Protein AF-A0A939T4G9-F1 (afdb_monomer)

InterPro domains:
  IPR001486 Truncated hemoglobin [PF01152] (304-402)
  IPR009050 Globin-like superfamily [SSF46458] (304-418)
  IPR010693 Divergent 4Fe-4S mono-cluster [PF06902] (158-218)
  IPR012292 Globin/Protoglobin [G3DSA:1.10.490.10] (300-429)
  IPR018967 Iron-binding zinc finger, CDGSH type [PF09360] (94-138)
  IPR018967 Iron-binding zinc finger, CDGSH type [PF09360] (239-288)
  IPR018967 Iron-binding zinc finger, CDGSH type [SM00704] (94-143)
  IPR018967 Iron-binding zinc finger, CDGSH type [SM00704] (247-293)
  IPR042216 MitoNEET, CDGSH iron-sulfur domain [G3DSA:3.40.5.90] (85-148)
  IPR042216 MitoNEET, CDGSH iron-sulfur domain [G3DSA:3.40.5.90] (232-298)
  IPR052950 CDGSH iron-sulfur domain-containing protein [PTHR46491] (115-138)

Radius of gyration: 29.02 Å; Cα contacts (8 Å, |Δi|>4): 871; chains: 1; bounding box: 77×87×64 Å

Secondary structure (DSSP, 8-state):
---------------------HHHHHHHHHHHHHHHHHTTSTT--HHHHHHHHHHHHHHHHTS-SSSTTSHHHHHHHHHHHTTTSPPEEEE-TTS-EEEES---EE-TTSPBPPP-SEEEE--BS--TTTTB--SHHHHTT---PPPTTSPP---EEEE-SS-EEEE-GGG-----HHHHH-TTTB-TTSSSSB-GGGS-HHHHHHHHHT-TTS-EEEEETTEEPPPP----EEEE-TTSPEEEES---EE-S-TT--TTTTTS-SS-EEE--BS--TTTTB--SHHHHTT--PPPP-TTSPPPHHHHTTHHHHHHHHHHIIIIIIHHH-TTTHHHHTT--TTHHHHHHHHHHHHTT--THHHHHH-HHHHHHHTTTT----HHHHHHHHHHHHHHHHHTT----HHHHHHHHHHHHHHHHHHHHHHSTT----S--PPPP--SS----TT-SPPTTSPPGGGSPP--PPPTTSPP-IIIIIGGGS-HHHHHHHTTT--TT-HHHHHHTHHHHHHHHHTT-SSTT-PPPHHHHHHHHHHHHTT---

pLDDT: mean 86.45, std 14.69, range [26.52, 98.31]

Mean predicted aligned error: 11.92 Å

Foldseek 3Di:
DDDDDPDDDDPPPCPVPCPPDVPVLVVLLVVLLVLLLCVLDPPDDPVSLVVNQVSLVVSQVNFDCDDCGHSVNSQVSSCVSCVVPDFAWEDDFLAFIWTAQFPAEAEQQRAGDDDHRIFTAAQQLPAPPPRGHPPVSVVVVQHQDAAPPAQDLDWDWADDPFKIKIFGLSQQLVPCQLCVQQVQAQPPPDPPRGDPVRDDPVSVVVSCLPRQAQRMWMDGPPHTDDADQDPWYWYHHFLGWIKTFRQHYYHYPPPPPPRSRPNGHSGIHTAHNNSDANNPRGRNNCSVVVVRGDDDDDPPDDDFLSVQQRHLVLQLQLLCCLLVPVQCPDPLRCVVCVPDDPCVSSLVSLLVQVQRVHDNVNCVPQNAPLRVLVSLAQQQDDPVSLVSSLVSSLVSSVVSVTDDDPQSSVQVSVCSVVVSVLSNQSHDPPFAPQNFDHRHHGGSDPPVPPPPDDGSPDDPPVPDDDLDADDPPDDDACQRHVLVVQDPVLQVVCVVPNGSNDLVRCLVCLVVVLVCLVVQPPPRRTHDDPVSSVSSVVCVVVVNHD

Solvent-accessible surface area (backbone atoms only — not comparable to full-atom values): 30370 Å² total; per-residue (Å²): 137,77,88,89,80,89,76,84,74,81,85,67,75,81,66,84,81,67,80,60,62,66,66,59,51,50,53,50,44,50,51,34,50,56,48,40,45,49,62,71,41,92,82,50,55,70,66,53,51,51,52,32,12,54,38,48,51,52,48,40,71,68,28,47,94,68,65,94,62,9,38,67,50,48,44,53,54,50,36,62,57,43,62,93,52,72,52,32,36,34,47,42,85,42,44,34,38,36,34,30,52,54,87,37,40,26,41,62,40,61,42,79,47,96,69,47,43,42,32,36,34,33,26,47,50,68,33,90,53,65,69,31,50,68,64,40,31,68,78,71,64,39,66,58,66,55,44,92,86,41,66,64,83,44,63,44,77,37,81,33,95,76,38,31,40,33,39,12,67,34,45,33,35,71,77,51,62,43,40,77,74,38,45,63,26,31,30,92,88,48,84,70,44,63,34,58,81,49,55,55,70,71,59,49,54,54,40,33,77,60,38,63,26,11,16,37,39,46,23,50,93,83,43,69,62,78,74,74,93,50,77,56,34,37,32,40,40,75,44,44,35,36,37,37,33,34,45,59,47,79,47,56,84,56,94,73,65,51,75,68,52,63,65,34,42,77,27,28,32,30,33,32,27,49,44,62,29,40,44,40,69,31,20,49,39,36,32,68,82,70,64,38,69,61,90,75,73,66,88,88,58,82,74,42,57,18,60,67,48,45,20,41,66,38,38,31,46,18,30,37,47,24,61,73,51,51,30,72,75,29,86,72,47,24,78,78,53,71,84,60,62,92,60,49,32,53,54,53,19,30,44,51,25,30,22,18,68,40,59,63,57,26,39,74,76,62,56,32,39,48,42,58,51,63,76,33,48,71,63,57,54,48,71,68,51,41,54,51,50,46,53,46,50,57,50,18,34,58,77,49,66,40,71,78,50,70,65,58,43,52,33,52,51,50,47,47,55,54,52,45,52,50,46,34,50,36,3,31,84,87,40,59,56,76,72,38,55,77,68,63,79,52,56,78,65,81,82,79,50,94,81,74,70,85,64,22,79,54,79,70,86,75,79,57,80,79,80,80,76,78,58,96,90,56,90,70,27,31,76,82,58,51,35,73,71,52,45,75,64,51,28,64,74,33,53,91,82,44,46,57,80,38,68,68,48,42,63,76,40,39,69,62,51,51,53,34,37,77,69,40,63,32,47,67,59,51,52,64,59,66,70,60,52,52,50,53,53,48,42,55,74,71,68,57,47,95

Sequence (546 aa):
MSDLLESEVPTDVIEPSVSAEGVFADELWSLTKDVTALLTDPGAPVELYEVAAALQELSCLIAPADGPGDAAARIEELARLQAGMPCRIQIAPNGPYLVTNAERLLDHLGRPLPVRPQMALCRCGESKNKPFCDGSHAKVGFVDGKDPGRVPDRLDTYPGQQITVFDNRGTCAHSGLCTDRLSNVFRAHDEPFVAPSGGRMDEIVRAVRNCPSGALGYAIGGEAAPAQDRPASIEVSKDGPYRVIGAIPLTGPQEDLEPQNKGASPEHYSLCRCGHSQNKPFCSGMHWYVNFRDPEPDPDRTPTLFEWVGGLPSLTRMTRIFYERYVPEDPLLAPLFGSMEPDHPERVAAWLAETFGGPKSYTGQYGGYERMVSQHQGKALTEEQRARWAQLIIRSAADAGLPTDPEFSAAFVAYIEWGSRIAVENSQPGARPPARMPVPKWWWVCDAAPGTRVSALEPGFDERPPVELPAPGQAISFDSHVKPLFRAMDRRSMAFVFDLWSYDDVVHHADAILARLRQGSMPCDGAWPEEKVEFFARWINEGTPA

Nearest PDB structures (foldseek):
  2qrw-assembly7_J  TM=8.374E-01  e=3.420E-04  Mycobacterium tuberculosis
  2qrw-assembly1_B  TM=8.555E-01  e=7.253E-04  Mycobacterium tuberculosis
  2qrw-assembly1_H  TM=8.198E-01  e=6.874E-04  Mycobacterium tuberculosis
  4xdi-assembly2_B  TM=6.618E-01  e=5.012E-03  Chlamydomonas reinhardtii
  5vmm-assembly1_A  TM=4.891E-01  e=1.077E+00  Homo sapiens

Structure (mmCIF, N/CA/C/O backbone):
data_AF-A0A939T4G9-F1
#
_entry.id   AF-A0A939T4G9-F1
#
loop_
_atom_site.group_PDB
_atom_site.id
_atom_site.type_symbol
_atom_site.label_atom_id
_atom_site.label_alt_id
_atom_site.label_comp_id
_atom_site.label_asym_id
_atom_site.label_entity_id
_atom_site.label_seq_id
_atom_site.pdbx_PDB_ins_code
_atom_site.Cartn_x
_atom_site.Cartn_y
_atom_site.Cartn_z
_atom_site.occupancy
_atom_site.B_iso_or_equiv
_atom_site.auth_seq_id
_atom_site.auth_comp_id
_atom_site.auth_asym_id
_atom_site.auth_atom_id
_atom_site.pdbx_PDB_model_num
ATOM 1 N N . MET A 1 1 ? -30.246 52.906 -5.218 1.00 33.41 1 MET A N 1
ATOM 2 C CA . MET A 1 1 ? -30.606 52.246 -3.946 1.00 33.41 1 MET A CA 1
ATOM 3 C C . MET A 1 1 ? -30.339 50.772 -4.168 1.00 33.41 1 MET A C 1
ATOM 5 O O . MET A 1 1 ? -31.154 50.118 -4.796 1.00 33.41 1 MET A O 1
ATOM 9 N N . SER A 1 2 ? -29.063 50.409 -4.073 1.00 30.83 2 SER A N 1
ATOM 10 C CA . SER A 1 2 ? -28.424 49.874 -2.852 1.00 30.83 2 SER A CA 1
ATOM 11 C C . SER A 1 2 ? -28.597 48.358 -2.911 1.00 30.83 2 SER A C 1
ATOM 13 O O . SER A 1 2 ? -29.721 47.880 -2.825 1.00 30.83 2 SER A O 1
ATOM 15 N N . ASP A 1 3 ? -27.575 47.648 -3.386 1.00 32.53 3 ASP A N 1
ATOM 16 C CA . ASP A 1 3 ? -26.582 46.987 -2.522 1.00 32.53 3 ASP A CA 1
ATOM 17 C C . ASP A 1 3 ? -27.260 46.074 -1.505 1.00 32.53 3 ASP A C 1
ATOM 19 O O . ASP A 1 3 ? -28.007 46.578 -0.667 1.00 32.53 3 ASP A O 1
ATOM 23 N N . LEU A 1 4 ? -26.976 44.767 -1.582 1.00 29.81 4 LEU A N 1
ATOM 24 C CA . LEU A 1 4 ? -26.570 43.924 -0.450 1.00 29.81 4 LEU A CA 1
ATOM 25 C C . LEU A 1 4 ? -26.343 42.462 -0.910 1.00 29.81 4 LEU A C 1
ATOM 27 O O . LEU A 1 4 ? -27.289 41.710 -1.127 1.00 29.81 4 LEU A O 1
ATOM 31 N N . LEU A 1 5 ? -25.051 42.101 -0.929 1.00 30.52 5 LEU A N 1
ATOM 32 C CA . LEU A 1 5 ? -24.459 40.812 -0.533 1.00 30.52 5 LEU A CA 1
ATOM 33 C C . LEU A 1 5 ? -24.410 39.661 -1.556 1.00 30.52 5 LEU A C 1
ATOM 35 O O . LEU A 1 5 ? -25.005 38.604 -1.365 1.00 30.52 5 LEU A O 1
ATOM 39 N N . GLU A 1 6 ? -23.534 39.819 -2.550 1.00 28.80 6 GLU A N 1
ATOM 40 C CA . GLU A 1 6 ? -22.617 38.739 -2.935 1.00 28.80 6 GLU A CA 1
ATOM 41 C C . GLU A 1 6 ? -21.605 38.561 -1.790 1.00 28.80 6 GLU A C 1
ATOM 43 O O . GLU A 1 6 ? -20.752 39.418 -1.566 1.00 28.80 6 GLU A O 1
ATOM 48 N N . SER A 1 7 ? -21.733 37.490 -1.003 1.00 26.52 7 SER A N 1
ATOM 49 C CA . SER A 1 7 ? -20.640 37.038 -0.140 1.00 26.52 7 SER A CA 1
ATOM 50 C C . SER A 1 7 ? -19.860 35.975 -0.903 1.00 26.52 7 SER A C 1
ATOM 52 O O . SER A 1 7 ? -20.253 34.807 -0.930 1.00 26.52 7 SER A O 1
ATOM 54 N N . GLU A 1 8 ? -18.775 36.393 -1.546 1.00 29.86 8 GLU A N 1
ATOM 55 C CA . GLU A 1 8 ? -17.710 35.491 -1.969 1.00 29.86 8 GLU A CA 1
ATOM 56 C C . GLU A 1 8 ? -17.233 34.724 -0.729 1.00 29.86 8 GLU A C 1
ATOM 58 O O . GLU A 1 8 ? -16.749 35.312 0.238 1.00 29.86 8 GLU A O 1
ATOM 63 N N . VAL A 1 9 ? -17.451 33.409 -0.711 1.00 30.16 9 VAL A N 1
ATOM 64 C CA . VAL A 1 9 ? -16.824 32.522 0.272 1.00 30.16 9 VAL A CA 1
ATOM 65 C C . VAL A 1 9 ? -15.402 32.295 -0.233 1.00 30.16 9 VAL A C 1
ATOM 67 O O . VAL A 1 9 ? -15.263 31.721 -1.315 1.00 30.16 9 VAL A O 1
ATOM 70 N N . PRO A 1 10 ? -14.353 32.725 0.487 1.00 27.44 10 PRO A N 1
ATOM 71 C CA . PRO A 1 10 ? -12.990 32.465 0.059 1.00 27.44 10 PRO A CA 1
ATOM 72 C C . PRO A 1 10 ? -12.769 30.953 0.040 1.00 27.44 10 PRO A C 1
ATOM 74 O O . PRO A 1 10 ? -12.853 30.282 1.071 1.00 27.44 10 PRO A O 1
ATOM 77 N N . THR A 1 11 ? -12.499 30.405 -1.141 1.00 35.03 11 THR A N 1
ATOM 78 C CA . THR A 1 11 ? -11.857 29.101 -1.308 1.00 35.03 11 THR A CA 1
ATOM 79 C C . THR A 1 11 ? -10.381 29.248 -0.968 1.00 35.03 11 THR A C 1
ATOM 81 O O . THR A 1 11 ? -9.515 29.087 -1.823 1.00 35.03 11 THR A O 1
ATOM 84 N N . ASP A 1 12 ? -10.098 29.575 0.289 1.00 27.62 12 ASP A N 1
ATOM 85 C CA . ASP A 1 12 ? -8.771 29.374 0.836 1.00 27.62 12 ASP A CA 1
ATOM 86 C C . ASP A 1 12 ? -8.654 27.878 1.120 1.00 27.62 12 ASP A C 1
ATOM 88 O O . ASP A 1 12 ? -9.223 27.334 2.073 1.00 27.62 12 ASP A O 1
ATOM 92 N N . VAL A 1 13 ? -7.918 27.188 0.250 1.00 32.44 13 VAL A N 1
ATOM 93 C CA . VAL A 1 13 ? -7.145 26.031 0.689 1.00 32.44 13 VAL A CA 1
ATOM 94 C C . VAL A 1 13 ? -6.391 26.518 1.919 1.00 32.44 13 VAL A C 1
ATOM 96 O O . VAL A 1 13 ? -5.610 27.461 1.824 1.00 32.44 13 VAL A O 1
ATOM 99 N N . ILE A 1 14 ? -6.675 25.935 3.083 1.00 29.42 14 ILE A N 1
ATOM 100 C CA . ILE A 1 14 ? -5.871 26.181 4.275 1.00 29.42 14 ILE A CA 1
ATOM 101 C C . ILE A 1 14 ? -4.495 25.586 3.968 1.00 29.42 14 ILE A C 1
ATOM 103 O O . ILE A 1 14 ? -4.227 24.424 4.269 1.00 29.42 14 ILE A O 1
ATOM 107 N N . GLU A 1 15 ? -3.628 26.362 3.323 1.00 28.02 15 GLU A N 1
ATOM 108 C CA . GLU A 1 15 ? -2.199 26.185 3.496 1.00 28.02 15 GLU A CA 1
ATOM 109 C C . GLU A 1 15 ? -1.955 26.308 5.004 1.00 28.02 15 GLU A C 1
ATOM 111 O O . GLU A 1 15 ? -2.452 27.259 5.618 1.00 28.02 15 GLU A O 1
ATOM 116 N N . PRO A 1 16 ? -1.272 25.353 5.657 1.00 34.47 16 PRO A N 1
ATOM 117 C CA . PRO A 1 16 ? -0.949 25.497 7.063 1.00 34.47 16 PRO A CA 1
ATOM 118 C C . PRO A 1 16 ? 0.067 26.636 7.200 1.00 34.47 16 PRO A C 1
ATOM 120 O O . PRO A 1 16 ? 1.270 26.418 7.267 1.00 34.47 16 PRO A O 1
ATOM 123 N N . SER A 1 17 ? -0.418 27.875 7.276 1.00 35.88 17 SER A N 1
ATOM 124 C CA . SER A 1 17 ? 0.369 29.076 7.553 1.00 35.88 17 SER A CA 1
ATOM 125 C C . SER A 1 17 ? 0.712 29.182 9.042 1.00 35.88 17 SER A C 1
ATOM 127 O O . SER A 1 17 ? 0.760 30.275 9.607 1.00 35.88 17 SER A O 1
ATOM 129 N N . VAL A 1 18 ? 0.922 28.050 9.715 1.00 46.91 18 VAL A N 1
ATOM 130 C CA . VAL A 1 18 ? 1.473 28.048 11.066 1.00 46.91 18 VAL A CA 1
ATOM 131 C C . VAL A 1 18 ? 2.986 28.013 10.912 1.00 46.91 18 VAL A C 1
ATOM 133 O O . VAL A 1 18 ? 3.628 26.984 11.105 1.00 46.91 18 VAL A O 1
ATOM 136 N N . SER A 1 19 ? 3.574 29.159 10.562 1.00 46.12 19 SER A N 1
ATOM 137 C CA . SER A 1 19 ? 4.975 29.415 10.887 1.00 46.12 19 SER A CA 1
ATOM 138 C C . SER A 1 19 ? 5.057 29.539 12.410 1.00 46.12 19 SER A C 1
ATOM 140 O O . SER A 1 19 ? 4.993 30.634 12.967 1.00 46.12 19 SER A O 1
ATOM 142 N N . ALA A 1 20 ? 5.077 28.402 13.104 1.00 47.91 20 ALA A N 1
ATOM 143 C CA . ALA A 1 20 ? 5.271 28.365 14.542 1.00 47.91 20 ALA A CA 1
ATOM 144 C C . ALA A 1 20 ? 6.703 28.821 14.844 1.00 47.91 20 ALA A C 1
ATOM 146 O O . ALA A 1 20 ? 7.645 28.034 14.791 1.00 47.91 20 ALA A O 1
ATOM 147 N N . GLU A 1 21 ? 6.869 30.110 15.136 1.00 59.00 21 GLU A N 1
ATOM 148 C CA . GLU A 1 21 ? 8.088 30.634 15.743 1.00 59.00 21 GLU A CA 1
ATOM 149 C C . GLU A 1 21 ? 8.377 29.883 17.059 1.00 59.00 21 GLU A C 1
ATOM 151 O O . GLU A 1 21 ? 7.463 29.515 17.804 1.00 59.00 21 GLU A O 1
ATOM 156 N N . GLY A 1 22 ? 9.665 29.622 17.309 1.00 65.94 22 GLY A N 1
ATOM 157 C CA . GLY A 1 22 ? 10.173 28.436 18.019 1.00 65.94 22 GLY A CA 1
ATOM 158 C C . GLY A 1 22 ? 9.547 28.049 19.366 1.00 65.94 22 GLY A C 1
ATOM 159 O O . GLY A 1 22 ? 9.492 26.862 19.664 1.00 65.94 22 GLY A O 1
ATOM 160 N N . VAL A 1 23 ? 9.005 28.985 20.152 1.00 71.12 23 VAL A N 1
ATOM 161 C CA . VAL A 1 23 ? 8.465 28.683 21.495 1.00 71.12 23 VAL A CA 1
ATOM 162 C C . VAL A 1 23 ? 7.260 27.734 21.441 1.00 71.12 23 VAL A C 1
ATOM 164 O O . VAL A 1 23 ? 7.220 26.760 22.187 1.00 71.12 23 VAL A O 1
ATOM 167 N N . PHE A 1 24 ? 6.305 27.955 20.528 1.00 84.00 24 PHE A N 1
ATOM 168 C CA . PHE A 1 24 ? 5.136 27.070 20.404 1.00 84.00 24 PHE A CA 1
ATOM 169 C C . PHE A 1 24 ? 5.532 25.671 19.921 1.00 84.00 24 PHE A C 1
ATOM 171 O O . PHE A 1 24 ? 4.999 24.667 20.392 1.00 84.00 24 PHE A O 1
ATOM 178 N N . ALA A 1 25 ? 6.480 25.601 18.982 1.00 84.88 25 ALA A N 1
ATOM 179 C CA . ALA A 1 25 ? 6.956 24.334 18.444 1.00 84.88 25 ALA A CA 1
ATOM 180 C C . ALA A 1 25 ? 7.676 23.497 19.514 1.00 84.88 25 ALA A C 1
ATOM 182 O O . ALA A 1 25 ? 7.504 22.276 19.540 1.00 84.88 25 ALA A O 1
ATOM 183 N N . ASP A 1 26 ? 8.430 24.146 20.406 1.00 87.31 26 ASP A N 1
ATOM 184 C CA . ASP A 1 26 ? 9.133 23.502 21.516 1.00 87.31 26 ASP A CA 1
ATOM 185 C C . ASP A 1 26 ? 8.169 23.015 22.609 1.00 87.31 26 ASP A C 1
ATOM 187 O O . ASP A 1 26 ? 8.284 21.877 23.073 1.00 87.31 26 ASP A O 1
ATOM 191 N N . GLU A 1 27 ? 7.181 23.833 22.990 1.00 92.38 27 GLU A N 1
ATOM 192 C CA . GLU A 1 27 ? 6.150 23.456 23.966 1.00 92.38 27 GLU A CA 1
ATOM 193 C C . GLU A 1 27 ? 5.283 22.298 23.459 1.00 92.38 27 GLU A C 1
ATOM 195 O O . GLU A 1 27 ? 5.084 21.311 24.176 1.00 92.38 27 GLU A O 1
ATOM 200 N N . LEU A 1 28 ? 4.818 22.373 22.205 1.00 94.62 28 LEU A N 1
ATOM 201 C CA . LEU A 1 28 ? 4.061 21.293 21.575 1.00 94.62 28 LEU A CA 1
ATOM 202 C C . LEU A 1 28 ? 4.884 20.004 21.533 1.00 94.62 28 LEU A C 1
ATOM 204 O O . LEU A 1 28 ? 4.367 18.924 21.834 1.00 94.62 28 LEU A O 1
ATOM 208 N N . TRP A 1 29 ? 6.165 20.106 21.178 1.00 95.25 29 TRP A N 1
ATOM 209 C CA . TRP A 1 29 ? 7.048 18.952 21.128 1.00 95.25 29 TRP A CA 1
ATOM 210 C C . TRP A 1 29 ? 7.271 18.339 22.514 1.00 95.25 29 TRP A C 1
ATOM 212 O O . TRP A 1 29 ? 7.206 17.117 22.658 1.00 95.25 29 TRP A O 1
ATOM 222 N N . SER A 1 30 ? 7.463 19.160 23.552 1.00 96.12 30 SER A N 1
ATOM 223 C CA . SER A 1 30 ? 7.557 18.679 24.935 1.00 96.12 30 SER A CA 1
ATOM 224 C C . SER A 1 30 ? 6.289 17.940 25.356 1.00 96.12 30 SER A C 1
ATOM 226 O O . SER A 1 30 ? 6.374 16.788 25.777 1.00 96.12 30 SER A O 1
ATOM 228 N N . LEU A 1 31 ? 5.117 18.547 25.148 1.00 97.31 31 LEU A N 1
ATOM 229 C CA . LEU A 1 31 ? 3.830 17.929 25.469 1.00 97.31 31 LEU A CA 1
ATOM 230 C C . LEU A 1 31 ? 3.622 16.611 24.711 1.00 97.31 31 LEU A C 1
ATOM 232 O O . LEU A 1 31 ? 3.138 15.634 25.278 1.00 97.31 31 LEU A O 1
ATOM 236 N N . THR A 1 32 ? 4.011 16.563 23.435 1.00 98.06 32 THR A N 1
ATOM 237 C CA . THR A 1 32 ? 3.901 15.354 22.607 1.00 98.06 32 THR A CA 1
ATOM 238 C C . THR A 1 32 ? 4.737 14.215 23.182 1.00 98.06 32 THR A C 1
ATOM 240 O O . THR A 1 32 ? 4.252 13.083 23.252 1.00 98.06 32 THR A O 1
ATOM 243 N N . LYS A 1 33 ? 5.967 14.495 23.631 1.00 97.94 33 LYS A N 1
ATOM 244 C CA . LYS A 1 33 ? 6.822 13.492 24.283 1.00 97.94 33 LYS A CA 1
ATOM 245 C C . LYS A 1 33 ? 6.227 13.020 25.605 1.00 97.94 33 LYS A C 1
ATOM 247 O O . LYS A 1 33 ? 6.144 11.812 25.816 1.00 97.94 33 LYS A O 1
ATOM 252 N N . ASP A 1 34 ? 5.774 13.945 26.448 1.00 97.19 34 ASP A N 1
ATOM 253 C CA . ASP A 1 34 ? 5.202 13.622 27.758 1.00 97.19 34 ASP A CA 1
ATOM 254 C C . ASP A 1 34 ? 3.960 12.730 27.608 1.00 97.19 34 ASP A C 1
ATOM 256 O O . ASP A 1 34 ? 3.870 11.669 28.224 1.00 97.19 34 ASP A O 1
ATOM 260 N N . VAL A 1 35 ? 3.039 13.098 26.711 1.00 97.56 35 VAL A N 1
ATOM 261 C CA . VAL A 1 35 ? 1.836 12.304 26.417 1.00 97.56 35 VAL A CA 1
ATOM 262 C C . VAL A 1 35 ? 2.187 10.947 25.800 1.00 97.56 35 VAL A C 1
ATOM 264 O O . VAL A 1 35 ? 1.590 9.939 26.171 1.00 97.56 35 VAL A O 1
ATOM 267 N N . THR A 1 36 ? 3.170 10.890 24.897 1.00 97.50 36 THR A N 1
ATOM 268 C CA . THR A 1 36 ? 3.610 9.623 24.284 1.00 97.50 36 THR A CA 1
ATOM 269 C C . THR A 1 36 ? 4.210 8.677 25.325 1.00 97.50 36 THR A C 1
ATOM 271 O O . THR A 1 36 ? 3.900 7.488 25.317 1.00 97.50 36 THR A O 1
ATOM 274 N N . ALA A 1 37 ? 5.011 9.189 26.263 1.00 95.50 37 ALA A N 1
ATOM 275 C CA . ALA A 1 37 ? 5.586 8.388 27.341 1.00 95.50 37 ALA A CA 1
ATOM 276 C C . ALA A 1 37 ? 4.504 7.790 28.258 1.00 95.50 37 ALA A C 1
ATOM 278 O O . ALA A 1 37 ? 4.615 6.633 28.673 1.00 95.50 37 ALA A O 1
ATOM 279 N N . LEU A 1 38 ? 3.425 8.537 28.523 1.00 95.44 38 LEU A N 1
ATOM 280 C CA . LEU A 1 38 ? 2.296 8.061 29.329 1.00 95.44 38 LEU A CA 1
ATOM 281 C C . LEU A 1 38 ? 1.541 6.882 28.694 1.00 95.44 38 LEU A C 1
ATOM 283 O O . LEU A 1 38 ? 0.921 6.113 29.423 1.00 95.44 38 LEU A O 1
ATOM 287 N N . LEU A 1 39 ? 1.617 6.679 27.371 1.00 93.94 39 LEU A N 1
ATOM 288 C CA . LEU A 1 39 ? 0.970 5.533 26.712 1.00 93.94 39 LEU A CA 1
ATOM 289 C C . LEU A 1 39 ? 1.542 4.179 27.152 1.00 93.94 39 LEU A C 1
ATOM 291 O O . LEU A 1 39 ? 0.886 3.151 26.986 1.00 93.94 39 LEU A O 1
ATOM 295 N N . THR A 1 40 ? 2.762 4.166 27.696 1.00 91.62 40 THR A N 1
ATOM 296 C CA . THR A 1 40 ? 3.402 2.940 28.194 1.00 91.62 40 THR A CA 1
ATOM 297 C C . THR A 1 40 ? 2.780 2.425 29.493 1.00 91.62 40 THR A C 1
ATOM 299 O O . THR A 1 40 ? 3.009 1.268 29.852 1.00 91.62 40 THR A O 1
ATOM 302 N N . ASP A 1 41 ? 1.966 3.240 30.172 1.00 90.19 41 ASP A N 1
ATOM 303 C CA . ASP A 1 41 ? 1.177 2.812 31.321 1.00 90.19 41 ASP A CA 1
ATOM 304 C C . ASP A 1 41 ? 0.026 1.889 30.864 1.00 90.19 41 ASP A C 1
ATOM 306 O O . ASP A 1 41 ? -0.831 2.311 30.078 1.00 90.19 41 ASP A O 1
ATOM 310 N N . PRO A 1 42 ? -0.060 0.639 31.361 1.00 82.00 42 PRO A N 1
ATOM 311 C CA . PRO A 1 42 ? -1.175 -0.259 31.061 1.00 82.00 42 PRO A CA 1
ATOM 312 C C . PRO A 1 42 ? -2.559 0.298 31.435 1.00 82.00 42 PRO A C 1
ATOM 314 O O . PRO A 1 42 ? -3.560 -0.161 30.889 1.00 82.00 42 PRO A O 1
ATOM 317 N N . GLY A 1 43 ? -2.628 1.253 32.370 1.00 84.62 43 GLY A N 1
ATOM 318 C CA . GLY A 1 43 ? -3.853 1.929 32.798 1.00 84.62 43 GLY A CA 1
ATOM 319 C C . GLY A 1 43 ? -4.212 3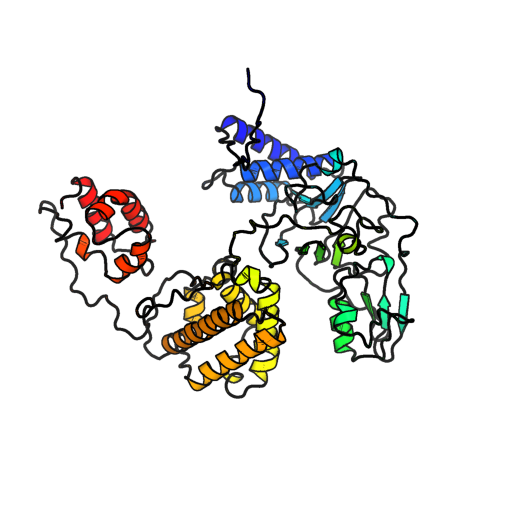.178 31.990 1.00 84.62 43 GLY A C 1
ATOM 320 O O . GLY A 1 43 ? -5.194 3.842 32.327 1.00 84.62 43 GLY A O 1
ATOM 321 N N . ALA A 1 44 ? -3.440 3.522 30.953 1.00 88.94 44 ALA A N 1
ATOM 322 C CA . ALA A 1 44 ? -3.695 4.703 30.138 1.00 88.94 44 ALA A CA 1
ATOM 323 C C . ALA A 1 44 ? -5.098 4.648 29.493 1.00 88.94 44 ALA A C 1
ATOM 325 O O . ALA A 1 44 ? -5.432 3.664 28.819 1.00 88.94 44 ALA A O 1
ATOM 326 N N . PRO A 1 45 ? -5.927 5.695 29.664 1.00 90.81 45 PRO A N 1
ATOM 327 C CA . PRO A 1 45 ? -7.263 5.732 29.082 1.00 90.81 45 PRO A CA 1
ATOM 328 C C . PRO A 1 45 ? -7.189 5.833 27.552 1.00 90.81 45 PRO A C 1
ATOM 330 O O . PRO A 1 45 ? -6.233 6.377 26.994 1.00 90.81 45 PRO A O 1
ATOM 333 N N . VAL A 1 46 ? -8.206 5.319 26.856 1.00 89.12 46 VAL A N 1
ATOM 334 C CA . VAL A 1 46 ? -8.230 5.252 25.381 1.00 89.12 46 VAL A CA 1
ATOM 335 C C . VAL A 1 46 ? -8.166 6.641 24.736 1.00 89.12 46 VAL A C 1
ATOM 337 O O . VAL A 1 46 ? -7.561 6.816 23.682 1.00 89.12 46 VAL A O 1
ATOM 340 N N . GLU A 1 47 ? -8.711 7.648 25.409 1.00 91.56 47 GLU A N 1
ATOM 341 C CA . GLU A 1 47 ? -8.683 9.050 25.005 1.00 91.56 47 GLU A CA 1
ATOM 342 C C . GLU A 1 47 ? -7.246 9.581 24.909 1.00 91.56 47 GLU A C 1
ATOM 344 O O . GLU A 1 47 ? -6.943 10.390 24.034 1.00 91.56 47 GLU A O 1
ATOM 349 N N . LEU A 1 48 ? -6.328 9.088 25.752 1.00 94.81 48 LEU A N 1
ATOM 350 C CA . LEU A 1 48 ? -4.928 9.512 25.730 1.00 94.81 48 LEU A CA 1
ATOM 351 C C . LEU A 1 48 ? -4.218 9.076 24.442 1.00 94.81 48 LEU A C 1
ATOM 353 O O . LEU A 1 48 ? -3.392 9.816 23.917 1.00 94.81 48 LEU A O 1
ATOM 357 N N . TYR A 1 49 ? -4.577 7.914 23.895 1.00 95.88 49 TYR A N 1
ATOM 358 C CA . TYR A 1 49 ? -4.053 7.423 22.617 1.00 95.88 49 TYR A CA 1
ATOM 359 C C . TYR A 1 49 ? -4.522 8.270 21.433 1.00 95.88 49 TYR A C 1
ATOM 361 O O . TYR A 1 49 ? -3.763 8.471 20.483 1.00 95.88 49 TYR A O 1
ATOM 369 N N . GLU A 1 50 ? -5.762 8.763 21.473 1.00 95.62 50 GLU A N 1
ATOM 370 C CA . GLU A 1 50 ? -6.279 9.672 20.449 1.00 95.62 50 GLU A CA 1
ATOM 371 C C . GLU A 1 50 ? -5.591 11.039 20.528 1.00 95.62 50 GLU A C 1
ATOM 373 O O . GLU A 1 50 ? -5.145 11.565 19.505 1.00 95.62 50 GLU A O 1
ATOM 378 N N . VAL A 1 51 ? -5.419 11.574 21.743 1.00 96.62 51 VAL A N 1
ATOM 379 C CA . VAL A 1 51 ? -4.661 12.812 21.979 1.00 96.62 51 VAL A CA 1
ATOM 380 C C . VAL A 1 51 ? -3.217 12.663 21.499 1.00 96.62 51 VAL A C 1
ATOM 382 O O . VAL A 1 51 ? -2.721 13.526 20.777 1.00 96.62 51 VAL A O 1
ATOM 385 N N . ALA A 1 52 ? -2.553 11.555 21.835 1.00 97.81 52 ALA A N 1
ATOM 386 C CA . ALA A 1 52 ? -1.196 11.271 21.386 1.00 97.81 52 ALA A CA 1
ATOM 387 C C . ALA A 1 52 ? -1.096 11.218 19.857 1.00 97.81 52 ALA A C 1
ATOM 389 O O . ALA A 1 52 ? -0.200 11.836 19.291 1.00 97.81 52 ALA A O 1
ATOM 390 N N . ALA A 1 53 ? -2.034 10.550 19.176 1.00 97.50 53 ALA A N 1
ATOM 391 C CA . ALA A 1 53 ? -2.056 10.502 17.716 1.00 97.50 53 ALA A CA 1
ATOM 392 C C . ALA A 1 53 ? -2.141 11.905 17.089 1.00 97.50 53 ALA A C 1
ATOM 394 O O . ALA A 1 53 ? -1.389 12.217 16.165 1.00 97.50 53 ALA A O 1
ATOM 395 N N . ALA A 1 54 ? -3.023 12.763 17.609 1.00 95.81 54 ALA A N 1
ATOM 396 C CA . ALA A 1 54 ? -3.174 14.132 17.122 1.00 95.81 54 ALA A CA 1
ATOM 397 C C . ALA A 1 54 ? -1.917 14.985 17.380 1.00 95.81 54 ALA A C 1
ATOM 399 O O . ALA A 1 54 ? -1.470 15.714 16.494 1.00 95.81 54 ALA A O 1
ATOM 400 N N . LEU A 1 55 ? -1.322 14.869 18.573 1.00 97.38 55 LEU A N 1
ATOM 401 C CA . LEU A 1 55 ? -0.100 15.587 18.946 1.00 97.38 55 LEU A CA 1
ATOM 402 C C . LEU A 1 55 ? 1.112 15.144 18.118 1.00 97.38 55 LEU A C 1
ATOM 404 O O . LEU A 1 55 ? 1.892 15.991 17.684 1.00 97.38 55 LEU A O 1
ATOM 408 N N . GLN A 1 56 ? 1.265 13.841 17.865 1.00 97.44 56 GLN A N 1
ATOM 409 C CA . GLN A 1 56 ? 2.346 13.315 17.030 1.00 97.44 56 GLN A CA 1
ATOM 410 C C . GLN A 1 56 ? 2.210 13.782 15.578 1.00 97.44 56 GLN A C 1
ATOM 412 O O . GLN A 1 56 ? 3.206 14.213 14.994 1.00 97.44 56 GLN A O 1
ATOM 417 N N . GLU A 1 57 ? 0.998 13.760 15.008 1.00 94.88 57 GLU A N 1
ATOM 418 C CA . GLU A 1 57 ? 0.742 14.297 13.665 1.00 94.88 57 GLU A CA 1
ATOM 419 C C . GLU A 1 57 ? 1.131 15.774 13.585 1.00 94.88 57 GLU A C 1
ATOM 421 O O . GLU A 1 57 ? 1.959 16.147 12.754 1.00 94.88 57 GLU A O 1
ATOM 426 N N . LEU A 1 58 ? 0.586 16.602 14.484 1.00 94.31 58 LEU A N 1
ATOM 427 C CA . LEU A 1 58 ? 0.818 18.043 14.475 1.00 94.31 58 LEU A CA 1
ATOM 428 C C . LEU A 1 58 ? 2.299 18.375 14.690 1.00 94.31 58 LEU A C 1
ATOM 430 O O . LEU A 1 58 ? 2.852 19.189 13.956 1.00 94.31 58 LEU A O 1
ATOM 434 N N . SER A 1 59 ? 2.961 17.702 15.637 1.00 94.94 59 SER A N 1
ATOM 435 C CA . SER A 1 59 ? 4.398 17.859 15.882 1.00 94.94 59 SER A CA 1
ATOM 436 C C . SER A 1 59 ? 5.246 17.504 14.667 1.00 94.94 59 SER A C 1
ATOM 438 O O . SER A 1 59 ? 6.259 18.157 14.437 1.00 94.94 59 SER A O 1
ATOM 440 N N . CYS A 1 60 ? 4.875 16.490 13.888 1.00 93.31 60 CYS A N 1
ATOM 441 C CA . CYS A 1 60 ? 5.604 16.160 12.665 1.00 93.31 60 CYS A CA 1
ATOM 442 C C . CYS A 1 60 ? 5.295 17.148 11.534 1.00 93.31 60 CYS A C 1
ATOM 444 O O . CYS A 1 60 ? 6.187 17.464 10.754 1.00 93.31 60 CYS A O 1
ATOM 446 N N . LEU A 1 61 ? 4.057 17.645 11.452 1.00 91.31 61 LEU A N 1
ATOM 447 C CA . LEU A 1 61 ? 3.621 18.587 10.420 1.00 91.31 61 LEU A CA 1
ATOM 448 C C . LEU A 1 61 ? 4.332 19.943 10.528 1.00 91.31 61 LEU A C 1
ATOM 450 O O . LEU A 1 61 ? 4.689 20.520 9.508 1.00 91.31 61 LEU A O 1
ATOM 454 N N . ILE A 1 62 ? 4.546 20.440 11.751 1.00 91.12 62 ILE A N 1
ATOM 455 C CA . ILE A 1 62 ? 5.228 21.724 11.994 1.00 91.12 62 ILE A CA 1
ATOM 456 C C . ILE A 1 62 ? 6.749 21.586 12.163 1.00 91.12 62 ILE A C 1
ATOM 458 O O . ILE A 1 62 ? 7.419 22.549 12.540 1.00 91.12 62 ILE A O 1
ATOM 462 N N . ALA A 1 63 ? 7.299 20.383 11.981 1.00 89.25 63 ALA A N 1
ATOM 463 C CA . ALA A 1 63 ? 8.731 20.162 12.115 1.00 89.25 63 ALA A CA 1
ATOM 464 C C . ALA A 1 63 ? 9.504 20.933 11.024 1.00 89.25 63 ALA A C 1
ATOM 466 O O . ALA A 1 63 ? 9.002 21.078 9.907 1.00 89.25 63 ALA A O 1
ATOM 467 N N . PRO A 1 64 ? 10.727 21.419 11.311 1.00 86.81 64 PRO A N 1
ATOM 468 C CA . PRO A 1 64 ? 11.586 22.002 10.285 1.00 86.81 64 PRO A CA 1
ATOM 469 C C . PRO A 1 64 ? 11.838 21.003 9.147 1.00 86.81 64 PRO A C 1
ATOM 471 O O . PRO A 1 64 ? 11.871 19.793 9.369 1.00 86.81 64 PRO A O 1
ATOM 474 N N . ALA A 1 65 ? 12.036 21.522 7.932 1.00 82.25 65 ALA A N 1
ATOM 475 C CA . ALA A 1 65 ? 12.250 20.697 6.741 1.00 82.25 65 ALA A CA 1
ATOM 476 C C . ALA A 1 65 ? 13.521 19.835 6.832 1.00 82.25 65 ALA A C 1
ATOM 478 O O . ALA A 1 65 ? 13.511 18.702 6.366 1.00 82.25 65 ALA A O 1
ATOM 479 N N . ASP A 1 66 ? 14.574 20.366 7.462 1.00 79.19 66 ASP A N 1
ATOM 480 C CA . ASP A 1 66 ? 15.866 19.708 7.640 1.00 79.19 66 ASP A CA 1
ATOM 481 C C . ASP A 1 66 ? 16.444 20.010 9.035 1.00 79.19 66 ASP A C 1
ATOM 483 O O . ASP A 1 66 ? 16.145 21.040 9.651 1.00 79.19 66 ASP A O 1
ATOM 487 N N . GLY A 1 67 ? 17.338 19.141 9.512 1.00 80.88 67 GLY A N 1
ATOM 488 C CA . GLY A 1 67 ? 18.120 19.344 10.734 1.00 80.88 67 GLY A CA 1
ATOM 489 C C . GLY A 1 67 ? 17.708 18.432 11.897 1.00 80.88 67 GLY A C 1
ATOM 490 O O . GLY A 1 67 ? 16.856 17.565 11.750 1.00 80.88 67 GLY A O 1
ATOM 491 N N . PRO A 1 68 ? 18.300 18.609 13.093 1.00 78.00 68 PRO A N 1
ATOM 492 C CA . PRO A 1 68 ? 18.191 17.652 14.204 1.00 78.00 68 PRO A CA 1
ATOM 493 C C . PRO A 1 68 ? 16.787 17.523 14.820 1.00 78.00 68 PRO A C 1
ATOM 495 O O . PRO A 1 68 ? 16.583 16.695 15.703 1.00 78.00 68 PRO A O 1
ATOM 498 N N . GLY A 1 69 ? 15.837 18.358 14.400 1.00 84.88 69 GLY A N 1
ATOM 499 C CA . GLY A 1 69 ? 14.450 18.343 14.861 1.00 84.88 69 GLY A CA 1
ATOM 500 C C . GLY A 1 69 ? 13.438 18.137 13.740 1.00 84.88 69 GLY A C 1
ATOM 501 O O . GLY A 1 69 ? 12.263 18.434 13.970 1.00 84.88 69 GLY A O 1
ATOM 502 N N . ASP A 1 70 ? 13.885 17.700 12.558 1.00 90.69 70 ASP A N 1
ATOM 503 C CA . ASP A 1 70 ? 13.014 17.406 11.422 1.00 90.69 70 ASP A CA 1
ATOM 504 C C . ASP A 1 70 ? 11.982 16.308 11.747 1.00 90.69 70 ASP A C 1
ATOM 506 O O . ASP A 1 70 ? 11.999 15.672 12.810 1.00 90.69 70 ASP A O 1
ATOM 510 N N . ALA A 1 71 ? 11.032 16.096 10.837 1.00 92.19 71 ALA A N 1
ATOM 511 C CA . ALA A 1 71 ? 9.965 15.124 11.055 1.00 92.19 71 ALA A CA 1
ATOM 512 C C . ALA A 1 71 ? 10.503 13.696 11.269 1.00 92.19 71 ALA A C 1
ATOM 514 O O . ALA A 1 71 ? 9.945 12.952 12.075 1.00 92.19 71 ALA A O 1
ATOM 515 N N . ALA A 1 72 ? 11.594 13.315 10.595 1.00 92.31 72 ALA A N 1
ATOM 516 C CA . ALA A 1 72 ? 12.180 11.984 10.718 1.00 92.31 72 ALA A CA 1
ATOM 517 C C . ALA A 1 72 ? 12.799 11.770 12.109 1.00 92.31 72 ALA A C 1
ATOM 519 O O . ALA A 1 72 ? 12.514 10.760 12.755 1.00 92.31 72 ALA A O 1
ATOM 520 N N . ALA A 1 73 ? 13.559 12.746 12.610 1.00 93.94 73 ALA A N 1
ATOM 521 C CA . ALA A 1 73 ? 14.141 12.726 13.947 1.00 93.94 73 ALA A CA 1
ATOM 522 C C . ALA A 1 73 ? 13.062 12.704 15.043 1.00 93.94 73 ALA A C 1
ATOM 524 O O . ALA A 1 73 ? 13.184 11.969 16.027 1.00 93.94 73 ALA A O 1
ATOM 525 N N . ARG A 1 74 ? 11.968 13.462 14.864 1.00 95.69 74 ARG A N 1
ATOM 526 C CA . ARG A 1 74 ? 10.817 13.422 15.784 1.00 95.69 74 ARG A CA 1
ATOM 527 C C . ARG A 1 74 ? 10.153 12.047 15.794 1.00 95.69 74 ARG A C 1
ATOM 529 O O . ARG A 1 74 ? 9.881 11.522 16.870 1.00 95.69 74 ARG A O 1
ATOM 536 N N . ILE A 1 75 ? 9.920 11.444 14.627 1.00 95.88 75 ILE A N 1
ATOM 537 C CA . ILE A 1 75 ? 9.342 10.095 14.519 1.00 95.88 75 ILE A CA 1
ATOM 538 C C . ILE A 1 75 ? 10.239 9.060 15.207 1.00 95.88 75 ILE A C 1
ATOM 540 O O . ILE A 1 75 ? 9.725 8.219 15.943 1.00 95.88 75 ILE A O 1
ATOM 544 N N . GLU A 1 76 ? 11.559 9.136 15.018 1.00 95.81 76 GLU A N 1
ATOM 545 C CA . GLU A 1 76 ? 12.514 8.235 15.671 1.00 95.81 76 GLU A CA 1
ATOM 546 C C . GLU A 1 76 ? 12.459 8.362 17.201 1.00 95.81 76 GLU A C 1
ATOM 548 O O . GLU A 1 76 ? 12.383 7.356 17.907 1.00 95.81 76 GLU A O 1
ATOM 553 N N . GLU A 1 77 ? 12.441 9.587 17.730 1.00 97.00 77 GLU A N 1
ATOM 554 C CA . GLU A 1 77 ? 12.350 9.816 19.175 1.00 97.00 77 GLU A CA 1
ATOM 555 C C . GLU A 1 77 ? 11.021 9.323 19.757 1.00 97.00 77 GLU A C 1
ATOM 557 O O . GLU A 1 77 ? 11.006 8.644 20.784 1.00 97.00 77 GLU A O 1
ATOM 562 N N . LEU A 1 78 ? 9.900 9.600 19.086 1.00 97.31 78 LEU A N 1
ATOM 563 C CA . LEU A 1 78 ? 8.598 9.071 19.492 1.00 97.31 78 LEU A CA 1
ATOM 564 C C . LEU A 1 78 ? 8.608 7.542 19.480 1.00 97.31 78 LEU A C 1
ATOM 566 O O . LEU A 1 78 ? 8.130 6.931 20.430 1.00 97.31 78 LEU A O 1
ATOM 570 N N . ALA A 1 79 ? 9.205 6.916 18.461 1.00 95.88 79 ALA A N 1
ATOM 571 C CA . ALA A 1 79 ? 9.316 5.464 18.378 1.00 95.88 79 ALA A CA 1
ATOM 572 C C . ALA A 1 79 ? 10.121 4.897 19.555 1.00 95.88 79 ALA A C 1
ATOM 574 O O . ALA A 1 79 ? 9.723 3.880 20.123 1.00 95.88 79 ALA A O 1
ATOM 575 N N . ARG A 1 80 ? 11.197 5.577 19.982 1.00 96.62 80 ARG A N 1
ATOM 576 C CA . ARG A 1 80 ? 11.957 5.205 21.188 1.00 96.62 80 ARG A CA 1
ATOM 577 C C . ARG A 1 80 ? 11.097 5.254 22.451 1.00 96.62 80 ARG A C 1
ATOM 579 O O . ARG A 1 80 ? 11.147 4.312 23.240 1.00 96.62 80 ARG A O 1
ATOM 586 N N . LEU A 1 81 ? 10.291 6.302 22.629 1.00 96.56 81 LEU A N 1
ATOM 587 C CA . LEU A 1 81 ? 9.451 6.480 23.824 1.00 96.56 81 LEU A CA 1
ATOM 588 C C . LEU A 1 81 ? 8.395 5.377 23.999 1.00 96.56 81 LEU A C 1
ATOM 590 O O . LEU A 1 81 ? 8.066 5.030 25.129 1.00 96.56 81 LEU A O 1
ATOM 594 N N . GLN A 1 82 ? 7.902 4.791 22.906 1.00 94.06 82 GLN A N 1
ATOM 595 C CA . GLN A 1 82 ? 6.914 3.703 22.934 1.00 94.06 82 GLN A CA 1
ATOM 596 C C . GLN A 1 82 ? 7.443 2.364 22.390 1.00 94.06 82 GLN A C 1
ATOM 598 O O . GLN A 1 82 ? 6.657 1.481 22.038 1.00 94.06 82 GLN A O 1
ATOM 603 N N . ALA A 1 83 ? 8.765 2.170 22.354 1.00 92.19 83 ALA A N 1
ATOM 604 C CA . ALA A 1 83 ? 9.398 0.951 21.837 1.00 92.19 83 ALA A CA 1
ATOM 605 C C . ALA A 1 83 ? 8.988 -0.322 22.604 1.00 92.19 83 ALA A C 1
ATOM 607 O O . ALA A 1 83 ? 9.004 -1.419 22.052 1.00 92.19 83 ALA A O 1
ATOM 608 N N . GLY A 1 84 ? 8.590 -0.185 23.875 1.00 91.00 84 GLY A N 1
ATOM 609 C CA . GLY A 1 84 ? 8.104 -1.294 24.702 1.00 91.00 84 GLY A CA 1
ATOM 610 C C . GLY A 1 84 ? 6.688 -1.777 24.363 1.00 91.00 84 GLY A C 1
ATOM 611 O O . GLY A 1 84 ? 6.223 -2.752 24.951 1.00 91.00 84 GLY A O 1
ATOM 612 N N . MET A 1 85 ? 5.981 -1.108 23.449 1.00 93.19 85 MET A N 1
ATOM 613 C CA . MET A 1 85 ? 4.591 -1.415 23.115 1.00 93.19 85 MET A CA 1
ATOM 614 C C . MET A 1 85 ? 4.509 -2.257 21.832 1.00 93.19 85 MET A C 1
ATOM 616 O O . MET A 1 85 ? 5.142 -1.911 20.835 1.00 93.19 85 MET A O 1
ATOM 620 N N . PRO A 1 86 ? 3.703 -3.332 21.792 1.00 92.62 86 PRO A N 1
ATOM 621 C CA . PRO A 1 86 ? 3.548 -4.121 20.576 1.00 92.62 86 PRO A CA 1
ATOM 622 C C . PRO A 1 86 ? 2.735 -3.365 19.519 1.00 92.62 86 PRO A C 1
ATOM 624 O O . PRO A 1 86 ? 1.869 -2.545 19.853 1.00 92.62 86 PRO A O 1
ATOM 627 N N . CYS A 1 87 ? 2.972 -3.708 18.248 1.00 94.38 87 CYS A N 1
ATOM 628 C CA . CYS A 1 87 ? 2.104 -3.297 17.151 1.00 94.38 87 CYS A CA 1
ATOM 629 C C . CYS A 1 87 ? 0.684 -3.818 17.396 1.00 94.38 87 CYS A C 1
ATOM 631 O O . CYS A 1 87 ? 0.503 -5.006 17.666 1.00 94.38 87 CYS A O 1
ATOM 633 N N . ARG A 1 88 ? -0.315 -2.933 17.348 1.00 94.19 88 ARG A N 1
ATOM 634 C CA . ARG A 1 88 ? -1.728 -3.283 17.557 1.00 94.19 88 ARG A CA 1
ATOM 635 C C . ARG A 1 88 ? -2.663 -2.213 17.013 1.00 94.19 88 ARG A C 1
ATOM 637 O O . ARG A 1 88 ? -2.270 -1.062 16.820 1.00 94.19 88 ARG A O 1
ATOM 644 N N . ILE A 1 89 ? -3.926 -2.590 16.857 1.00 95.31 89 ILE A N 1
ATOM 645 C CA . ILE A 1 89 ? -5.033 -1.684 16.571 1.00 95.31 89 ILE A CA 1
ATOM 646 C C . ILE A 1 89 ? -6.027 -1.767 17.728 1.00 95.31 89 ILE A C 1
ATOM 648 O O . ILE A 1 89 ? -6.581 -2.827 17.996 1.00 95.31 89 ILE A O 1
ATOM 652 N N . GLN A 1 90 ? -6.282 -0.647 18.393 1.00 93.31 90 GLN A N 1
ATOM 653 C CA . GLN A 1 90 ? -7.301 -0.515 19.427 1.00 93.31 90 GLN A CA 1
ATOM 654 C C . GLN A 1 90 ? -8.515 0.246 18.886 1.00 93.31 90 GLN A C 1
ATOM 656 O O . GLN A 1 90 ? -8.390 1.209 18.135 1.00 93.31 90 GLN A O 1
ATOM 661 N N . ILE A 1 91 ? -9.714 -0.180 19.262 1.00 93.38 91 ILE A N 1
ATOM 662 C CA . ILE A 1 91 ? -10.969 0.453 18.863 1.00 93.38 91 ILE A CA 1
ATOM 663 C C . ILE A 1 91 ? -11.389 1.439 19.952 1.00 93.38 91 ILE A C 1
ATOM 665 O O . ILE A 1 91 ? -11.704 1.022 21.068 1.00 93.38 91 ILE A O 1
ATOM 669 N N . ALA A 1 92 ? -11.431 2.733 19.627 1.00 93.25 92 ALA A N 1
ATOM 670 C CA . ALA A 1 92 ? -12.008 3.738 20.515 1.00 93.25 92 ALA A CA 1
ATOM 671 C C . ALA A 1 92 ? -13.549 3.685 20.442 1.00 93.25 92 ALA A C 1
ATOM 673 O O . ALA A 1 92 ? -14.080 3.713 19.327 1.00 93.25 92 ALA A O 1
ATOM 674 N N . PRO A 1 93 ? -14.287 3.625 21.571 1.00 92.31 93 PRO A N 1
ATOM 675 C CA . PRO A 1 93 ? -15.752 3.690 21.583 1.00 92.31 93 PRO A CA 1
ATOM 676 C C . PRO A 1 93 ? -16.269 4.879 20.791 1.00 92.31 93 PRO A C 1
ATOM 678 O O . PRO A 1 93 ? -15.843 6.002 21.041 1.00 92.31 93 PRO A O 1
ATOM 681 N N . ASN A 1 94 ? -17.165 4.644 19.828 1.00 94.38 94 ASN A N 1
ATOM 682 C CA . ASN A 1 94 ? -17.727 5.705 18.977 1.00 94.38 94 ASN A CA 1
ATOM 683 C C . ASN A 1 94 ? -16.665 6.607 18.305 1.00 94.38 94 ASN A C 1
ATOM 685 O O . ASN A 1 94 ? -16.977 7.697 17.837 1.00 94.38 94 ASN A O 1
ATOM 689 N N . GLY A 1 95 ? -15.414 6.143 18.235 1.00 94.81 95 GLY A N 1
ATOM 690 C CA . GLY A 1 95 ? -14.254 6.919 17.811 1.00 94.81 95 GLY A CA 1
ATOM 691 C C . GLY A 1 95 ? -13.437 6.230 16.715 1.00 94.81 95 GLY A C 1
ATOM 692 O O . GLY A 1 95 ? -13.953 5.337 16.028 1.00 94.81 95 GLY A O 1
ATOM 693 N N . PRO A 1 96 ? -12.183 6.655 16.501 1.00 97.25 96 PRO A N 1
ATOM 694 C CA . PRO A 1 96 ? -11.297 6.110 15.473 1.00 97.25 96 PRO A CA 1
ATOM 695 C C . PRO A 1 96 ? -10.729 4.722 15.813 1.00 97.25 96 PRO A C 1
ATOM 697 O O . PRO A 1 96 ? -10.939 4.171 16.895 1.00 97.25 96 PRO A O 1
ATOM 700 N N . TYR A 1 97 ? -9.970 4.160 14.870 1.00 97.75 97 TYR A N 1
ATOM 701 C CA . TYR A 1 97 ? -9.023 3.086 15.168 1.00 97.75 97 TYR A CA 1
ATOM 702 C C . TYR A 1 97 ? -7.690 3.691 15.601 1.00 97.75 97 TYR A C 1
ATOM 704 O O . TYR A 1 97 ? -7.085 4.458 14.857 1.00 97.75 97 TYR A O 1
ATOM 712 N N . LEU A 1 98 ? -7.226 3.329 16.786 1.00 97.25 98 LEU A N 1
ATOM 713 C CA . LEU A 1 98 ? -5.975 3.786 17.367 1.00 97.25 98 LEU A CA 1
ATOM 714 C C . LEU A 1 98 ? -4.890 2.766 17.048 1.00 97.25 98 LEU A C 1
ATOM 716 O O . LEU A 1 98 ? -4.947 1.626 17.500 1.00 97.25 98 LEU A O 1
ATOM 720 N N . VAL A 1 99 ? -3.924 3.162 16.233 1.00 97.62 99 VAL A N 1
ATOM 721 C CA . VAL A 1 99 ? -2.866 2.284 15.738 1.00 97.62 99 VAL A CA 1
ATOM 722 C C . VAL A 1 99 ? -1.573 2.620 16.460 1.00 97.62 99 VAL A C 1
ATOM 724 O O . VAL A 1 99 ? -1.134 3.767 16.420 1.00 97.62 99 VAL A O 1
ATOM 727 N N . THR A 1 100 ? -0.962 1.619 17.088 1.00 96.69 100 THR A N 1
ATOM 728 C CA . THR A 1 100 ? 0.332 1.747 17.769 1.00 96.69 100 THR A CA 1
ATOM 729 C C . THR A 1 100 ? 1.383 0.939 17.016 1.00 96.69 100 THR A C 1
ATOM 731 O O . THR A 1 100 ? 1.129 -0.218 16.693 1.00 96.69 100 THR A O 1
ATOM 734 N N . ASN A 1 101 ? 2.558 1.525 16.770 1.00 96.06 101 ASN A N 1
ATOM 735 C CA . ASN A 1 101 ? 3.765 0.894 16.221 1.00 96.06 101 ASN A CA 1
ATOM 736 C C . ASN A 1 101 ? 3.555 0.109 14.911 1.00 96.06 101 ASN A C 1
ATOM 738 O O . ASN A 1 101 ? 4.231 -0.887 14.661 1.00 96.06 101 ASN A O 1
ATOM 742 N N . ALA A 1 102 ? 2.628 0.551 14.057 1.00 95.38 102 ALA A N 1
ATOM 743 C CA . ALA A 1 102 ? 2.506 0.003 12.711 1.00 95.38 102 ALA A CA 1
ATOM 744 C C . ALA A 1 102 ? 3.576 0.609 11.793 1.00 95.38 102 ALA A C 1
ATOM 746 O O . ALA A 1 102 ? 3.581 1.812 11.543 1.00 95.38 102 ALA A O 1
ATOM 747 N N . GLU A 1 103 ? 4.449 -0.236 11.250 1.00 92.56 103 GLU A N 1
ATOM 748 C CA . GLU A 1 103 ? 5.540 0.198 10.367 1.00 92.56 103 GLU A CA 1
ATOM 749 C C . GLU A 1 103 ? 5.064 0.562 8.955 1.00 92.56 103 GLU A C 1
ATOM 751 O O . GLU A 1 103 ? 5.711 1.340 8.254 1.00 92.56 103 GLU A O 1
ATOM 756 N N . ARG A 1 104 ? 3.947 -0.025 8.503 1.00 95.44 104 ARG A N 1
ATOM 757 C CA . ARG A 1 104 ? 3.482 0.084 7.115 1.00 95.44 104 ARG A CA 1
ATOM 758 C C . ARG A 1 104 ? 2.015 0.483 7.042 1.00 95.44 104 ARG A C 1
ATOM 760 O O . ARG A 1 104 ? 1.129 -0.292 7.404 1.00 95.44 104 ARG A O 1
ATOM 767 N N . LEU A 1 105 ? 1.781 1.672 6.492 1.00 97.25 105 LEU A N 1
ATOM 768 C CA . LEU A 1 105 ? 0.477 2.157 6.056 1.00 97.25 105 LEU A CA 1
ATOM 769 C C . LEU A 1 105 ? 0.568 2.510 4.568 1.00 97.25 105 LEU A C 1
ATOM 771 O O . LEU A 1 105 ? 1.409 3.320 4.181 1.00 97.25 105 LEU A O 1
ATOM 775 N N . LEU A 1 106 ? -0.263 1.887 3.738 1.00 96.06 106 LEU A N 1
ATOM 776 C CA . LEU A 1 106 ? -0.238 2.053 2.283 1.00 96.06 106 LEU A CA 1
ATOM 777 C C . LEU A 1 106 ? -1.575 2.593 1.767 1.00 96.06 106 LEU A C 1
ATOM 779 O O . LEU A 1 106 ? -2.628 2.228 2.290 1.00 96.06 106 LEU A O 1
ATOM 783 N N . ASP A 1 107 ? -1.545 3.417 0.722 1.00 95.06 107 ASP A N 1
ATOM 784 C CA . ASP A 1 107 ? -2.740 3.743 -0.061 1.00 95.06 107 ASP A CA 1
ATOM 785 C C . ASP A 1 107 ? -3.109 2.608 -1.039 1.00 95.06 107 ASP A C 1
ATOM 787 O O . ASP A 1 107 ? -2.390 1.618 -1.200 1.00 95.06 107 ASP A O 1
ATOM 791 N N . HIS A 1 108 ? -4.233 2.769 -1.738 1.00 93.25 108 HIS A N 1
ATOM 792 C CA . HIS A 1 108 ? -4.738 1.786 -2.700 1.00 93.25 108 HIS A CA 1
ATOM 793 C C . HIS A 1 108 ? -3.853 1.600 -3.944 1.00 93.25 108 HIS A C 1
ATOM 795 O O . HIS A 1 108 ? -4.030 0.631 -4.682 1.00 93.25 108 HIS A O 1
ATOM 801 N N . LEU A 1 109 ? -2.916 2.518 -4.191 1.00 94.00 109 LEU A N 1
ATOM 802 C CA . LEU A 1 109 ? -1.935 2.450 -5.272 1.00 94.00 109 LEU A CA 1
ATOM 803 C C . LEU A 1 109 ? -0.612 1.834 -4.789 1.00 94.00 109 LEU A C 1
ATOM 805 O O . LEU A 1 109 ? 0.322 1.691 -5.577 1.00 94.00 109 LEU A O 1
ATOM 809 N N . GLY A 1 110 ? -0.525 1.434 -3.517 1.00 92.50 110 GLY A N 1
ATOM 810 C CA . GLY A 1 110 ? 0.676 0.883 -2.897 1.00 92.50 110 GLY A CA 1
ATOM 811 C C . GLY A 1 110 ? 1.706 1.942 -2.503 1.00 92.50 110 GLY A C 1
ATOM 812 O O . GLY A 1 110 ? 2.868 1.597 -2.283 1.00 92.50 110 GLY A O 1
ATOM 813 N N . ARG A 1 111 ? 1.322 3.222 -2.427 1.00 92.44 111 ARG A N 1
ATOM 814 C CA . ARG A 1 111 ? 2.201 4.284 -1.932 1.00 92.44 111 ARG A CA 1
ATOM 815 C C . ARG A 1 111 ? 2.249 4.266 -0.407 1.00 92.44 111 ARG A C 1
ATOM 817 O O . ARG A 1 111 ? 1.199 4.130 0.219 1.00 92.44 111 ARG A O 1
ATOM 824 N N . PRO A 1 112 ? 3.431 4.451 0.202 1.00 92.81 112 PRO A N 1
ATOM 825 C CA . PRO A 1 112 ? 3.524 4.639 1.640 1.00 92.81 112 PRO A CA 1
ATOM 826 C C . PRO A 1 112 ? 2.861 5.956 2.048 1.00 92.81 112 PRO A C 1
ATOM 828 O O . PRO A 1 112 ? 3.141 7.007 1.472 1.00 92.81 112 PRO A O 1
ATOM 831 N N . LEU A 1 113 ? 1.993 5.881 3.051 1.00 93.38 113 LEU A N 1
ATOM 832 C CA . LEU A 1 113 ? 1.450 7.034 3.760 1.00 93.38 113 LEU A CA 1
ATOM 833 C C . LEU A 1 113 ? 2.324 7.335 4.985 1.00 93.38 113 LEU A C 1
ATOM 835 O O . LEU A 1 113 ? 2.976 6.421 5.498 1.00 93.38 113 LEU A O 1
ATOM 839 N N . PRO A 1 114 ? 2.364 8.589 5.467 1.00 92.31 114 PRO A N 1
ATOM 840 C CA . PRO A 1 114 ? 3.241 8.920 6.574 1.00 92.31 114 PRO A CA 1
ATOM 841 C C . PRO A 1 114 ? 2.769 8.240 7.868 1.00 92.31 114 PRO A C 1
ATOM 843 O O . PRO A 1 114 ? 1.631 8.398 8.314 1.00 92.31 114 PRO A O 1
ATOM 846 N N . VAL A 1 115 ? 3.667 7.443 8.447 1.00 94.81 115 VAL A N 1
ATOM 847 C CA . VAL A 1 115 ? 3.429 6.651 9.657 1.00 94.81 115 VAL A CA 1
ATOM 848 C C . VAL A 1 115 ? 3.965 7.372 10.881 1.00 94.81 115 VAL A C 1
ATOM 850 O O . VAL A 1 115 ? 5.011 8.018 10.834 1.00 94.81 115 VAL A O 1
ATOM 853 N N . ARG A 1 116 ? 3.232 7.261 11.986 1.00 96.12 116 ARG A N 1
ATOM 854 C CA . ARG A 1 116 ? 3.665 7.725 13.301 1.00 96.12 116 ARG A CA 1
ATOM 855 C C . ARG A 1 116 ? 3.594 6.555 14.269 1.00 96.12 116 ARG A C 1
ATOM 857 O O . ARG A 1 116 ? 2.782 5.651 14.055 1.00 96.12 116 ARG A O 1
ATOM 864 N N . PRO A 1 117 ? 4.412 6.564 15.329 1.00 97.06 117 PRO A N 1
ATOM 865 C CA . PRO A 1 117 ? 4.342 5.535 16.351 1.00 97.06 117 PRO A CA 1
ATOM 866 C C . PRO A 1 117 ? 2.916 5.390 16.913 1.00 97.06 117 PRO A C 1
ATOM 868 O O . PRO A 1 117 ? 2.448 4.268 17.100 1.00 97.06 117 PRO A O 1
ATOM 871 N N . GLN A 1 118 ? 2.180 6.484 17.105 1.00 97.94 118 GLN A N 1
ATOM 872 C CA . GLN A 1 118 ? 0.759 6.466 17.443 1.00 97.94 118 GLN A CA 1
ATOM 873 C C . GLN A 1 118 ? -0.050 7.221 16.380 1.00 97.94 118 GLN A C 1
ATOM 875 O O . GLN A 1 118 ? 0.249 8.365 16.052 1.00 97.94 118 GLN A O 1
ATOM 880 N N . MET A 1 119 ? -1.099 6.591 15.846 1.00 97.88 119 MET A N 1
ATOM 881 C CA . MET A 1 119 ? -1.980 7.169 14.822 1.00 97.88 119 MET A CA 1
ATOM 882 C C . MET A 1 119 ? -3.453 6.927 15.150 1.00 97.88 119 MET A C 1
ATOM 884 O O . MET A 1 119 ? -3.805 5.958 15.820 1.00 97.88 119 MET A O 1
ATOM 888 N N . ALA A 1 120 ? -4.329 7.772 14.610 1.00 98.12 120 ALA A N 1
ATOM 889 C CA . ALA A 1 120 ? -5.773 7.588 14.650 1.00 98.12 120 ALA A CA 1
ATOM 890 C C . ALA A 1 120 ? -6.308 7.506 13.215 1.00 98.12 120 ALA A C 1
ATOM 892 O O . ALA A 1 120 ? -6.197 8.466 12.454 1.00 98.12 120 ALA A O 1
ATOM 893 N N . LEU A 1 121 ? -6.888 6.368 12.835 1.00 98.31 121 LEU A N 1
ATOM 894 C CA . LEU A 1 121 ? -7.500 6.146 11.524 1.00 98.31 121 LEU A CA 1
ATOM 895 C C . LEU A 1 121 ? -9.016 6.358 11.589 1.00 98.31 121 LEU A C 1
ATOM 897 O O . LEU A 1 121 ? -9.694 5.889 12.508 1.00 98.31 121 LEU A O 1
ATOM 901 N N . CYS A 1 122 ? -9.560 7.063 10.599 1.00 97.69 122 CYS A N 1
ATOM 902 C CA . CYS A 1 122 ? -10.974 7.406 10.535 1.00 97.69 122 CYS A CA 1
ATOM 903 C C . CYS A 1 122 ? -11.855 6.158 10.381 1.00 97.69 122 CYS A C 1
ATOM 905 O O . CYS A 1 122 ? -11.746 5.406 9.419 1.00 97.69 122 CYS A O 1
ATOM 907 N N . ARG A 1 123 ? -12.800 5.978 11.305 1.00 96.31 123 ARG A N 1
ATOM 908 C CA . ARG A 1 123 ? -13.797 4.898 11.248 1.00 96.31 123 ARG A CA 1
ATOM 909 C C . ARG A 1 123 ? -15.184 5.373 10.808 1.00 96.31 123 ARG A C 1
ATOM 911 O O . ARG A 1 123 ? -15.965 4.582 10.280 1.00 96.31 123 ARG A O 1
ATOM 918 N N . CYS A 1 124 ? -15.489 6.655 11.022 1.00 96.94 124 CYS A N 1
ATOM 919 C CA . CYS A 1 124 ? -16.821 7.226 10.819 1.00 96.94 124 CYS A CA 1
ATOM 920 C C . CYS A 1 124 ? -17.147 7.595 9.366 1.00 96.94 124 CYS A C 1
ATOM 922 O O . CYS A 1 124 ? -18.301 7.872 9.084 1.00 96.94 124 CYS A O 1
ATOM 924 N N . GLY A 1 125 ? -16.164 7.633 8.462 1.00 95.88 125 GLY A N 1
ATOM 925 C CA . GLY A 1 125 ? -16.358 8.048 7.069 1.00 95.88 125 GLY A CA 1
ATOM 926 C C . GLY A 1 125 ? -16.304 9.559 6.829 1.00 95.88 125 GLY A C 1
ATOM 927 O O . GLY A 1 125 ? -16.036 9.971 5.708 1.00 95.88 125 GLY A O 1
ATOM 928 N N . GLU A 1 126 ? -16.430 10.390 7.865 1.00 96.25 126 GLU A N 1
ATOM 929 C CA . GLU A 1 126 ? -16.651 11.842 7.721 1.00 96.25 126 GLU A CA 1
ATOM 930 C C . GLU A 1 126 ? -15.387 12.709 7.844 1.00 96.25 126 GLU A C 1
ATOM 932 O O . GLU A 1 126 ? -15.447 13.921 7.663 1.00 96.25 126 GLU A O 1
ATOM 937 N N . SER A 1 127 ? -14.219 12.122 8.128 1.00 95.19 127 SER A N 1
ATOM 938 C CA . SER A 1 127 ? -13.000 12.920 8.328 1.00 95.19 127 SER A CA 1
ATOM 939 C C . SER A 1 127 ? -12.539 13.631 7.054 1.00 95.19 127 SER A C 1
ATOM 941 O O . SER A 1 127 ? -12.455 13.015 5.994 1.00 95.19 127 SER A O 1
ATOM 943 N N . LYS A 1 128 ? -12.171 14.907 7.130 1.00 92.88 128 LYS A N 1
ATOM 944 C CA . LYS A 1 128 ? -11.594 15.638 5.991 1.00 92.88 128 LYS A CA 1
ATOM 945 C C . LYS A 1 128 ? -10.120 15.301 5.767 1.00 92.88 128 LYS A C 1
ATOM 947 O O . LYS A 1 128 ? -9.610 15.536 4.681 1.00 92.88 128 LYS A O 1
ATOM 952 N N . ASN A 1 129 ? -9.474 14.691 6.761 1.00 91.19 129 ASN A N 1
ATOM 953 C CA . ASN A 1 129 ? -8.085 14.239 6.711 1.00 91.19 129 ASN A CA 1
ATOM 954 C C . ASN A 1 129 ? -7.965 12.720 6.460 1.00 91.19 129 ASN A C 1
ATOM 956 O O . ASN A 1 129 ? -7.007 12.084 6.899 1.00 91.19 129 ASN A O 1
ATOM 960 N N . LYS A 1 130 ? -8.965 12.103 5.803 1.00 93.62 130 LYS A N 1
ATOM 961 C CA . LYS A 1 130 ? -8.959 10.661 5.495 1.00 93.62 130 LYS A CA 1
ATOM 962 C C . LYS A 1 130 ? -7.634 10.275 4.808 1.00 93.62 130 LYS A C 1
ATOM 964 O O . LYS A 1 130 ? -7.218 10.961 3.881 1.00 93.62 130 LYS A O 1
ATOM 969 N N . PRO A 1 131 ? -6.987 9.171 5.226 1.00 95.62 131 PRO A N 1
ATOM 970 C CA . PRO A 1 131 ? -7.498 8.117 6.108 1.00 95.62 131 PRO A CA 1
ATOM 971 C C . PRO A 1 131 ? -7.353 8.386 7.612 1.00 95.62 131 PRO A C 1
ATOM 973 O O . PRO A 1 131 ? -7.791 7.548 8.400 1.00 95.62 131 PRO A O 1
ATOM 976 N N . PHE A 1 132 ? -6.746 9.493 8.024 1.00 96.62 132 PHE A N 1
ATOM 977 C CA . PHE A 1 132 ? -6.557 9.835 9.431 1.00 96.62 132 PHE A CA 1
ATOM 978 C C . PHE A 1 132 ? -7.833 10.427 10.036 1.00 96.62 132 PHE A C 1
ATOM 980 O O . PHE A 1 132 ? -8.725 10.884 9.326 1.00 96.62 132 PHE A O 1
ATOM 987 N N . CYS A 1 133 ? -7.959 10.352 11.358 1.00 96.56 133 CYS A N 1
ATOM 988 C CA . CYS A 1 133 ? -9.047 10.972 12.104 1.00 96.56 133 CYS A CA 1
ATOM 989 C C . CYS A 1 133 ? -8.744 12.456 12.353 1.00 96.56 133 CYS A C 1
ATOM 991 O O . CYS A 1 133 ? -7.632 12.809 12.726 1.00 96.56 133 CYS A O 1
ATOM 993 N N . ASP A 1 134 ? -9.756 13.309 12.217 1.00 94.94 134 ASP A N 1
ATOM 994 C CA . ASP A 1 134 ? -9.721 14.746 12.545 1.00 94.94 134 ASP A CA 1
ATOM 995 C C . ASP A 1 134 ? -10.764 15.117 13.621 1.00 94.94 134 ASP A C 1
ATOM 997 O O . ASP A 1 134 ? -11.188 16.267 13.734 1.00 94.94 134 ASP A O 1
ATOM 1001 N N . GLY A 1 135 ? -11.257 14.122 14.367 1.00 94.88 135 GLY A N 1
ATOM 1002 C CA . GLY A 1 135 ? -12.294 14.304 15.385 1.00 94.88 135 GLY A CA 1
ATOM 1003 C C . GLY A 1 135 ? -13.720 14.478 14.844 1.00 94.88 135 GLY A C 1
ATOM 1004 O O . GLY A 1 135 ? -14.653 14.629 15.633 1.00 94.88 135 GLY A O 1
ATOM 1005 N N . SER A 1 136 ? -13.947 14.417 13.523 1.00 96.56 136 SER A N 1
ATOM 1006 C CA . SER A 1 136 ? -15.295 14.583 12.947 1.00 96.56 136 SER A CA 1
ATOM 1007 C C . SER A 1 136 ? -16.320 13.582 13.489 1.00 96.56 136 SER A C 1
ATOM 1009 O O . SER A 1 136 ? -17.499 13.915 13.575 1.00 96.56 136 SER A O 1
ATOM 1011 N N . HIS A 1 137 ? -15.882 12.395 13.926 1.00 96.94 137 HIS A N 1
ATOM 1012 C CA . HIS A 1 137 ? -16.741 11.365 14.522 1.00 96.94 137 HIS A CA 1
ATOM 1013 C C . HIS A 1 137 ? -17.575 11.891 15.710 1.00 96.94 137 HIS A C 1
ATOM 1015 O O . HIS A 1 137 ? -18.751 11.549 15.819 1.00 96.94 137 HIS A O 1
ATOM 1021 N N . ALA A 1 138 ? -17.006 12.769 16.546 1.00 95.81 138 ALA A N 1
ATOM 1022 C CA . ALA A 1 138 ? -17.695 13.346 17.697 1.00 95.81 138 ALA A CA 1
ATOM 1023 C C . ALA A 1 138 ? -18.779 14.342 17.259 1.00 95.81 138 ALA A C 1
ATOM 1025 O O . ALA A 1 138 ? -19.876 14.361 17.810 1.00 95.81 138 ALA A O 1
ATOM 1026 N N . LYS A 1 139 ? -18.493 15.137 16.218 1.00 96.25 139 LYS A N 1
ATOM 1027 C CA . LYS A 1 139 ? -19.422 16.139 15.669 1.00 96.25 139 LYS A CA 1
ATOM 1028 C C . LYS A 1 139 ? -20.626 15.495 14.986 1.00 96.25 139 LYS A C 1
ATOM 1030 O O . LYS A 1 139 ? -21.737 15.991 15.124 1.00 96.25 139 LYS A O 1
ATOM 1035 N N . VAL A 1 140 ? -20.400 14.402 14.256 1.00 96.44 140 VAL A N 1
ATOM 1036 C CA . VAL A 1 140 ? -21.460 13.688 13.522 1.00 96.44 140 VAL A CA 1
ATOM 1037 C C . VAL A 1 140 ? -22.201 12.663 14.384 1.00 96.44 140 VAL A C 1
ATOM 1039 O O . VAL A 1 140 ? -23.116 12.010 13.894 1.00 96.44 140 VAL A O 1
ATOM 1042 N N . GLY A 1 141 ? -21.817 12.507 15.658 1.00 96.38 141 GLY A N 1
ATOM 1043 C CA . GLY A 1 141 ? -22.444 11.554 16.574 1.00 96.38 141 GLY A CA 1
ATOM 1044 C C . GLY A 1 141 ? -22.295 10.105 16.109 1.00 96.38 141 GLY A C 1
ATOM 1045 O O . GLY A 1 141 ? -23.257 9.341 16.156 1.00 96.38 141 GLY A O 1
ATOM 1046 N N . PHE A 1 142 ? -21.113 9.738 15.605 1.00 96.56 142 PHE A N 1
ATOM 1047 C CA . PHE A 1 142 ? -20.852 8.389 15.109 1.00 96.56 142 PHE A CA 1
ATOM 1048 C C . PHE A 1 142 ? -21.098 7.341 16.205 1.00 96.56 142 PHE A C 1
ATOM 1050 O O . PHE A 1 142 ? -20.655 7.504 17.338 1.00 96.56 142 PHE A O 1
ATOM 1057 N N . VAL A 1 143 ? -21.781 6.250 15.848 1.00 93.69 143 VAL A N 1
ATOM 1058 C CA . VAL A 1 143 ? -22.053 5.123 16.749 1.00 93.69 143 VAL A CA 1
ATOM 1059 C C . VAL A 1 143 ? -21.491 3.825 16.185 1.00 93.69 143 VAL A C 1
ATOM 1061 O O . VAL A 1 143 ? -21.642 3.519 14.997 1.00 93.69 143 VAL A O 1
ATOM 1064 N N . ASP A 1 144 ? -20.851 3.034 17.042 1.00 90.19 144 ASP A N 1
ATOM 1065 C CA . ASP A 1 144 ? -20.136 1.826 16.624 1.00 90.19 144 ASP A CA 1
ATOM 1066 C C . ASP A 1 144 ? -20.862 0.500 16.871 1.00 90.19 144 ASP A C 1
ATOM 1068 O O . ASP A 1 144 ? -20.287 -0.575 16.680 1.00 90.19 144 ASP A O 1
ATOM 1072 N N . GLY A 1 145 ? -22.151 0.576 17.202 1.00 88.00 145 GLY A N 1
ATOM 1073 C CA . GLY A 1 145 ? -23.012 -0.586 17.370 1.00 88.00 145 GLY A CA 1
ATOM 1074 C C . GLY A 1 145 ? -23.072 -1.481 16.125 1.00 88.00 145 GLY A C 1
ATOM 1075 O O . GLY A 1 145 ? -23.112 -1.007 14.980 1.00 88.00 145 GLY A O 1
ATOM 1076 N N . LYS A 1 146 ? -23.102 -2.795 16.374 1.00 89.06 146 LYS A N 1
ATOM 1077 C CA . LYS A 1 146 ? -23.429 -3.827 15.382 1.00 89.06 146 LYS A CA 1
ATOM 1078 C C . LYS A 1 146 ? -24.931 -3.791 15.093 1.00 89.06 146 LYS A C 1
ATOM 1080 O O . LYS A 1 146 ? -25.737 -3.638 16.009 1.00 89.06 146 LYS A O 1
ATOM 1085 N N . ASP A 1 147 ? -25.304 -3.972 13.834 1.00 89.38 147 ASP A N 1
ATOM 1086 C CA . ASP A 1 147 ? -26.703 -4.102 13.437 1.00 89.38 147 ASP A CA 1
ATOM 1087 C C . ASP A 1 147 ? -27.275 -5.432 13.984 1.00 89.38 147 ASP A C 1
ATOM 1089 O O . ASP A 1 147 ? -26.622 -6.480 13.852 1.00 89.38 147 ASP A O 1
ATOM 1093 N N . PRO A 1 148 ? -28.462 -5.434 14.622 1.00 89.31 148 PRO A N 1
ATOM 1094 C CA . PRO A 1 148 ? -29.122 -6.663 15.065 1.00 89.31 148 PRO A CA 1
ATOM 1095 C C . PRO A 1 148 ? -29.481 -7.627 13.923 1.00 89.31 148 PRO A C 1
ATOM 1097 O O . PRO A 1 148 ? -29.525 -8.834 14.145 1.00 89.31 148 PRO A O 1
ATOM 1100 N N . GLY A 1 149 ? -29.725 -7.111 12.716 1.00 89.06 149 GLY A N 1
ATOM 1101 C CA . GLY A 1 149 ? -30.048 -7.868 11.504 1.00 89.06 149 GLY A CA 1
ATOM 1102 C C . GLY A 1 149 ? -28.835 -8.278 10.667 1.00 89.06 149 GLY A C 1
ATOM 1103 O O . GLY A 1 149 ? -29.011 -8.779 9.557 1.00 89.06 149 GLY A O 1
ATOM 1104 N N . ARG A 1 150 ? -27.607 -8.066 11.160 1.00 90.44 150 ARG A N 1
ATOM 1105 C CA . ARG A 1 150 ? -26.386 -8.494 10.461 1.00 90.44 150 ARG A CA 1
ATOM 1106 C C . ARG A 1 150 ? -26.355 -10.010 10.257 1.00 90.44 150 ARG A C 1
ATOM 1108 O O . ARG A 1 150 ? -26.928 -10.771 11.037 1.00 90.44 150 ARG A O 1
ATOM 1115 N N . VAL A 1 151 ? -25.572 -10.454 9.275 1.00 87.56 151 VAL A N 1
ATOM 1116 C CA . VAL A 1 151 ? -25.231 -11.875 9.141 1.00 87.56 151 VAL A CA 1
ATOM 1117 C C . VAL A 1 151 ? -24.511 -12.341 10.418 1.00 87.56 151 VAL A C 1
ATOM 1119 O O . VAL A 1 151 ? -23.507 -11.725 10.793 1.00 87.56 151 VAL A O 1
ATOM 1122 N N . PRO A 1 152 ? -25.004 -13.388 11.106 1.00 86.31 152 PRO A N 1
ATOM 1123 C CA . PRO A 1 152 ? -24.376 -13.880 12.324 1.00 86.31 152 PRO A CA 1
ATOM 1124 C C . PRO A 1 152 ? -22.944 -14.360 12.089 1.00 86.31 152 PRO A C 1
ATOM 1126 O O . PRO A 1 152 ? -22.623 -14.908 11.035 1.00 86.31 152 PRO A O 1
ATOM 1129 N N . ASP A 1 153 ? -22.106 -14.190 13.107 1.00 86.12 153 ASP A N 1
ATOM 1130 C CA . ASP A 1 153 ? -20.779 -14.793 13.155 1.00 86.12 153 ASP A CA 1
ATOM 1131 C C . ASP A 1 153 ? -20.924 -16.315 13.321 1.00 86.12 153 ASP A C 1
ATOM 1133 O O . ASP A 1 153 ? -21.379 -16.802 14.361 1.00 86.12 153 ASP A O 1
ATOM 1137 N N . ARG A 1 154 ? -20.632 -17.064 12.253 1.00 87.19 154 ARG A N 1
ATOM 1138 C CA . ARG A 1 154 ? -20.770 -18.523 12.219 1.00 87.19 154 ARG A CA 1
ATOM 1139 C C . ARG A 1 154 ? -19.833 -19.117 11.180 1.00 87.19 154 ARG A C 1
ATOM 1141 O O . ARG A 1 154 ? -19.877 -18.735 10.016 1.00 87.19 154 ARG A O 1
ATOM 1148 N N . LEU A 1 155 ? -19.054 -20.112 11.597 1.00 88.25 155 LEU A N 1
ATOM 1149 C CA . LEU A 1 155 ? -18.201 -20.888 10.706 1.00 88.25 155 LEU A CA 1
ATOM 1150 C C . LEU A 1 155 ? -18.988 -22.026 10.043 1.00 88.25 155 LEU A C 1
ATOM 1152 O O . LEU A 1 155 ? -19.312 -23.024 10.690 1.00 88.25 155 LEU A O 1
ATOM 1156 N N . ASP A 1 156 ? -19.247 -21.894 8.749 1.00 91.56 156 ASP A N 1
ATOM 1157 C CA . ASP A 1 156 ? -19.807 -22.946 7.909 1.00 91.56 156 ASP A CA 1
ATOM 1158 C C . ASP A 1 156 ? -18.679 -23.796 7.306 1.00 91.56 156 ASP A C 1
ATOM 1160 O O . ASP A 1 156 ? -17.632 -23.288 6.903 1.00 91.56 156 ASP A O 1
ATOM 1164 N N . THR A 1 157 ? -18.873 -25.117 7.272 1.00 94.06 157 THR A N 1
ATOM 1165 C CA . THR A 1 157 ? -17.863 -26.087 6.818 1.00 94.06 157 THR A CA 1
ATOM 1166 C C . THR A 1 157 ? -18.355 -26.850 5.598 1.00 94.06 157 THR A C 1
ATOM 1168 O O . THR A 1 157 ? -19.403 -27.493 5.640 1.00 94.06 157 THR A O 1
ATOM 1171 N N . TYR A 1 158 ? -17.554 -26.837 4.535 1.00 95.12 158 TYR A N 1
ATOM 1172 C CA . TYR A 1 158 ? -17.865 -27.453 3.250 1.00 95.12 158 TYR A CA 1
ATOM 1173 C C . TYR A 1 158 ? -16.815 -28.525 2.932 1.00 95.12 158 TYR A C 1
ATOM 1175 O O . TYR A 1 158 ? -15.714 -28.193 2.480 1.00 95.12 158 TYR A O 1
ATOM 1183 N N . PRO A 1 159 ? -17.106 -29.811 3.198 1.00 95.00 159 PRO A N 1
ATOM 1184 C CA . PRO A 1 159 ? -16.177 -30.895 2.911 1.00 95.00 159 PRO A CA 1
ATOM 1185 C C . PRO A 1 159 ? -16.087 -31.163 1.402 1.00 95.00 159 PRO A C 1
ATOM 1187 O O . PRO A 1 159 ? -17.099 -31.319 0.720 1.00 95.00 159 PRO A O 1
ATOM 1190 N N . GLY A 1 160 ? -14.862 -31.244 0.887 1.00 92.38 160 GLY A N 1
ATOM 1191 C CA . GLY A 1 160 ? -14.545 -31.707 -0.465 1.00 92.38 160 GLY A CA 1
ATOM 1192 C C . GLY A 1 160 ? -13.735 -33.003 -0.453 1.00 92.38 160 GLY A C 1
ATOM 1193 O O . GLY A 1 160 ? -13.353 -33.502 0.601 1.00 92.38 160 GLY A O 1
ATOM 1194 N N . GLN A 1 161 ? -13.439 -33.550 -1.637 1.00 89.94 161 GLN A N 1
ATOM 1195 C CA . GLN A 1 161 ? -12.658 -34.794 -1.746 1.00 89.94 161 GLN A CA 1
ATOM 1196 C C . GLN A 1 161 ? -11.192 -34.622 -1.314 1.00 89.94 161 GLN A C 1
ATOM 1198 O O . GLN A 1 161 ? -10.617 -35.534 -0.730 1.00 89.94 161 GLN A O 1
ATOM 1203 N N . GLN A 1 162 ? -10.584 -33.470 -1.619 1.00 90.00 162 GLN A N 1
ATOM 1204 C CA . GLN A 1 162 ? -9.166 -33.186 -1.339 1.00 90.00 162 GLN A CA 1
ATOM 1205 C C . GLN A 1 162 ? -8.964 -32.068 -0.309 1.00 90.00 162 GLN A C 1
ATOM 1207 O O . GLN A 1 162 ? -7.918 -31.996 0.332 1.00 90.00 162 GLN A O 1
ATOM 1212 N N . ILE A 1 163 ? -9.953 -31.187 -0.164 1.00 95.38 163 ILE A N 1
ATOM 1213 C CA . ILE A 1 163 ? -9.875 -29.967 0.634 1.00 95.38 163 ILE A CA 1
ATOM 1214 C C . ILE A 1 163 ? -11.233 -29.701 1.276 1.00 95.38 163 ILE A C 1
ATOM 1216 O O . ILE A 1 163 ? -12.271 -29.851 0.630 1.00 95.38 163 ILE A O 1
ATOM 1220 N N . THR A 1 164 ? -11.221 -29.291 2.536 1.00 95.56 164 THR A N 1
ATOM 1221 C CA . THR A 1 164 ? -12.391 -28.740 3.222 1.00 95.56 164 THR A CA 1
ATOM 1222 C C . THR A 1 164 ? -12.263 -27.228 3.220 1.00 95.56 164 THR A C 1
ATOM 1224 O O . THR A 1 164 ? -11.197 -26.711 3.546 1.00 95.56 164 THR A O 1
ATOM 1227 N N . VAL A 1 165 ? -13.328 -26.518 2.861 1.00 95.25 165 VAL A N 1
ATOM 1228 C CA . VAL A 1 165 ? -13.365 -25.051 2.890 1.00 95.25 165 VAL A CA 1
ATOM 1229 C C . VAL A 1 165 ? -14.219 -24.600 4.067 1.00 95.25 165 VAL A C 1
ATOM 1231 O O . VAL A 1 165 ? -15.284 -25.163 4.318 1.00 95.25 165 VAL A O 1
ATOM 1234 N N . PHE A 1 166 ? -13.748 -23.586 4.779 1.00 93.75 166 PHE A N 1
ATOM 1235 C CA . PHE A 1 166 ? -14.482 -22.911 5.838 1.00 93.75 166 PHE A CA 1
ATOM 1236 C C . PHE A 1 166 ? -14.911 -21.526 5.349 1.00 93.75 166 PHE A C 1
ATOM 1238 O O . PHE A 1 166 ? -14.119 -20.844 4.696 1.00 93.75 166 PHE A O 1
ATOM 1245 N N . ASP A 1 167 ? -16.138 -21.116 5.657 1.00 92.94 167 ASP A N 1
ATOM 1246 C CA . ASP A 1 167 ? -16.661 -19.778 5.366 1.00 92.94 167 ASP A CA 1
ATOM 1247 C C . ASP A 1 167 ? -17.321 -19.206 6.614 1.00 92.94 167 ASP A C 1
ATOM 1249 O O . ASP A 1 167 ? -18.217 -19.819 7.190 1.00 92.94 167 ASP A O 1
ATOM 1253 N N . ASN A 1 168 ? -16.896 -18.018 7.015 1.00 91.44 168 ASN A N 1
ATOM 1254 C CA . ASN A 1 168 ? -17.589 -17.218 8.002 1.00 91.44 168 ASN A CA 1
ATOM 1255 C C . ASN A 1 168 ? -18.211 -16.003 7.321 1.00 91.44 168 ASN A C 1
ATOM 1257 O O . ASN A 1 168 ? -17.622 -14.918 7.259 1.00 91.44 168 ASN A O 1
ATOM 1261 N N . ARG A 1 169 ? -19.438 -16.181 6.824 1.00 88.88 169 ARG A N 1
ATOM 1262 C CA . ARG A 1 169 ? -20.146 -15.133 6.086 1.00 88.88 169 ARG A CA 1
ATOM 1263 C C . ARG A 1 169 ? -20.345 -13.862 6.912 1.00 88.88 169 ARG A C 1
ATOM 1265 O O . ARG A 1 169 ? -20.311 -12.774 6.340 1.00 88.88 169 ARG A O 1
ATOM 1272 N N . GLY A 1 170 ? -20.484 -13.977 8.235 1.00 87.94 170 GLY A N 1
ATOM 1273 C CA . GLY A 1 170 ? -20.613 -12.836 9.144 1.00 87.94 170 GLY A CA 1
ATOM 1274 C C . GLY A 1 170 ? -19.440 -11.853 9.064 1.00 87.94 170 GLY A C 1
ATOM 1275 O O . GLY A 1 170 ? -19.610 -10.664 9.326 1.00 87.94 170 GLY A O 1
ATOM 1276 N N . THR A 1 171 ? -18.260 -12.310 8.640 1.00 88.31 171 THR A N 1
ATOM 1277 C CA . THR A 1 171 ? -17.035 -11.497 8.542 1.00 88.31 171 THR A CA 1
ATOM 1278 C C . THR A 1 171 ? -16.678 -11.119 7.110 1.00 88.31 171 THR A C 1
ATOM 1280 O O . THR A 1 171 ? -15.645 -10.494 6.861 1.00 88.31 171 THR A O 1
ATOM 1283 N N . CYS A 1 172 ? -17.513 -11.494 6.140 1.00 91.12 172 CYS A N 1
ATOM 1284 C CA . CYS A 1 172 ? -17.261 -11.215 4.739 1.00 91.12 172 CYS A CA 1
ATOM 1285 C C . CYS A 1 172 ? -17.330 -9.706 4.462 1.00 91.12 172 CYS A C 1
ATOM 1287 O O . CYS A 1 172 ? -18.361 -9.067 4.656 1.00 91.12 172 CYS A O 1
ATOM 1289 N N . ALA A 1 173 ? -16.253 -9.141 3.908 1.00 92.75 173 ALA A N 1
ATOM 1290 C CA . ALA A 1 173 ? -16.257 -7.756 3.423 1.00 92.75 173 ALA A CA 1
ATOM 1291 C C . ALA A 1 173 ? -16.920 -7.592 2.043 1.00 92.75 173 ALA A C 1
ATOM 1293 O O . ALA A 1 173 ? -16.906 -6.490 1.497 1.00 92.75 173 ALA A O 1
ATOM 1294 N N . HIS A 1 174 ? -17.460 -8.680 1.476 1.00 91.44 174 HIS A N 1
ATOM 1295 C CA . HIS A 1 174 ? -18.089 -8.730 0.154 1.00 91.44 174 HIS A CA 1
ATOM 1296 C C . HIS A 1 174 ? -17.198 -8.163 -0.966 1.00 91.44 174 HIS A C 1
ATOM 1298 O O . HIS A 1 174 ? -17.648 -7.406 -1.817 1.00 91.44 174 HIS A O 1
ATOM 1304 N N . SER A 1 175 ? -15.912 -8.536 -0.973 1.00 89.88 175 SER A N 1
ATOM 1305 C CA . SER A 1 175 ? -14.937 -8.025 -1.948 1.00 89.88 175 SER A CA 1
ATOM 1306 C C . SER A 1 175 ? -15.077 -8.591 -3.366 1.00 89.88 175 SER A C 1
ATOM 1308 O O . SER A 1 175 ? -14.371 -8.124 -4.252 1.00 89.88 175 SER A O 1
ATOM 1310 N N . GLY A 1 176 ? -15.879 -9.641 -3.572 1.00 88.00 176 GLY A N 1
ATOM 1311 C CA . GLY A 1 176 ? -16.055 -10.306 -4.874 1.00 88.00 176 GLY A CA 1
ATOM 1312 C C . GLY A 1 176 ? -14.878 -11.175 -5.342 1.00 88.00 176 GLY A C 1
ATOM 1313 O O . GLY A 1 176 ? -15.049 -12.028 -6.202 1.00 88.00 176 GLY A O 1
ATOM 1314 N N . LEU A 1 177 ? -13.689 -11.071 -4.731 1.00 88.81 177 LEU A N 1
ATOM 1315 C CA . LEU A 1 177 ? -12.478 -11.740 -5.241 1.00 88.81 177 LEU A CA 1
ATOM 1316 C C . LEU A 1 177 ? -12.601 -13.263 -5.411 1.00 88.81 177 LEU A C 1
ATOM 1318 O O . LEU A 1 177 ? -11.993 -13.818 -6.325 1.00 88.81 177 LEU A O 1
ATOM 1322 N N . CYS A 1 178 ? -13.330 -13.946 -4.526 1.00 91.69 178 CYS A N 1
ATOM 1323 C CA . CYS A 1 178 ? -13.525 -15.392 -4.616 1.00 91.69 178 CYS A CA 1
ATOM 1324 C C . CYS A 1 178 ? -14.561 -15.772 -5.685 1.00 91.69 178 CYS A C 1
ATOM 1326 O O . CYS A 1 178 ? -14.324 -16.705 -6.450 1.00 91.69 178 CYS A O 1
ATOM 1328 N N . THR A 1 179 ? -15.665 -15.026 -5.774 1.00 91.56 179 THR A N 1
ATOM 1329 C CA . THR A 1 179 ? -16.751 -15.266 -6.733 1.00 91.56 179 THR A CA 1
ATOM 1330 C C . THR A 1 179 ? -16.336 -14.915 -8.157 1.00 91.56 179 THR A C 1
ATOM 1332 O O . THR A 1 179 ? -16.675 -15.646 -9.079 1.00 91.56 179 THR A O 1
ATOM 1335 N N . ASP A 1 180 ? -15.541 -13.860 -8.340 1.00 86.81 180 ASP A N 1
ATOM 1336 C CA . ASP A 1 180 ? -15.118 -13.388 -9.664 1.00 86.81 180 ASP A CA 1
ATOM 1337 C C . ASP A 1 180 ? -14.052 -14.300 -10.281 1.00 86.81 180 ASP A C 1
ATOM 1339 O O . ASP A 1 180 ? -14.008 -14.495 -11.494 1.00 86.81 180 ASP A O 1
ATOM 1343 N N . ARG A 1 181 ? -13.171 -14.867 -9.445 1.00 85.00 181 ARG A N 1
ATOM 1344 C CA . ARG A 1 181 ? -12.031 -15.680 -9.903 1.00 85.00 181 ARG A CA 1
ATOM 1345 C C . ARG A 1 181 ? -12.317 -17.172 -9.958 1.00 85.00 181 ARG A C 1
ATOM 1347 O O . ARG A 1 181 ? -11.645 -17.876 -10.705 1.00 85.00 181 ARG A O 1
ATOM 1354 N N . LEU A 1 182 ? -13.244 -17.668 -9.139 1.00 92.62 182 LEU A N 1
ATOM 1355 C CA . LEU A 1 182 ? -13.511 -19.099 -9.015 1.00 92.62 182 LEU A CA 1
ATOM 1356 C C . LEU A 1 182 ? -15.001 -19.363 -8.757 1.00 92.62 182 LEU A C 1
ATOM 1358 O O . LEU A 1 182 ? -15.378 -20.033 -7.794 1.00 92.62 182 LEU A O 1
ATOM 1362 N N . SER A 1 183 ? -15.849 -18.840 -9.645 1.00 93.19 183 SER A N 1
ATOM 1363 C CA . SER A 1 183 ? -17.317 -18.914 -9.566 1.00 93.19 183 SER A CA 1
ATOM 1364 C C . SER A 1 183 ? -17.878 -20.339 -9.516 1.00 93.19 183 SER A C 1
ATOM 1366 O O . SER A 1 183 ? -18.931 -20.559 -8.925 1.00 93.19 183 SER A O 1
ATOM 1368 N N . ASN A 1 184 ? -17.162 -21.326 -10.068 1.00 94.19 184 ASN A N 1
ATOM 1369 C CA . ASN A 1 184 ? -17.541 -22.741 -9.973 1.00 94.19 184 ASN A CA 1
ATOM 1370 C C . ASN A 1 184 ? -17.438 -23.295 -8.538 1.00 94.19 184 ASN A C 1
ATOM 1372 O O . ASN A 1 184 ? -18.099 -24.281 -8.216 1.00 94.19 184 ASN A O 1
ATOM 1376 N N . VAL A 1 185 ? -16.613 -22.677 -7.683 1.00 95.62 185 VAL A N 1
ATOM 1377 C CA . VAL A 1 185 ? -16.446 -23.045 -6.268 1.00 95.62 185 VAL A CA 1
ATOM 1378 C C . VAL A 1 185 ? -17.215 -22.096 -5.355 1.00 95.62 185 VAL A C 1
ATOM 1380 O O . VAL A 1 185 ? -17.865 -22.566 -4.429 1.00 95.62 185 VAL A O 1
ATOM 1383 N N . PHE A 1 186 ? -17.165 -20.784 -5.596 1.00 95.88 186 PHE A N 1
ATOM 1384 C CA . PHE A 1 186 ? -17.838 -19.764 -4.784 1.00 95.88 186 PHE A CA 1
ATOM 1385 C C . PHE A 1 186 ? -19.022 -19.176 -5.552 1.00 95.88 186 PHE A C 1
ATOM 1387 O O . PHE A 1 186 ? -18.861 -18.311 -6.414 1.00 95.88 186 PHE A O 1
ATOM 1394 N N . ARG A 1 187 ? -20.225 -19.651 -5.236 1.00 93.19 187 ARG A N 1
ATOM 1395 C CA . ARG A 1 187 ? -21.425 -19.462 -6.052 1.00 93.19 187 ARG A CA 1
ATOM 1396 C C . ARG A 1 187 ? -22.299 -18.353 -5.481 1.00 93.19 187 ARG A C 1
ATOM 1398 O O . ARG A 1 187 ? -23.132 -18.594 -4.618 1.00 93.19 187 ARG A O 1
ATOM 1405 N N . ALA A 1 188 ? -22.110 -17.124 -5.960 1.00 87.56 188 ALA A N 1
ATOM 1406 C CA . ALA A 1 188 ? -22.782 -15.928 -5.431 1.00 87.56 188 ALA A CA 1
ATOM 1407 C C . ALA A 1 188 ? -24.324 -16.008 -5.394 1.00 87.56 188 ALA A C 1
ATOM 1409 O O . ALA A 1 188 ? -24.950 -15.294 -4.611 1.00 87.56 188 ALA A O 1
ATOM 1410 N N . HIS A 1 189 ? -24.926 -16.853 -6.235 1.00 87.31 189 HIS A N 1
ATOM 1411 C CA . HIS A 1 189 ? -26.376 -16.955 -6.414 1.00 87.31 189 HIS A CA 1
ATOM 1412 C C . HIS A 1 189 ? -26.948 -18.348 -6.117 1.00 87.31 189 HIS A C 1
ATOM 1414 O O . HIS A 1 189 ? -28.137 -18.557 -6.340 1.00 87.31 189 HIS A O 1
ATOM 1420 N N . ASP A 1 190 ? -26.138 -19.279 -5.600 1.00 90.12 190 ASP A N 1
ATOM 1421 C CA . ASP A 1 190 ? -26.579 -20.643 -5.309 1.00 90.12 190 ASP A CA 1
ATOM 1422 C C . ASP A 1 190 ? -26.299 -21.048 -3.862 1.00 90.12 190 ASP A C 1
ATOM 1424 O O . ASP A 1 190 ? -25.350 -20.580 -3.236 1.00 90.12 190 ASP A O 1
ATOM 1428 N N . GLU A 1 191 ? -27.058 -22.037 -3.386 1.00 88.75 191 GLU A N 1
ATOM 1429 C CA . GLU A 1 191 ? -26.763 -22.766 -2.153 1.00 88.75 191 GLU A CA 1
ATOM 1430 C C . GLU A 1 191 ? -26.432 -24.247 -2.445 1.00 88.75 191 GLU A C 1
ATOM 1432 O O . GLU A 1 191 ? -27.012 -24.843 -3.361 1.00 88.75 191 GLU A O 1
ATOM 1437 N N . PRO A 1 192 ? -25.475 -24.878 -1.732 1.00 91.75 192 PRO A N 1
ATOM 1438 C CA . PRO A 1 192 ? -24.513 -24.254 -0.814 1.00 91.75 192 PRO A CA 1
ATOM 1439 C C . PRO A 1 192 ? -23.606 -23.220 -1.501 1.00 91.75 192 PRO A C 1
ATOM 1441 O O . PRO A 1 192 ? -23.094 -23.493 -2.588 1.00 91.75 192 PRO A O 1
ATOM 1444 N N . PHE A 1 193 ? -23.348 -22.079 -0.861 1.00 92.69 193 PHE A N 1
ATOM 1445 C CA . PHE A 1 193 ? -22.450 -21.051 -1.409 1.00 92.69 193 PHE A CA 1
ATOM 1446 C C . PHE A 1 193 ? -21.092 -21.609 -1.872 1.00 92.69 193 PHE A C 1
ATOM 1448 O O . PHE A 1 193 ? -20.600 -21.228 -2.935 1.00 92.69 193 PHE A O 1
ATOM 1455 N N . VAL A 1 194 ? -20.489 -22.519 -1.098 1.00 95.62 194 VAL A N 1
ATOM 1456 C CA . VAL A 1 194 ? -19.202 -23.137 -1.439 1.00 95.62 194 VAL A CA 1
ATOM 1457 C C . VAL A 1 194 ? -19.397 -24.561 -1.961 1.00 95.62 194 VAL A C 1
ATOM 1459 O O . VAL A 1 194 ? -20.008 -25.406 -1.306 1.00 95.62 194 VAL A O 1
ATOM 1462 N N . ALA A 1 195 ? -18.813 -24.847 -3.122 1.00 95.81 195 ALA A N 1
ATOM 1463 C CA . ALA A 1 195 ? -18.747 -26.164 -3.743 1.00 95.81 195 ALA A CA 1
ATOM 1464 C C . ALA A 1 195 ? -17.276 -26.567 -3.979 1.00 95.81 195 ALA A C 1
ATOM 1466 O O . ALA A 1 195 ? -16.740 -26.336 -5.064 1.00 95.81 195 ALA A O 1
ATOM 1467 N N . PRO A 1 196 ? -16.592 -27.195 -2.998 1.00 93.94 196 PRO A N 1
ATOM 1468 C CA . PRO A 1 196 ? -15.165 -27.525 -3.109 1.00 93.94 196 PRO A CA 1
ATOM 1469 C C . PRO A 1 196 ? -14.805 -28.436 -4.294 1.00 93.94 196 PRO A C 1
ATOM 1471 O O . PRO A 1 196 ? -13.662 -28.456 -4.730 1.00 93.94 196 PRO A O 1
ATOM 1474 N N . SER A 1 197 ? -15.764 -29.197 -4.830 1.00 90.44 197 SER A N 1
ATOM 1475 C CA . SER A 1 197 ? -15.574 -30.040 -6.017 1.00 90.44 197 SER A CA 1
ATOM 1476 C C . SER A 1 197 ? -15.563 -29.268 -7.344 1.00 90.44 197 SER A C 1
ATOM 1478 O O . SER A 1 197 ? -15.327 -29.875 -8.384 1.00 90.44 197 SER A O 1
ATOM 1480 N N . GLY A 1 198 ? -15.860 -27.965 -7.337 1.00 91.06 198 GLY A N 1
ATOM 1481 C CA . GLY A 1 198 ? -15.988 -27.141 -8.543 1.00 91.06 198 GLY A CA 1
ATOM 1482 C C . GLY A 1 198 ? -14.673 -26.612 -9.125 1.00 91.06 198 GLY A C 1
ATOM 1483 O O . GLY A 1 198 ? -14.695 -25.947 -10.158 1.00 91.06 198 GLY A O 1
ATOM 1484 N N . GLY A 1 199 ? -13.530 -26.873 -8.488 1.00 92.44 199 GLY A N 1
ATOM 1485 C CA . GLY A 1 199 ? -12.233 -26.344 -8.909 1.00 92.44 199 GLY A CA 1
ATOM 1486 C C . GLY A 1 199 ? -11.073 -27.188 -8.403 1.00 92.44 199 GLY A C 1
ATOM 1487 O O . GLY A 1 199 ? -11.251 -28.099 -7.591 1.00 92.44 199 GLY A O 1
ATOM 1488 N N . ARG A 1 200 ? -9.868 -26.899 -8.896 1.00 93.69 200 ARG A N 1
ATOM 1489 C CA . ARG A 1 200 ? -8.668 -27.602 -8.439 1.00 93.69 200 ARG A CA 1
ATOM 1490 C C . ARG A 1 200 ? -8.240 -27.098 -7.060 1.00 93.69 200 ARG A C 1
ATOM 1492 O O . ARG A 1 200 ? -8.423 -25.930 -6.722 1.00 93.69 200 ARG A O 1
ATOM 1499 N N . MET A 1 201 ? -7.612 -27.969 -6.271 1.00 93.88 201 MET A N 1
ATOM 1500 C CA . MET A 1 201 ? -7.169 -27.639 -4.910 1.00 93.88 201 MET A CA 1
ATOM 1501 C C . MET A 1 201 ? -6.247 -26.408 -4.859 1.00 93.88 201 MET A C 1
ATOM 1503 O O . MET A 1 201 ? -6.407 -25.565 -3.981 1.00 93.88 201 MET A O 1
ATOM 1507 N N . ASP A 1 202 ? -5.309 -26.272 -5.798 1.00 92.31 202 ASP A N 1
ATOM 1508 C CA . ASP A 1 202 ? -4.382 -25.136 -5.885 1.00 92.31 202 ASP A CA 1
ATOM 1509 C C . ASP A 1 202 ? -5.100 -23.802 -6.144 1.00 92.31 202 ASP A C 1
ATOM 1511 O O . ASP A 1 202 ? -4.766 -22.783 -5.531 1.00 92.31 202 ASP A O 1
ATOM 1515 N N . GLU A 1 203 ? -6.128 -23.812 -6.991 1.00 92.62 203 GLU A N 1
ATOM 1516 C CA . GLU A 1 203 ? -6.967 -22.642 -7.271 1.00 92.62 203 GLU A CA 1
ATOM 1517 C C . GLU A 1 203 ? -7.807 -22.247 -6.052 1.00 92.62 203 GLU A C 1
ATOM 1519 O O . GLU A 1 203 ? -7.887 -21.064 -5.714 1.00 92.62 203 GLU A O 1
ATOM 1524 N N . ILE A 1 204 ? -8.372 -23.232 -5.344 1.00 95.25 204 ILE A N 1
ATOM 1525 C CA . ILE A 1 204 ? -9.150 -23.013 -4.117 1.00 95.25 204 ILE A CA 1
ATOM 1526 C C . ILE A 1 204 ? -8.264 -22.413 -3.026 1.00 95.25 204 ILE A C 1
ATOM 1528 O O . ILE A 1 204 ? -8.618 -21.388 -2.448 1.00 95.25 204 ILE A O 1
ATOM 1532 N N . VAL A 1 205 ? -7.085 -22.995 -2.777 1.00 94.00 205 VAL A N 1
ATOM 1533 C CA . VAL A 1 205 ? -6.125 -22.471 -1.791 1.00 94.00 205 VAL A CA 1
ATOM 1534 C C . VAL A 1 205 ? -5.753 -21.027 -2.118 1.00 94.00 205 VAL A C 1
ATOM 1536 O O . VAL A 1 205 ? -5.742 -20.175 -1.227 1.00 94.00 205 VAL A O 1
ATOM 1539 N N . ARG A 1 206 ? -5.491 -20.719 -3.395 1.00 91.81 206 ARG A N 1
ATOM 1540 C CA . ARG A 1 206 ? -5.186 -19.353 -3.837 1.00 91.81 206 ARG A CA 1
ATOM 1541 C C . ARG A 1 206 ? -6.371 -18.409 -3.625 1.00 91.81 206 ARG A C 1
ATOM 1543 O O . ARG A 1 206 ? -6.155 -17.280 -3.192 1.00 91.81 206 ARG A O 1
ATOM 1550 N N . ALA A 1 207 ? -7.599 -18.829 -3.919 1.00 92.88 207 ALA A N 1
ATOM 1551 C CA . ALA A 1 207 ? -8.791 -18.008 -3.707 1.00 92.88 207 ALA A CA 1
ATOM 1552 C C . ALA A 1 207 ? -9.025 -17.721 -2.214 1.00 92.88 207 ALA A C 1
ATOM 1554 O O . ALA A 1 207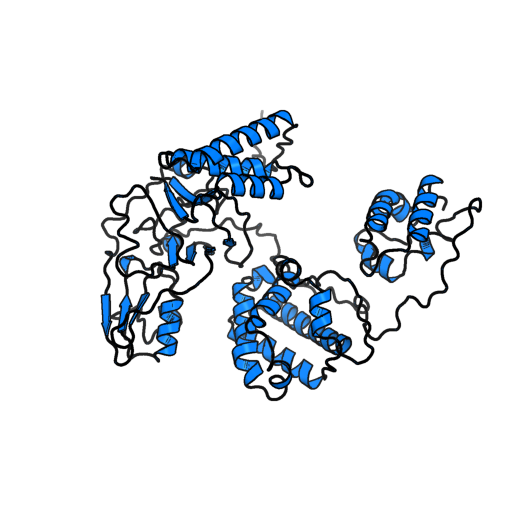 ? -9.220 -16.566 -1.839 1.00 92.88 207 ALA A O 1
ATOM 1555 N N . VAL A 1 208 ? -8.918 -18.746 -1.362 1.00 93.69 208 VAL A N 1
ATOM 1556 C CA . VAL A 1 208 ? -9.086 -18.634 0.094 1.00 93.69 208 VAL A CA 1
ATOM 1557 C C . VAL A 1 208 ? -8.026 -17.717 0.711 1.00 93.69 208 VAL A C 1
ATOM 1559 O O . VAL A 1 208 ? -8.376 -16.768 1.407 1.00 93.69 208 VAL A O 1
ATOM 1562 N N . ARG A 1 209 ? -6.737 -17.914 0.394 1.00 91.94 209 ARG A N 1
ATOM 1563 C CA . ARG A 1 209 ? -5.631 -17.073 0.904 1.00 91.94 209 ARG A CA 1
ATOM 1564 C C . ARG A 1 209 ? -5.718 -15.600 0.485 1.00 91.94 209 ARG A C 1
ATOM 1566 O O . ARG A 1 209 ? -5.112 -14.750 1.134 1.00 91.94 209 ARG A O 1
ATOM 1573 N N . ASN A 1 210 ? -6.447 -15.308 -0.593 1.00 91.19 210 ASN A N 1
ATOM 1574 C CA . ASN A 1 210 ? -6.670 -13.957 -1.108 1.00 91.19 210 ASN A CA 1
ATOM 1575 C C . ASN A 1 210 ? -7.971 -13.313 -0.599 1.00 91.19 210 ASN A C 1
ATOM 1577 O O . ASN A 1 210 ? -8.296 -12.208 -1.035 1.00 91.19 210 ASN A O 1
ATOM 1581 N N . CYS A 1 211 ? -8.726 -13.969 0.289 1.00 93.50 211 CYS A N 1
ATOM 1582 C CA . CYS A 1 211 ? -9.909 -13.386 0.918 1.00 93.50 211 CYS A CA 1
ATOM 1583 C C . CYS A 1 211 ? -9.503 -12.187 1.799 1.00 93.50 211 CYS A C 1
ATOM 1585 O O . CYS A 1 211 ? -8.910 -12.395 2.847 1.00 93.50 211 CYS A O 1
ATOM 1587 N N . PRO A 1 212 ? -9.825 -10.924 1.460 1.00 92.88 212 PRO A N 1
ATOM 1588 C CA . PRO A 1 212 ? -9.273 -9.772 2.185 1.00 92.88 212 PRO A CA 1
ATOM 1589 C C . PRO A 1 212 ? -9.784 -9.642 3.621 1.00 92.88 212 PRO A C 1
ATOM 1591 O O . PRO A 1 212 ? -9.143 -9.013 4.459 1.00 92.88 212 PRO A O 1
ATOM 1594 N N . SER A 1 213 ? -10.964 -10.193 3.901 1.00 92.62 213 SER A N 1
ATOM 1595 C CA . SER A 1 213 ? -11.570 -10.130 5.226 1.00 92.62 213 SER A CA 1
ATOM 1596 C C . SER A 1 213 ? -11.193 -11.302 6.121 1.00 92.62 213 SER A C 1
ATOM 1598 O O . SER A 1 213 ? -11.584 -11.292 7.282 1.00 92.62 213 SER A O 1
ATOM 1600 N N . GLY A 1 214 ? -10.486 -12.306 5.592 1.00 92.31 214 GLY A N 1
ATOM 1601 C CA . GLY A 1 214 ? -10.194 -13.526 6.335 1.00 92.31 214 GLY A CA 1
ATOM 1602 C C . GLY A 1 214 ? -11.414 -14.410 6.580 1.00 92.31 214 GLY A C 1
ATOM 1603 O O . GLY A 1 214 ? -11.328 -15.327 7.385 1.00 92.31 214 GLY A O 1
ATOM 1604 N N . ALA A 1 215 ? -12.539 -14.162 5.899 1.00 92.81 215 ALA A N 1
ATOM 1605 C CA . ALA A 1 215 ? -13.766 -14.946 6.063 1.00 92.81 215 ALA A CA 1
ATOM 1606 C C . ALA A 1 215 ? -13.622 -16.398 5.589 1.00 92.81 215 ALA A C 1
ATOM 1608 O O . ALA A 1 215 ? -14.371 -17.263 6.029 1.00 92.81 215 ALA A O 1
ATOM 1609 N N . LEU A 1 216 ? -12.677 -16.662 4.684 1.00 93.81 216 LEU A N 1
ATOM 1610 C CA . LEU A 1 216 ? -12.438 -17.991 4.142 1.00 93.81 216 LEU A CA 1
ATOM 1611 C C . LEU A 1 216 ? -11.233 -18.653 4.817 1.00 93.81 216 LEU A C 1
ATOM 1613 O O . LEU A 1 216 ? -10.179 -18.038 4.977 1.00 93.81 216 LEU A O 1
ATOM 1617 N N . GLY A 1 217 ? -11.371 -19.943 5.110 1.00 93.00 217 GLY A N 1
ATOM 1618 C CA . GLY A 1 217 ? -10.305 -20.828 5.575 1.00 93.00 217 GLY A CA 1
ATOM 1619 C C . GLY A 1 217 ? -10.337 -22.168 4.841 1.00 93.00 217 GLY A C 1
ATOM 1620 O O . GLY A 1 217 ? -11.245 -22.443 4.056 1.00 93.00 217 GLY A O 1
ATOM 1621 N N . TYR A 1 218 ? -9.338 -23.017 5.069 1.00 94.12 218 TYR A N 1
ATOM 1622 C CA . TYR A 1 218 ? -9.337 -24.372 4.518 1.00 94.12 218 TYR A CA 1
ATOM 1623 C C . TYR A 1 218 ? -8.603 -25.363 5.419 1.00 94.12 218 TYR A C 1
ATOM 1625 O O . TYR A 1 218 ? -7.776 -24.978 6.245 1.00 94.12 218 TYR A O 1
ATOM 1633 N N . ALA A 1 219 ? -8.902 -26.645 5.231 1.00 94.50 219 ALA A N 1
ATOM 1634 C CA . ALA A 1 219 ? -8.190 -27.765 5.828 1.00 94.50 219 ALA A CA 1
ATOM 1635 C C . ALA A 1 219 ? -7.843 -28.818 4.772 1.00 94.50 219 ALA A C 1
ATOM 1637 O O . ALA A 1 219 ? -8.617 -29.060 3.842 1.00 94.50 219 ALA A O 1
ATOM 1638 N N . ILE A 1 220 ? -6.691 -29.467 4.936 1.00 94.19 220 ILE A N 1
ATOM 1639 C CA . ILE A 1 220 ? -6.217 -30.568 4.088 1.00 94.19 220 ILE A CA 1
ATOM 1640 C C . ILE A 1 220 ? -5.958 -31.763 5.001 1.00 94.19 220 ILE A C 1
ATOM 1642 O O . ILE A 1 220 ? -5.317 -31.626 6.036 1.00 94.19 220 ILE A O 1
ATOM 1646 N N . GLY A 1 221 ? -6.508 -32.933 4.663 1.00 89.56 221 GLY A N 1
ATOM 1647 C CA . GLY A 1 221 ? -6.371 -34.127 5.511 1.00 89.56 221 GLY A CA 1
ATOM 1648 C C . GLY A 1 221 ? -6.999 -33.991 6.907 1.00 89.56 221 GLY A C 1
ATOM 1649 O O . GLY A 1 221 ? -6.637 -34.735 7.809 1.00 89.56 221 GLY A O 1
ATOM 1650 N N . GLY A 1 222 ? -7.926 -33.044 7.095 1.00 86.56 222 GLY A N 1
ATOM 1651 C CA . GLY A 1 222 ? -8.538 -32.737 8.393 1.00 86.56 222 GLY A CA 1
ATOM 1652 C C . GLY A 1 222 ? -7.765 -31.719 9.239 1.00 86.56 222 GLY A C 1
ATOM 1653 O O . GLY A 1 222 ? -8.289 -31.269 10.254 1.00 86.56 222 GLY A O 1
ATOM 1654 N N . GLU A 1 223 ? -6.574 -31.301 8.810 1.00 91.50 223 GLU A N 1
ATOM 1655 C CA . GLU A 1 223 ? -5.773 -30.290 9.501 1.00 91.50 223 GLU A CA 1
ATOM 1656 C C . GLU A 1 223 ? -6.039 -28.904 8.914 1.00 91.50 223 GLU A C 1
ATOM 1658 O O . GLU A 1 223 ? -5.923 -28.693 7.702 1.00 91.50 223 GLU A O 1
ATOM 1663 N N . ALA A 1 224 ? -6.420 -27.954 9.772 1.00 89.50 224 ALA A N 1
ATOM 1664 C CA . ALA A 1 224 ? -6.608 -26.565 9.374 1.00 89.50 224 ALA A CA 1
ATOM 1665 C C . ALA A 1 224 ? -5.283 -25.971 8.888 1.00 89.50 224 ALA A C 1
ATOM 1667 O O . ALA A 1 224 ? -4.231 -26.168 9.497 1.00 89.50 224 ALA A O 1
ATOM 1668 N N . ALA A 1 225 ? -5.341 -25.233 7.785 1.00 90.06 225 ALA A N 1
ATOM 1669 C CA . ALA A 1 225 ? -4.158 -24.606 7.237 1.00 90.06 225 ALA A CA 1
ATOM 1670 C C . ALA A 1 225 ? -3.595 -23.542 8.193 1.00 90.06 225 ALA A C 1
ATOM 1672 O O . ALA A 1 225 ? -4.372 -22.793 8.795 1.00 90.06 225 ALA A O 1
ATOM 1673 N N . PRO A 1 226 ? -2.261 -23.424 8.299 1.00 87.94 226 PRO A N 1
ATOM 1674 C CA . PRO A 1 226 ? -1.656 -22.373 9.097 1.00 87.94 226 PRO A CA 1
ATOM 1675 C C . PRO A 1 226 ? -1.968 -20.997 8.503 1.00 87.94 226 PRO A C 1
ATOM 1677 O O . PRO A 1 226 ? -2.180 -20.843 7.292 1.00 87.94 226 PRO A O 1
ATOM 1680 N N . ALA A 1 227 ? -1.951 -19.990 9.373 1.00 85.94 227 ALA A N 1
ATOM 1681 C CA . ALA A 1 227 ? -1.977 -18.598 8.959 1.00 85.94 227 ALA A CA 1
ATOM 1682 C C . ALA A 1 227 ? -0.784 -18.276 8.043 1.00 85.94 227 ALA A C 1
ATOM 1684 O O . ALA A 1 227 ? 0.262 -18.926 8.098 1.00 85.94 227 ALA A O 1
ATOM 1685 N N . GLN A 1 228 ? -0.952 -17.277 7.178 1.00 88.88 228 GLN A N 1
ATOM 1686 C CA . GLN A 1 228 ? 0.127 -16.835 6.297 1.00 88.88 228 GLN A CA 1
ATOM 1687 C C . GLN A 1 228 ? 1.183 -16.087 7.112 1.00 88.88 228 GLN A C 1
ATOM 1689 O O . GLN A 1 228 ? 0.838 -15.333 8.008 1.00 88.88 228 GLN A O 1
ATOM 1694 N N . ASP A 1 229 ? 2.459 -16.256 6.789 1.00 89.75 229 ASP A N 1
ATOM 1695 C CA . ASP A 1 229 ? 3.512 -15.424 7.371 1.00 89.75 229 ASP A CA 1
ATOM 1696 C C . ASP A 1 229 ? 3.735 -14.215 6.456 1.00 89.75 229 ASP A C 1
ATOM 1698 O O . ASP A 1 229 ? 4.251 -14.346 5.342 1.00 89.75 229 ASP A O 1
ATOM 1702 N N . ARG A 1 230 ? 3.225 -13.051 6.868 1.00 90.56 230 ARG A N 1
ATOM 1703 C CA . ARG A 1 230 ? 3.312 -11.793 6.116 1.00 90.56 230 ARG A CA 1
ATOM 1704 C C . ARG A 1 230 ? 3.728 -10.665 7.053 1.00 90.56 230 ARG A C 1
ATOM 1706 O O . ARG A 1 230 ? 3.287 -10.647 8.199 1.00 90.56 230 ARG A O 1
ATOM 1713 N N . PRO A 1 231 ? 4.515 -9.689 6.571 1.00 91.81 231 PRO A N 1
ATOM 1714 C CA . PRO A 1 231 ? 4.837 -8.520 7.372 1.00 91.81 231 PRO A CA 1
ATOM 1715 C C . PRO A 1 231 ? 3.565 -7.741 7.721 1.00 91.81 231 PRO A C 1
ATOM 1717 O O . PRO A 1 231 ? 2.673 -7.579 6.882 1.00 91.81 231 PRO A O 1
ATOM 1720 N N . ALA A 1 232 ? 3.517 -7.235 8.952 1.00 94.38 232 ALA A N 1
ATOM 1721 C CA . ALA A 1 232 ? 2.445 -6.382 9.441 1.00 94.38 232 ALA A CA 1
ATOM 1722 C C . ALA A 1 232 ? 2.261 -5.163 8.524 1.00 94.38 232 ALA A C 1
ATOM 1724 O O . ALA A 1 232 ? 3.210 -4.431 8.235 1.00 94.38 232 ALA A O 1
ATOM 1725 N N . SER A 1 233 ? 1.037 -4.955 8.039 1.00 96.19 233 SER A N 1
ATOM 1726 C CA . SER A 1 233 ? 0.718 -3.822 7.170 1.00 96.19 233 SER A CA 1
ATOM 1727 C C . SER A 1 233 ? -0.767 -3.491 7.207 1.00 96.19 233 SER A C 1
ATOM 1729 O O . SER A 1 233 ? -1.620 -4.374 7.310 1.00 96.19 233 SER A O 1
ATOM 1731 N N . ILE A 1 234 ? -1.067 -2.204 7.057 1.00 98.12 234 ILE A N 1
ATOM 1732 C CA . ILE A 1 234 ? -2.418 -1.675 6.888 1.00 98.12 234 ILE A CA 1
ATOM 1733 C C . ILE A 1 234 ? -2.498 -1.034 5.499 1.00 98.12 234 ILE A C 1
ATOM 1735 O O . ILE A 1 234 ? -1.702 -0.164 5.163 1.00 98.12 234 ILE A O 1
ATOM 1739 N N . GLU A 1 235 ? -3.447 -1.461 4.674 1.00 97.31 235 GLU A N 1
ATOM 1740 C CA . GLU A 1 235 ? -3.724 -0.879 3.356 1.00 97.31 235 GLU A CA 1
ATOM 1741 C C . GLU A 1 235 ? -5.076 -0.161 3.384 1.00 97.31 235 GLU A C 1
ATOM 1743 O O . GLU A 1 235 ? -6.087 -0.716 3.819 1.00 97.31 235 GLU A O 1
ATOM 1748 N N . VAL A 1 236 ? -5.111 1.074 2.892 1.00 97.19 236 VAL A N 1
ATOM 1749 C CA . VAL A 1 236 ? -6.339 1.834 2.663 1.00 97.19 236 VAL A CA 1
ATOM 1750 C C . VAL A 1 236 ? -6.860 1.479 1.278 1.00 97.19 236 VAL A C 1
ATOM 1752 O O . VAL A 1 236 ? -6.328 1.948 0.274 1.00 97.19 236 VAL A O 1
ATOM 1755 N N . SER A 1 237 ? -7.905 0.653 1.200 1.00 94.88 237 SER A N 1
ATOM 1756 C CA . SER A 1 237 ? -8.520 0.363 -0.097 1.00 94.88 237 SER A CA 1
ATOM 1757 C C . SER A 1 237 ? -9.345 1.555 -0.594 1.00 94.88 237 SER A C 1
ATOM 1759 O O . SER A 1 237 ? -10.006 2.236 0.201 1.00 94.88 237 SER A O 1
ATOM 1761 N N . LYS A 1 238 ? -9.297 1.795 -1.912 1.00 93.00 238 LYS A N 1
ATOM 1762 C CA . LYS A 1 238 ? -10.029 2.879 -2.578 1.00 93.00 238 LYS A CA 1
ATOM 1763 C C . LYS A 1 238 ? -11.515 2.744 -2.289 1.00 93.00 238 LYS A C 1
ATOM 1765 O O . LYS A 1 238 ? -12.066 1.669 -2.516 1.00 93.00 238 LYS A O 1
ATOM 1770 N N . ASP A 1 239 ? -12.128 3.811 -1.785 1.00 94.88 239 ASP A N 1
ATOM 1771 C CA . ASP A 1 239 ? -13.565 3.889 -1.495 1.00 94.88 239 ASP A CA 1
ATOM 1772 C C . ASP A 1 239 ? -14.062 2.766 -0.560 1.00 94.88 239 ASP A C 1
ATOM 1774 O O . ASP A 1 239 ? -15.242 2.426 -0.523 1.00 94.88 239 ASP A O 1
ATOM 1778 N N . GLY A 1 240 ? -13.155 2.151 0.203 1.00 95.31 240 GLY A N 1
ATOM 1779 C CA . GLY A 1 240 ? -13.401 0.868 0.847 1.00 95.31 240 GLY A CA 1
ATOM 1780 C C . GLY A 1 240 ? -12.772 0.731 2.233 1.00 95.31 240 GLY A C 1
ATOM 1781 O O . GLY A 1 240 ? -12.345 1.712 2.845 1.00 95.31 240 GLY A O 1
ATOM 1782 N N . PRO A 1 241 ? -12.747 -0.492 2.788 1.00 97.25 241 PRO A N 1
ATOM 1783 C CA . PRO A 1 241 ? -12.221 -0.751 4.125 1.00 97.25 241 PRO A CA 1
ATOM 1784 C C . PRO A 1 241 ? -10.703 -0.563 4.247 1.00 97.25 241 PRO A C 1
ATOM 1786 O O . PRO A 1 241 ? -9.973 -0.522 3.254 1.00 97.25 241 PRO A O 1
ATOM 1789 N N . TYR A 1 242 ? -10.213 -0.546 5.485 1.00 98.12 242 TYR A N 1
ATOM 1790 C CA . TYR A 1 242 ? -8.808 -0.860 5.745 1.00 98.12 242 TYR A CA 1
ATOM 1791 C C . TYR A 1 242 ? -8.607 -2.371 5.646 1.00 98.12 242 TYR A C 1
ATOM 1793 O O . TYR A 1 242 ? -9.385 -3.129 6.226 1.00 98.12 242 TYR A O 1
ATOM 1801 N N . ARG A 1 243 ? -7.567 -2.815 4.945 1.00 96.69 243 ARG A N 1
ATOM 1802 C CA . ARG A 1 243 ? -7.130 -4.214 4.916 1.00 96.69 243 ARG A CA 1
ATOM 1803 C C . ARG A 1 243 ? -5.922 -4.357 5.821 1.00 96.69 243 ARG A C 1
ATOM 1805 O O . ARG A 1 243 ? -4.905 -3.708 5.599 1.00 96.69 243 ARG A O 1
ATOM 1812 N N . VAL A 1 244 ? -6.051 -5.187 6.842 1.00 96.38 244 VAL A N 1
ATOM 1813 C CA . VAL A 1 244 ? -4.997 -5.437 7.823 1.00 96.38 244 VAL A CA 1
ATOM 1814 C C . VAL A 1 244 ? -4.429 -6.823 7.560 1.00 96.38 244 VAL A C 1
ATOM 1816 O O . VAL A 1 244 ? -5.203 -7.765 7.400 1.00 96.38 244 VAL A O 1
ATOM 1819 N N . ILE A 1 245 ? -3.103 -6.939 7.491 1.00 95.38 245 ILE A N 1
ATOM 1820 C CA . ILE A 1 245 ? -2.372 -8.203 7.309 1.00 95.38 245 ILE A CA 1
ATOM 1821 C C . ILE A 1 245 ? -1.212 -8.306 8.30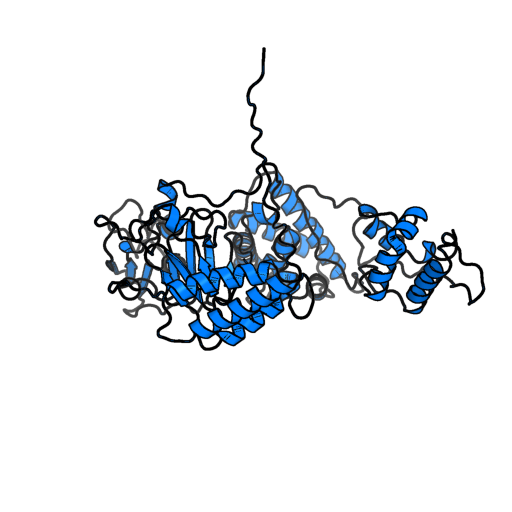7 1.00 95.38 245 ILE A C 1
ATOM 1823 O O . ILE A 1 245 ? -0.825 -7.307 8.918 1.00 95.38 245 ILE A O 1
ATOM 1827 N N . GLY A 1 246 ? -0.638 -9.502 8.440 1.00 93.50 246 GLY A N 1
ATOM 1828 C CA . GLY A 1 246 ? 0.511 -9.776 9.304 1.00 93.50 246 GLY A CA 1
ATOM 1829 C C . GLY A 1 246 ? 0.166 -9.877 10.788 1.00 93.50 246 GLY A C 1
ATOM 1830 O O . GLY A 1 246 ? 0.970 -9.500 11.635 1.00 93.50 246 GLY A O 1
ATOM 1831 N N . ALA A 1 247 ? -1.040 -10.367 11.095 1.00 92.56 247 ALA A N 1
ATOM 1832 C CA . ALA A 1 247 ? -1.490 -10.721 12.441 1.00 92.56 247 ALA A CA 1
ATOM 1833 C C . ALA A 1 247 ? -1.418 -9.575 13.462 1.00 92.56 247 ALA A C 1
ATOM 1835 O O . ALA A 1 247 ? -1.184 -9.804 14.648 1.00 92.56 247 ALA A O 1
ATOM 1836 N N . ILE A 1 248 ? -1.660 -8.338 13.011 1.00 93.19 248 ILE A N 1
ATOM 1837 C CA . ILE A 1 248 ? -1.799 -7.187 13.907 1.00 93.19 248 ILE A CA 1
ATOM 1838 C C . ILE A 1 248 ? -3.006 -7.444 14.832 1.00 93.19 248 ILE A C 1
ATOM 1840 O O . ILE A 1 248 ? -4.113 -7.651 14.333 1.00 93.19 248 ILE A O 1
ATOM 1844 N N . PRO A 1 249 ? -2.841 -7.448 16.167 1.00 91.19 249 PRO A N 1
ATOM 1845 C CA . PRO A 1 249 ? -3.949 -7.666 17.089 1.00 91.19 249 PRO A CA 1
ATOM 1846 C C . PRO A 1 249 ? -4.977 -6.531 17.040 1.00 91.19 249 PRO A C 1
ATOM 1848 O O . PRO A 1 249 ? -4.610 -5.355 16.973 1.00 91.19 249 PRO A O 1
ATOM 1851 N N . LEU A 1 250 ? -6.260 -6.886 17.152 1.00 90.12 250 LEU A N 1
ATOM 1852 C CA . LEU A 1 250 ? -7.375 -5.949 17.291 1.00 90.12 250 LEU A CA 1
ATOM 1853 C C . LEU A 1 250 ? -7.919 -6.003 18.725 1.00 90.12 250 LEU A C 1
ATOM 1855 O O . LEU A 1 250 ? -8.375 -7.057 19.162 1.00 90.12 250 LEU A O 1
ATOM 1859 N N . THR A 1 251 ? -7.891 -4.885 19.447 1.00 86.69 251 THR A N 1
ATOM 1860 C CA . THR A 1 251 ? -8.352 -4.776 20.843 1.00 86.69 251 THR A CA 1
ATOM 1861 C C . THR A 1 251 ? -9.413 -3.686 21.000 1.00 86.69 251 THR A C 1
ATOM 1863 O O . THR A 1 251 ? -9.572 -2.822 20.140 1.00 86.69 251 THR A O 1
ATOM 1866 N N . GLY A 1 252 ? -10.181 -3.704 22.088 1.00 74.69 252 GLY A N 1
ATOM 1867 C CA . GLY A 1 252 ? -11.232 -2.717 22.331 1.00 74.69 252 GLY A CA 1
ATOM 1868 C C . GLY A 1 252 ? -12.073 -3.042 23.569 1.00 74.69 252 GLY A C 1
ATOM 1869 O O . GLY A 1 252 ? -11.995 -4.158 24.073 1.00 74.69 252 GLY A O 1
ATOM 1870 N N . PRO A 1 253 ? -12.868 -2.079 24.063 1.00 57.34 253 PRO A N 1
ATOM 1871 C CA . PRO A 1 253 ? -13.648 -2.208 25.299 1.00 57.34 253 PRO A CA 1
ATOM 1872 C C . PRO A 1 253 ? -14.944 -3.013 25.149 1.00 57.34 253 PRO A C 1
ATOM 1874 O O . PRO A 1 253 ? -15.641 -3.224 26.136 1.00 57.34 253 PRO A O 1
ATOM 1877 N N . GLN A 1 254 ? -15.297 -3.457 23.937 1.00 53.09 254 GLN A N 1
ATOM 1878 C CA . GLN A 1 254 ? -16.377 -4.427 23.782 1.00 53.09 254 GLN A CA 1
ATOM 1879 C C . GLN A 1 254 ? -15.912 -5.747 24.409 1.00 53.09 254 GLN A C 1
ATOM 1881 O O . GLN A 1 254 ? -15.042 -6.415 23.854 1.00 53.09 254 GLN A O 1
ATOM 1886 N N . GLU A 1 255 ? -16.530 -6.131 25.530 1.00 41.91 255 GLU A N 1
ATOM 1887 C CA . GLU A 1 255 ? -16.427 -7.471 26.136 1.00 41.91 255 GLU A CA 1
ATOM 1888 C C . GLU A 1 255 ? -16.749 -8.596 25.115 1.00 41.91 255 GLU A C 1
ATOM 1890 O O . GLU A 1 255 ? -16.347 -9.738 25.313 1.00 41.91 255 GLU A O 1
ATOM 1895 N N . ASP A 1 256 ? -17.355 -8.228 23.972 1.00 45.53 256 ASP A N 1
ATOM 1896 C CA . ASP A 1 256 ? -17.682 -9.044 22.794 1.00 45.53 256 ASP A CA 1
ATOM 1897 C C . ASP A 1 256 ? -16.835 -8.731 21.536 1.00 45.53 256 ASP A C 1
ATOM 1899 O O . ASP A 1 256 ? -17.307 -8.889 20.395 1.00 45.53 256 ASP A O 1
ATOM 1903 N N . LEU A 1 257 ? -15.572 -8.310 21.669 1.00 52.81 257 LEU A N 1
ATOM 1904 C CA . LEU A 1 257 ? -14.604 -8.679 20.630 1.00 52.81 257 LEU A CA 1
ATOM 1905 C C . LEU A 1 257 ? -14.417 -10.198 20.720 1.00 52.81 257 LEU A C 1
ATOM 1907 O O . LEU A 1 257 ? -13.392 -10.670 21.203 1.00 52.81 257 LEU A O 1
ATOM 1911 N N . GLU A 1 258 ? -15.446 -10.948 20.292 1.00 48.28 258 GLU A N 1
ATOM 1912 C CA . GLU A 1 258 ? -15.376 -12.371 19.957 1.00 48.28 258 GLU A CA 1
ATOM 1913 C C . GLU A 1 258 ? -13.987 -12.597 19.362 1.00 48.28 258 GLU A C 1
ATOM 1915 O O . GLU A 1 258 ? -13.663 -11.890 18.397 1.00 48.28 258 GLU A O 1
ATOM 1920 N N . PRO A 1 259 ? -13.143 -13.448 19.980 1.00 50.47 259 PRO A N 1
ATOM 1921 C CA . PRO A 1 259 ? -11.721 -13.551 19.676 1.00 50.47 259 PRO A CA 1
ATOM 1922 C C . PRO A 1 259 ? -11.546 -13.673 18.166 1.00 50.47 259 PRO A C 1
ATOM 1924 O O . PRO A 1 259 ? -11.818 -14.731 17.614 1.00 50.47 259 PRO A O 1
ATOM 1927 N N . GLN A 1 260 ? -11.207 -12.553 17.512 1.00 59.34 260 GLN A N 1
ATOM 1928 C CA . GLN A 1 260 ? -11.204 -12.390 16.054 1.00 59.34 260 GLN A CA 1
ATOM 1929 C C . GLN A 1 260 ? -12.269 -13.249 15.342 1.00 59.34 260 GLN A C 1
ATOM 1931 O O . GLN A 1 260 ? -11.897 -14.198 14.673 1.00 59.34 260 GLN A O 1
ATOM 1936 N N . ASN A 1 261 ? -13.564 -12.944 15.502 1.00 61.06 261 ASN A N 1
ATOM 1937 C CA . ASN A 1 261 ? -14.704 -13.613 14.844 1.00 61.06 261 ASN A CA 1
ATOM 1938 C C . ASN A 1 261 ? -14.516 -15.123 14.567 1.00 61.06 261 ASN A C 1
ATOM 1940 O O . ASN A 1 261 ? -13.911 -15.517 13.564 1.00 61.06 261 ASN A O 1
ATOM 1944 N N . LYS A 1 262 ? -15.056 -15.988 15.422 1.00 63.38 262 LYS A N 1
ATOM 1945 C CA . LYS A 1 262 ? -14.786 -17.433 15.424 1.00 63.38 262 LYS A CA 1
ATOM 1946 C C . LYS A 1 262 ? -14.694 -18.062 14.017 1.00 63.38 262 LYS A C 1
ATOM 1948 O O . LYS A 1 262 ? -15.683 -18.210 13.303 1.00 63.38 262 LYS A O 1
ATOM 1953 N N . GLY A 1 263 ? -13.492 -18.503 13.637 1.00 64.62 263 GLY A N 1
ATOM 1954 C CA . GLY A 1 263 ? -13.230 -19.182 12.360 1.00 64.62 263 GLY A CA 1
ATOM 1955 C C . GLY A 1 263 ? -12.809 -18.278 11.196 1.00 64.62 263 GLY A C 1
ATOM 1956 O O . GLY A 1 263 ? -12.583 -18.790 10.101 1.00 64.62 263 GLY A O 1
ATOM 1957 N N . ALA A 1 264 ? -12.666 -16.971 11.421 1.00 74.38 264 ALA A N 1
ATOM 1958 C CA . ALA A 1 264 ? -11.942 -16.087 10.518 1.00 74.38 264 ALA A CA 1
ATOM 1959 C C . ALA A 1 264 ? -10.418 -16.271 10.646 1.00 74.38 264 ALA A C 1
ATOM 1961 O O . ALA A 1 264 ? -9.904 -16.839 11.613 1.00 74.38 264 ALA A O 1
ATOM 1962 N N . SER A 1 265 ? -9.685 -15.776 9.650 1.00 83.56 265 SER A N 1
ATOM 1963 C CA . SER A 1 265 ? -8.225 -15.723 9.676 1.00 83.56 265 SER A CA 1
ATOM 1964 C C . SER A 1 265 ? -7.733 -14.877 10.859 1.00 83.56 265 SER A C 1
ATOM 1966 O O . SER A 1 265 ? -8.121 -13.712 10.964 1.00 83.56 265 SER A O 1
ATOM 1968 N N . PRO A 1 266 ? -6.814 -15.393 11.697 1.00 81.06 266 PRO A N 1
ATOM 1969 C CA . PRO A 1 266 ? -6.199 -14.592 12.752 1.00 81.06 266 PRO A CA 1
ATOM 1970 C C . PRO A 1 266 ? -5.163 -13.597 12.210 1.00 81.06 266 PRO A C 1
ATOM 1972 O O . PRO A 1 266 ? -4.698 -12.711 12.926 1.00 81.06 266 PRO A O 1
ATOM 1975 N N . GLU A 1 267 ? -4.769 -13.749 10.944 1.00 90.38 267 GLU A N 1
ATOM 1976 C CA . GLU A 1 267 ? -3.670 -12.991 10.358 1.00 90.38 267 GLU A CA 1
ATOM 1977 C C . GLU A 1 267 ? -4.112 -11.790 9.526 1.00 90.38 267 GLU A C 1
ATOM 1979 O O . GLU A 1 267 ? -3.349 -10.834 9.398 1.00 90.38 267 GLU A O 1
ATOM 1984 N N . HIS A 1 268 ? -5.323 -11.806 8.970 1.00 93.44 268 HIS A N 1
ATOM 1985 C CA . HIS A 1 268 ? -5.816 -10.688 8.174 1.00 93.44 268 HIS A CA 1
ATOM 1986 C C . HIS A 1 268 ? -7.319 -10.505 8.283 1.00 93.44 268 HIS A C 1
ATOM 1988 O O . HIS A 1 268 ? -8.074 -11.469 8.374 1.00 93.44 268 HIS A O 1
ATOM 1994 N N . TYR A 1 269 ? -7.744 -9.249 8.229 1.00 93.81 269 TYR A N 1
ATOM 1995 C CA . TYR A 1 269 ? -9.140 -8.852 8.346 1.00 93.81 269 TYR A CA 1
ATOM 1996 C C . TYR A 1 269 ? -9.377 -7.483 7.699 1.00 93.81 269 TYR A C 1
ATOM 1998 O O . TYR A 1 269 ? -8.446 -6.747 7.366 1.00 93.81 269 TYR A O 1
ATOM 2006 N N . SER A 1 270 ? -10.649 -7.130 7.502 1.00 95.75 270 SER A N 1
ATOM 2007 C CA . SER A 1 270 ? -11.054 -5.863 6.883 1.00 95.75 270 SER A CA 1
ATOM 2008 C C . SER A 1 270 ? -11.867 -5.001 7.850 1.00 95.75 270 SER A C 1
ATOM 2010 O O . SER A 1 270 ? -12.933 -5.419 8.305 1.00 95.75 270 SER A O 1
ATOM 2012 N N . LEU A 1 271 ? -11.398 -3.785 8.130 1.00 96.12 271 LEU A N 1
ATOM 2013 C CA . LEU A 1 271 ? -12.040 -2.834 9.042 1.00 96.12 271 LEU A CA 1
ATOM 2014 C C . LEU A 1 271 ? -12.871 -1.789 8.291 1.00 96.12 271 LEU A C 1
ATOM 2016 O O . LEU A 1 271 ? -12.458 -1.262 7.258 1.00 96.12 271 LEU A O 1
ATOM 2020 N N . CYS A 1 272 ? -14.052 -1.476 8.818 1.00 96.19 272 CYS A N 1
ATOM 2021 C CA . CYS A 1 272 ? -14.966 -0.499 8.237 1.00 96.19 272 CYS A CA 1
ATOM 2022 C C . CYS A 1 272 ? -14.390 0.921 8.283 1.00 96.19 272 CYS A C 1
ATOM 2024 O O . CYS A 1 272 ? -14.053 1.421 9.348 1.00 96.19 272 CYS A O 1
ATOM 2026 N N . ARG A 1 273 ? -14.393 1.612 7.141 1.00 96.50 273 ARG A N 1
ATOM 2027 C CA . ARG A 1 273 ? -13.956 3.013 7.037 1.00 96.50 273 ARG A CA 1
ATOM 2028 C C . ARG A 1 273 ? -15.088 4.005 6.770 1.00 96.50 273 ARG A C 1
ATOM 2030 O O . ARG A 1 273 ? -14.926 5.195 7.002 1.00 96.50 273 ARG A O 1
ATOM 2037 N N . CYS A 1 274 ? -16.240 3.515 6.315 1.00 96.00 274 CYS A N 1
ATOM 2038 C CA . CYS A 1 274 ? -17.360 4.350 5.887 1.00 96.00 274 CYS A CA 1
ATOM 2039 C C . CYS A 1 274 ? -18.343 4.730 7.003 1.00 96.00 274 CYS A C 1
ATOM 2041 O O . CYS A 1 274 ? -19.352 5.344 6.708 1.00 96.00 274 CYS A O 1
ATOM 2043 N N . GLY A 1 275 ? -18.155 4.281 8.248 1.00 95.44 275 GLY A N 1
ATOM 2044 C CA . GLY A 1 275 ? -19.121 4.503 9.335 1.00 95.44 275 GLY A CA 1
ATOM 2045 C C . GLY A 1 275 ? -20.439 3.712 9.253 1.00 95.44 275 GLY A C 1
ATOM 2046 O O . GLY A 1 275 ? -21.138 3.598 10.256 1.00 95.44 275 GLY A O 1
ATOM 2047 N N . HIS A 1 276 ? -20.765 3.079 8.122 1.00 95.31 276 HIS A N 1
ATOM 2048 C CA . HIS A 1 276 ? -22.080 2.460 7.886 1.00 95.31 276 HIS A CA 1
ATOM 2049 C C . HIS A 1 276 ? -22.107 0.925 7.908 1.00 95.31 276 HIS A C 1
ATOM 2051 O O . HIS A 1 276 ? -23.141 0.333 7.613 1.00 95.31 276 HIS A O 1
ATOM 2057 N N . SER A 1 277 ? -21.009 0.246 8.261 1.00 94.19 277 SER A N 1
ATOM 2058 C CA . SER A 1 277 ? -21.020 -1.225 8.322 1.00 94.19 277 SER A CA 1
ATOM 2059 C C . SER A 1 277 ? -22.081 -1.760 9.292 1.00 94.19 277 SER A C 1
ATOM 2061 O O . SER A 1 277 ? -22.242 -1.240 10.395 1.00 94.19 277 SER A O 1
ATOM 2063 N N . GLN A 1 278 ? -22.754 -2.842 8.907 1.00 92.12 278 GLN A N 1
ATOM 2064 C CA . GLN A 1 278 ? -23.663 -3.597 9.771 1.00 92.12 278 GLN A CA 1
ATOM 2065 C C . GLN A 1 278 ? -22.921 -4.466 10.801 1.00 92.12 278 GLN A C 1
ATOM 2067 O O . GLN A 1 278 ? -23.484 -4.809 11.835 1.00 92.12 278 GLN A O 1
ATOM 2072 N N . ASN A 1 279 ? -21.648 -4.800 10.565 1.00 89.69 279 ASN A N 1
ATOM 2073 C CA . ASN A 1 279 ? -20.849 -5.648 11.458 1.00 89.69 279 ASN A CA 1
ATOM 2074 C C . ASN A 1 279 ? -19.608 -4.923 12.010 1.00 89.69 279 ASN A C 1
ATOM 2076 O O . ASN A 1 279 ? -18.506 -5.467 12.001 1.00 89.69 279 ASN A O 1
ATOM 2080 N N . LYS A 1 280 ? -19.756 -3.664 12.450 1.00 91.06 280 LYS A N 1
ATOM 2081 C CA . LYS A 1 280 ? -18.641 -2.895 13.035 1.00 91.06 280 LYS A CA 1
ATOM 2082 C C . LYS A 1 280 ? -17.970 -3.694 14.170 1.00 91.06 280 LYS A C 1
ATOM 2084 O O . LYS A 1 280 ? -18.670 -4.331 14.954 1.00 91.06 280 LYS A O 1
ATOM 2089 N N . PRO A 1 281 ? -16.630 -3.683 14.264 1.00 91.62 281 PRO A N 1
ATOM 2090 C CA . PRO A 1 281 ? -15.676 -2.869 13.503 1.00 91.62 281 PRO A CA 1
ATOM 2091 C C . PRO A 1 281 ? -15.349 -3.403 12.097 1.00 91.62 281 PRO A C 1
ATOM 2093 O O . PRO A 1 281 ? -14.646 -2.726 11.350 1.00 91.62 281 PRO A O 1
ATOM 2096 N N . PHE A 1 282 ? -15.828 -4.585 11.717 1.00 93.12 282 PHE A N 1
ATOM 2097 C CA . PHE A 1 282 ? -15.515 -5.211 10.437 1.00 93.12 282 PHE A CA 1
ATOM 2098 C C . PHE A 1 282 ? -16.321 -4.601 9.293 1.00 93.12 282 PHE A C 1
ATOM 2100 O O . PHE A 1 282 ? -17.407 -4.048 9.484 1.00 93.12 282 PHE A O 1
ATOM 2107 N N . CYS A 1 283 ? -15.781 -4.668 8.081 1.00 94.12 283 CYS A N 1
ATOM 2108 C CA . CYS A 1 283 ? -16.498 -4.252 6.883 1.00 94.12 283 CYS A CA 1
ATOM 2109 C C . CYS A 1 283 ? -17.549 -5.299 6.490 1.00 94.12 283 CYS A C 1
ATOM 2111 O O . CYS A 1 283 ? -17.237 -6.479 6.426 1.00 94.12 283 CYS A O 1
ATOM 2113 N N . SER A 1 284 ? -18.762 -4.849 6.174 1.00 92.44 284 SER A N 1
ATOM 2114 C CA . SER A 1 284 ? -19.878 -5.673 5.664 1.00 92.44 284 SER A CA 1
ATOM 2115 C C . SER A 1 284 ? -20.208 -5.373 4.196 1.00 92.44 284 SER A C 1
ATOM 2117 O O . SER A 1 284 ? -21.270 -5.728 3.706 1.00 92.44 284 SER A O 1
ATOM 2119 N N . GLY A 1 285 ? -19.346 -4.635 3.490 1.00 92.25 285 GLY A N 1
ATOM 2120 C CA . GLY A 1 285 ? -19.623 -4.181 2.122 1.00 92.25 285 GLY A CA 1
ATOM 2121 C C . GLY A 1 285 ? -20.546 -2.958 2.015 1.00 92.25 285 GLY A C 1
ATOM 2122 O O . GLY A 1 285 ? -20.704 -2.423 0.924 1.00 92.25 285 GLY A O 1
ATOM 2123 N N . MET A 1 286 ? -21.087 -2.444 3.130 1.00 93.88 286 MET A N 1
ATOM 2124 C CA . MET A 1 286 ? -22.003 -1.287 3.133 1.00 93.88 286 MET A CA 1
ATOM 2125 C C . MET A 1 286 ? -21.467 -0.029 2.435 1.00 93.88 286 MET A C 1
ATOM 2127 O O . MET A 1 286 ? -22.268 0.767 1.961 1.00 93.88 286 MET A O 1
ATOM 2131 N N . HIS A 1 287 ? -20.143 0.138 2.333 1.00 94.31 287 HIS A N 1
ATOM 2132 C CA . HIS A 1 287 ? -19.505 1.260 1.633 1.00 94.31 287 HIS A CA 1
ATOM 2133 C C . HIS A 1 287 ? -19.973 1.414 0.175 1.00 94.31 287 HIS A C 1
ATOM 2135 O O . HIS A 1 287 ? -20.130 2.545 -0.275 1.00 94.31 287 HIS A O 1
ATOM 2141 N N . TRP A 1 288 ? -20.293 0.315 -0.520 1.00 90.69 288 TRP A N 1
ATOM 2142 C CA . TRP A 1 288 ? -20.887 0.363 -1.860 1.00 90.69 288 TRP A CA 1
ATOM 2143 C C . TRP A 1 288 ? -22.286 0.985 -1.852 1.00 90.69 288 TRP A C 1
ATOM 2145 O O . TRP A 1 288 ? -22.591 1.850 -2.667 1.00 90.69 288 TRP A O 1
ATOM 2155 N N . TYR A 1 289 ? -23.129 0.572 -0.905 1.00 90.81 289 TYR A N 1
ATOM 2156 C CA . TYR A 1 289 ? -24.530 0.995 -0.825 1.00 90.81 289 TYR A CA 1
ATOM 2157 C C . TYR A 1 289 ? -24.694 2.433 -0.336 1.00 90.81 289 TYR A C 1
ATOM 2159 O O . TYR A 1 289 ? -25.643 3.105 -0.730 1.00 90.81 289 TYR A O 1
ATOM 2167 N N . VAL A 1 290 ? -23.769 2.913 0.499 1.00 92.25 290 VAL A N 1
ATOM 2168 C CA . VAL A 1 290 ? -23.741 4.317 0.937 1.00 92.25 290 VAL A CA 1
ATOM 2169 C C . VAL A 1 290 ? -22.892 5.208 0.029 1.00 92.25 290 VAL A C 1
ATOM 2171 O O . VAL A 1 290 ? -22.701 6.375 0.352 1.00 92.25 290 VAL A O 1
ATOM 2174 N N . ASN A 1 291 ? -22.379 4.671 -1.089 1.00 92.81 291 ASN A N 1
ATOM 2175 C CA . ASN A 1 291 ? -21.501 5.371 -2.032 1.00 92.81 291 ASN A CA 1
ATOM 2176 C C . ASN A 1 291 ? -20.371 6.131 -1.314 1.00 92.81 291 ASN A C 1
ATOM 2178 O O . ASN A 1 291 ? -20.140 7.314 -1.560 1.00 92.81 291 ASN A O 1
ATOM 2182 N N . PHE A 1 292 ? -19.701 5.457 -0.380 1.00 94.00 292 PHE A N 1
ATOM 2183 C CA . PHE A 1 292 ? -18.571 6.038 0.334 1.00 94.00 292 PHE A CA 1
ATOM 2184 C C . PHE A 1 292 ? -17.426 6.303 -0.645 1.00 94.00 292 PHE A C 1
ATOM 2186 O O . PHE A 1 292 ? -17.096 5.433 -1.448 1.00 94.00 292 PHE A O 1
ATOM 2193 N N . ARG A 1 293 ? -16.825 7.494 -0.568 1.00 91.94 293 ARG A N 1
ATOM 2194 C CA . ARG A 1 293 ? -15.730 7.918 -1.444 1.00 91.94 293 ARG A CA 1
ATOM 2195 C C . ARG A 1 293 ? -14.557 8.469 -0.654 1.00 91.94 293 ARG A C 1
ATOM 2197 O O . ARG A 1 293 ? -14.728 9.143 0.367 1.00 91.94 293 ARG A O 1
ATOM 2204 N N . ASP A 1 294 ? -13.364 8.176 -1.147 1.00 89.88 294 ASP A N 1
ATOM 2205 C CA . ASP A 1 294 ? -12.164 8.911 -0.780 1.00 89.88 294 ASP A CA 1
ATOM 2206 C C . ASP A 1 294 ? -12.211 10.354 -1.299 1.00 89.88 294 ASP A C 1
ATOM 2208 O O . ASP A 1 294 ? -12.925 10.634 -2.262 1.00 89.88 294 ASP A O 1
ATOM 2212 N N . PRO A 1 295 ? -11.456 11.283 -0.682 1.00 83.19 295 PRO A N 1
ATOM 2213 C CA . PRO A 1 295 ? -11.220 12.590 -1.281 1.00 83.19 295 PRO A CA 1
ATOM 2214 C C . PRO A 1 295 ? -10.673 12.425 -2.703 1.00 83.19 295 PRO A C 1
ATOM 2216 O O . PRO A 1 295 ? -9.655 11.758 -2.910 1.00 83.19 295 PRO A O 1
ATOM 2219 N N . GLU A 1 296 ? -11.363 13.010 -3.680 1.00 77.12 296 GLU A N 1
ATOM 2220 C CA . GLU A 1 296 ? -10.912 12.988 -5.067 1.00 77.12 296 GLU A CA 1
ATOM 2221 C C . GLU A 1 296 ? -9.811 14.039 -5.275 1.00 77.12 296 GLU A C 1
ATOM 2223 O O . GLU A 1 296 ? -9.898 15.142 -4.726 1.00 77.12 296 GLU A O 1
ATOM 2228 N N . PRO A 1 297 ? -8.754 13.716 -6.042 1.00 75.88 297 PRO A N 1
ATOM 2229 C CA . PRO A 1 297 ? -7.844 14.739 -6.533 1.00 75.88 297 PRO A CA 1
ATOM 2230 C C . PRO A 1 297 ? -8.594 15.714 -7.451 1.00 75.88 297 PRO A C 1
ATOM 2232 O O . PRO A 1 297 ? -9.640 15.373 -7.998 1.00 75.88 297 PRO A O 1
ATOM 2235 N N . ASP A 1 298 ? -8.027 16.908 -7.628 1.00 75.62 298 ASP A N 1
ATOM 2236 C CA . ASP A 1 298 ? -8.542 17.942 -8.532 1.00 75.62 298 ASP A CA 1
ATOM 2237 C C . ASP A 1 298 ? -8.962 17.341 -9.896 1.00 75.62 298 ASP A C 1
ATOM 2239 O O . ASP A 1 298 ? -8.132 16.675 -10.530 1.00 75.62 298 ASP A O 1
ATOM 2243 N N . PRO A 1 299 ? -10.224 17.526 -10.340 1.00 70.75 299 PRO A N 1
ATOM 2244 C CA . PRO A 1 299 ? -10.727 16.956 -11.589 1.00 70.75 299 PRO A CA 1
ATOM 2245 C C . PRO A 1 299 ? -9.980 17.453 -12.833 1.00 70.75 299 PRO A C 1
ATOM 2247 O O . PRO A 1 299 ? -9.945 16.738 -13.834 1.00 70.75 299 PRO A O 1
ATOM 2250 N N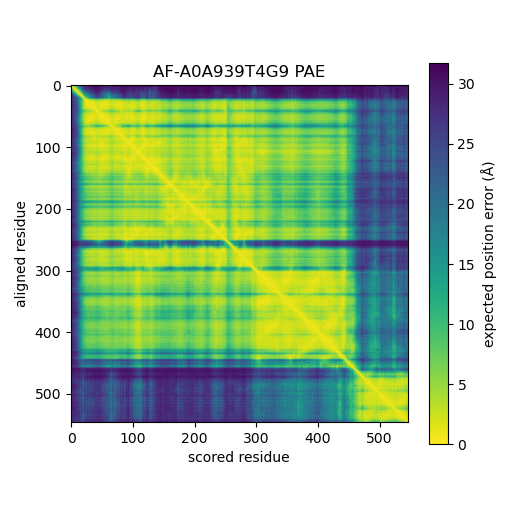 . ASP A 1 300 ? -9.348 18.628 -12.770 1.00 79.19 300 ASP A N 1
ATOM 2251 C CA . ASP A 1 300 ? -8.555 19.178 -13.873 1.00 79.19 300 ASP A CA 1
ATOM 2252 C C . ASP A 1 300 ? -7.110 18.635 -13.877 1.00 79.19 300 ASP A C 1
ATOM 2254 O O . ASP A 1 300 ? -6.346 18.837 -14.830 1.00 79.19 300 ASP A O 1
ATOM 2258 N N . ARG A 1 301 ? -6.712 17.882 -12.839 1.00 87.88 301 ARG A N 1
ATOM 2259 C CA . ARG A 1 301 ? -5.385 17.266 -12.744 1.00 87.88 301 ARG A CA 1
ATOM 2260 C C . ARG A 1 301 ? -5.300 16.025 -13.625 1.00 87.88 301 ARG A C 1
ATOM 2262 O O . ARG A 1 301 ? -5.921 14.997 -13.361 1.00 87.88 301 ARG A O 1
ATOM 2269 N N . THR A 1 302 ? -4.395 16.059 -14.600 1.00 86.31 302 THR A N 1
ATOM 2270 C CA . THR A 1 302 ? -4.020 14.852 -15.348 1.00 86.31 302 THR A CA 1
ATOM 2271 C C . THR A 1 302 ? -3.318 13.849 -14.413 1.00 86.31 302 THR A C 1
ATOM 2273 O O . THR A 1 302 ? -2.300 14.207 -13.808 1.00 86.31 302 THR A O 1
ATOM 2276 N N . PRO A 1 303 ? -3.818 12.606 -14.270 1.00 90.44 303 PRO A N 1
ATOM 2277 C CA . PRO A 1 303 ? -3.198 11.601 -13.408 1.00 90.44 303 PRO A CA 1
ATOM 2278 C C . PRO A 1 303 ? -1.836 11.176 -13.955 1.00 90.44 303 PRO A C 1
ATOM 2280 O O . PRO A 1 303 ? -1.578 11.294 -15.148 1.00 90.44 303 PRO A O 1
ATOM 2283 N N . THR A 1 304 ? -0.959 10.633 -13.118 1.00 92.56 304 THR A N 1
ATOM 2284 C CA . THR A 1 304 ? 0.272 10.000 -13.617 1.00 92.56 304 THR A CA 1
ATOM 2285 C C . THR A 1 304 ? -0.028 8.646 -14.269 1.00 92.56 304 THR A C 1
ATOM 2287 O O . THR A 1 304 ? -1.052 8.022 -13.980 1.00 92.56 304 THR A O 1
ATOM 2290 N N . LEU A 1 305 ? 0.882 8.133 -15.107 1.00 93.75 305 LEU A N 1
ATOM 2291 C CA . LEU A 1 305 ? 0.753 6.770 -15.646 1.00 93.75 305 LEU A CA 1
ATOM 2292 C C . LEU A 1 305 ? 0.675 5.725 -14.521 1.00 93.75 305 LEU A C 1
ATOM 2294 O O . LEU A 1 305 ? -0.054 4.745 -14.641 1.00 93.75 305 LEU A O 1
ATOM 2298 N N . PHE A 1 306 ? 1.379 5.953 -13.406 1.00 95.31 306 PHE A N 1
ATOM 2299 C CA . PHE A 1 306 ? 1.319 5.106 -12.215 1.00 95.31 306 PHE A CA 1
ATOM 2300 C C . PHE A 1 306 ? -0.066 5.119 -11.553 1.00 95.31 306 PHE A C 1
ATOM 2302 O O . PHE A 1 306 ? -0.543 4.083 -11.096 1.00 95.31 306 PHE A O 1
ATOM 2309 N N . GLU A 1 307 ? -0.725 6.273 -11.485 1.00 92.75 307 GLU A N 1
ATOM 2310 C CA . GLU A 1 307 ? -2.085 6.369 -10.944 1.00 92.75 307 GLU A CA 1
ATOM 2311 C C . GLU A 1 307 ? -3.084 5.681 -11.862 1.00 92.75 307 GLU A C 1
ATOM 2313 O O . GLU A 1 307 ? -3.902 4.886 -11.402 1.00 92.75 307 GLU A O 1
ATOM 2318 N N . TRP A 1 308 ? -2.967 5.944 -13.163 1.00 93.00 308 TRP A N 1
ATOM 2319 C CA . TRP A 1 308 ? -3.874 5.410 -14.168 1.00 93.00 308 TRP A CA 1
ATOM 2320 C C . TRP A 1 308 ? -3.798 3.891 -14.291 1.00 93.00 308 TRP A C 1
ATOM 2322 O O . TRP A 1 308 ? -4.826 3.219 -14.326 1.00 93.00 308 TRP A O 1
ATOM 2332 N N . VAL A 1 309 ? -2.587 3.324 -14.268 1.00 94.12 309 VAL A N 1
ATOM 2333 C CA . VAL A 1 309 ? -2.379 1.868 -14.330 1.00 94.12 309 VAL A CA 1
ATOM 2334 C C . VAL A 1 309 ? -2.904 1.133 -13.087 1.00 94.12 309 VAL A C 1
ATOM 2336 O O . VAL A 1 309 ? -2.953 -0.096 -13.063 1.00 94.12 309 VAL A O 1
ATOM 2339 N N . GLY A 1 310 ? -3.294 1.863 -12.036 1.00 92.19 310 GLY A N 1
ATOM 2340 C CA . GLY A 1 310 ? -3.749 1.298 -10.769 1.00 92.19 310 GLY A CA 1
ATOM 2341 C C . GLY A 1 310 ? -2.605 0.952 -9.816 1.00 92.19 310 GLY A C 1
ATOM 2342 O O . GLY A 1 310 ? -2.723 0.009 -9.032 1.00 92.19 310 GLY A O 1
ATOM 2343 N N . GLY A 1 311 ? -1.495 1.686 -9.901 1.00 95.44 311 GLY A N 1
ATOM 2344 C CA . GLY A 1 311 ? -0.411 1.673 -8.928 1.00 95.44 311 GLY A CA 1
ATOM 2345 C C . GLY A 1 311 ? 0.481 0.433 -8.943 1.00 95.44 311 GLY A C 1
ATOM 2346 O O . GLY A 1 311 ? 0.464 -0.401 -9.855 1.00 95.44 311 GLY A O 1
ATOM 2347 N N . LEU A 1 312 ? 1.273 0.303 -7.878 1.00 95.62 312 LEU A N 1
ATOM 2348 C CA . LEU A 1 312 ? 2.240 -0.774 -7.694 1.00 95.62 312 LEU A CA 1
ATOM 2349 C C . LEU A 1 312 ? 1.585 -2.166 -7.709 1.00 95.62 312 LEU A C 1
ATOM 2351 O O . LEU A 1 312 ? 2.132 -3.039 -8.379 1.00 95.62 312 LEU A O 1
ATOM 2355 N N . PRO A 1 313 ? 0.413 -2.409 -7.078 1.00 93.00 313 PRO A N 1
ATOM 2356 C CA . PRO A 1 313 ? -0.224 -3.725 -7.128 1.00 93.00 313 PRO A CA 1
ATOM 2357 C C . PRO A 1 313 ? -0.503 -4.209 -8.555 1.00 93.00 313 PRO A C 1
ATOM 2359 O O . PRO A 1 313 ? -0.417 -5.406 -8.830 1.00 93.00 313 PRO A O 1
ATOM 2362 N N . SER A 1 314 ? -0.843 -3.297 -9.468 1.00 95.25 314 SER A N 1
ATOM 2363 C CA . SER A 1 314 ? -1.138 -3.625 -10.864 1.00 95.25 314 SER A CA 1
ATOM 2364 C C . SER A 1 314 ? 0.125 -3.921 -11.664 1.00 95.25 314 SER A C 1
ATOM 2366 O O . SER A 1 314 ? 0.183 -4.938 -12.357 1.00 95.25 314 SER A O 1
ATOM 2368 N N . LEU A 1 315 ? 1.177 -3.124 -11.469 1.00 97.50 315 LEU A N 1
ATOM 2369 C CA . LEU A 1 315 ? 2.487 -3.383 -12.065 1.00 97.50 315 LEU A CA 1
ATOM 2370 C C . LEU A 1 315 ? 3.107 -4.691 -11.551 1.00 97.50 315 LEU A C 1
ATOM 2372 O O . LEU A 1 315 ? 3.615 -5.468 -12.353 1.00 97.50 315 LEU A O 1
ATOM 2376 N N . THR A 1 316 ? 2.994 -4.997 -10.255 1.00 96.56 316 THR A N 1
ATOM 2377 C CA . THR A 1 316 ? 3.488 -6.259 -9.680 1.00 96.56 316 THR A CA 1
ATOM 2378 C C . THR A 1 316 ? 2.744 -7.472 -10.235 1.00 96.56 316 THR A C 1
ATOM 2380 O O . THR A 1 316 ? 3.366 -8.491 -10.522 1.00 96.56 316 THR A O 1
ATOM 2383 N N . ARG A 1 317 ? 1.420 -7.393 -10.447 1.00 95.00 317 ARG A N 1
ATOM 2384 C CA . ARG A 1 317 ? 0.688 -8.478 -11.133 1.00 95.00 317 ARG A CA 1
ATOM 2385 C C . ARG A 1 317 ? 1.224 -8.704 -12.545 1.00 95.00 317 ARG A C 1
ATOM 2387 O O . ARG A 1 317 ? 1.470 -9.848 -12.921 1.00 95.00 317 ARG A O 1
ATOM 2394 N N . MET A 1 318 ? 1.422 -7.626 -13.303 1.00 97.81 318 MET A N 1
ATOM 2395 C CA . MET A 1 318 ? 1.960 -7.684 -14.663 1.00 97.81 318 MET A CA 1
ATOM 2396 C C . MET A 1 318 ? 3.356 -8.306 -14.710 1.00 97.81 318 MET A C 1
ATOM 2398 O O . MET A 1 318 ? 3.602 -9.196 -15.529 1.00 97.81 318 MET A O 1
ATOM 2402 N N . THR A 1 319 ? 4.275 -7.865 -13.849 1.00 98.00 319 THR A N 1
ATOM 2403 C CA . THR A 1 319 ? 5.646 -8.387 -13.841 1.00 98.00 319 THR A CA 1
ATOM 2404 C C . THR A 1 319 ? 5.698 -9.827 -13.348 1.00 98.00 319 THR A C 1
ATOM 2406 O O 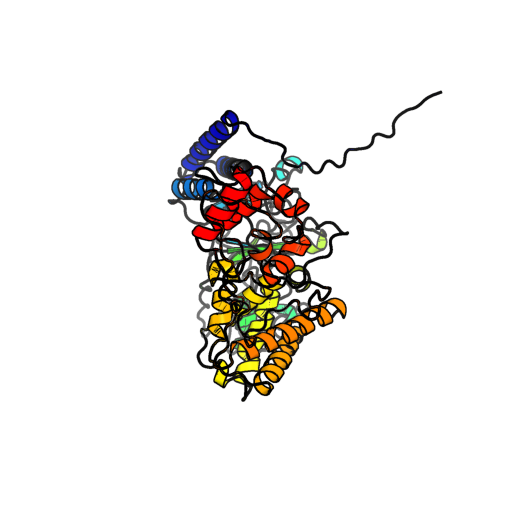. THR A 1 319 ? 6.463 -10.612 -13.898 1.00 98.00 319 THR A O 1
ATOM 2409 N N . ARG A 1 320 ? 4.849 -10.227 -12.393 1.00 95.81 320 ARG A N 1
ATOM 2410 C CA . ARG A 1 320 ? 4.731 -11.634 -11.984 1.00 95.81 320 ARG A CA 1
ATOM 2411 C C . ARG A 1 320 ? 4.230 -12.520 -13.116 1.00 95.81 320 ARG A C 1
ATOM 2413 O O . ARG A 1 320 ? 4.861 -13.526 -13.402 1.00 95.81 320 ARG A O 1
ATOM 2420 N N . ILE A 1 321 ? 3.172 -12.128 -13.834 1.00 95.44 321 ILE A N 1
ATOM 2421 C CA . ILE A 1 321 ? 2.725 -12.875 -15.026 1.00 95.44 321 ILE A CA 1
ATOM 2422 C C . ILE A 1 321 ? 3.869 -12.996 -16.040 1.00 95.44 321 ILE A C 1
ATOM 2424 O O . ILE A 1 321 ? 4.098 -14.065 -16.602 1.00 95.44 321 ILE A O 1
ATOM 2428 N N . PHE A 1 322 ? 4.619 -11.920 -16.261 1.00 97.62 322 PHE A N 1
ATOM 2429 C CA . PHE A 1 322 ? 5.749 -11.945 -17.178 1.00 97.62 322 PHE A CA 1
ATOM 2430 C C . PHE A 1 322 ? 6.846 -12.931 -16.741 1.00 97.62 322 PHE A C 1
ATOM 2432 O O . PHE A 1 322 ? 7.178 -13.847 -17.491 1.00 97.62 322 PHE A O 1
ATOM 2439 N N . TYR A 1 323 ? 7.378 -12.784 -15.529 1.00 96.69 323 TYR A N 1
ATOM 2440 C CA . TYR A 1 323 ? 8.541 -13.542 -15.061 1.00 96.69 323 TYR A CA 1
ATOM 2441 C C . TYR A 1 323 ? 8.225 -14.953 -14.554 1.00 96.69 323 TYR A C 1
ATOM 2443 O O . TYR A 1 323 ? 9.083 -15.823 -14.648 1.00 96.69 323 TYR A O 1
ATOM 2451 N N . GLU A 1 324 ? 7.024 -15.199 -14.028 1.00 94.25 324 GLU A N 1
ATOM 2452 C CA . GLU A 1 324 ? 6.643 -16.502 -13.462 1.00 94.25 324 GLU A CA 1
ATOM 2453 C C . GLU A 1 324 ? 5.966 -17.416 -14.495 1.00 94.25 324 GLU A C 1
ATOM 2455 O O . GLU A 1 324 ? 5.977 -18.634 -14.326 1.00 94.25 324 GLU A O 1
ATOM 2460 N N . ARG A 1 325 ? 5.378 -16.854 -15.563 1.00 93.12 325 ARG A N 1
ATOM 2461 C CA . ARG A 1 325 ? 4.690 -17.623 -16.615 1.00 93.12 325 ARG A CA 1
ATOM 2462 C C . ARG A 1 325 ? 5.377 -17.511 -17.970 1.00 93.12 325 ARG A C 1
ATOM 2464 O O . ARG A 1 325 ? 5.768 -18.524 -18.531 1.00 93.12 325 ARG A O 1
ATOM 2471 N N . TYR A 1 326 ? 5.526 -16.300 -18.508 1.00 96.06 326 TYR A N 1
ATOM 2472 C CA . TYR A 1 326 ? 6.000 -16.142 -19.888 1.00 96.06 326 TYR A CA 1
ATOM 2473 C C . TYR A 1 326 ? 7.498 -16.393 -20.061 1.00 96.06 326 TYR A C 1
ATOM 2475 O O . TYR A 1 326 ? 7.893 -17.056 -21.015 1.00 96.06 326 TYR A O 1
ATOM 2483 N N . VAL A 1 327 ? 8.335 -15.880 -19.159 1.00 96.19 327 VAL A N 1
ATOM 2484 C CA . VAL A 1 327 ? 9.795 -16.023 -19.252 1.00 96.19 327 VAL A CA 1
ATOM 2485 C C . VAL A 1 327 ? 10.260 -17.486 -19.155 1.00 96.19 327 VAL A C 1
ATOM 2487 O O . VAL A 1 327 ? 11.063 -17.873 -20.000 1.00 96.19 327 VAL A O 1
ATOM 2490 N N . PRO A 1 328 ? 9.775 -18.325 -18.213 1.00 94.56 328 PRO A N 1
ATOM 2491 C CA . PRO A 1 328 ? 10.215 -19.719 -18.104 1.00 94.56 328 PRO A CA 1
ATOM 2492 C C . PRO A 1 328 ? 9.807 -20.592 -19.299 1.00 94.56 328 PRO A C 1
ATOM 2494 O O . PRO A 1 328 ? 10.483 -21.572 -19.599 1.00 94.56 328 PRO A O 1
ATOM 2497 N N . GLU A 1 329 ? 8.711 -20.244 -19.977 1.00 95.56 329 GLU A N 1
ATOM 2498 C CA . GLU A 1 329 ? 8.209 -20.954 -21.161 1.00 95.56 329 GLU A CA 1
ATOM 2499 C C . GLU A 1 329 ? 8.923 -20.533 -22.461 1.00 95.56 329 GLU A C 1
ATOM 2501 O O . GLU A 1 329 ? 8.767 -21.192 -23.492 1.00 95.56 329 GLU A O 1
ATOM 2506 N N . ASP A 1 330 ? 9.700 -19.444 -22.441 1.00 97.62 330 ASP A N 1
ATOM 2507 C CA . ASP A 1 330 ? 10.307 -18.869 -23.638 1.00 97.62 330 ASP A CA 1
ATOM 2508 C C . ASP A 1 330 ? 11.779 -19.286 -23.824 1.00 97.62 330 ASP A C 1
ATOM 2510 O O . ASP A 1 330 ? 12.616 -18.988 -22.970 1.00 97.62 330 ASP A O 1
ATOM 2514 N N . PRO A 1 331 ? 12.157 -19.907 -24.957 1.00 96.62 331 PRO A N 1
ATOM 2515 C CA . PRO A 1 331 ? 13.512 -20.425 -25.154 1.00 96.62 331 PRO A CA 1
ATOM 2516 C C . PRO A 1 331 ? 14.589 -19.337 -25.286 1.00 96.62 331 PRO A C 1
ATOM 2518 O O . PRO A 1 331 ? 15.760 -19.628 -25.048 1.00 96.62 331 PRO A O 1
ATOM 2521 N N . LEU A 1 332 ? 14.227 -18.102 -25.664 1.00 96.31 332 LEU A N 1
ATOM 2522 C CA . LEU A 1 332 ? 15.177 -16.992 -25.789 1.00 96.31 332 LEU A CA 1
ATOM 2523 C C . LEU A 1 332 ? 15.390 -16.278 -24.455 1.00 96.31 332 LEU A C 1
ATOM 2525 O O . LEU A 1 332 ? 16.508 -15.852 -24.161 1.00 96.31 332 LEU A O 1
ATOM 2529 N N . LEU A 1 333 ? 14.327 -16.132 -23.658 1.00 96.31 333 LEU A N 1
ATOM 2530 C CA . LEU A 1 333 ? 14.380 -15.402 -22.394 1.00 96.31 333 LEU A CA 1
ATOM 2531 C C . LEU A 1 333 ? 14.728 -16.295 -21.202 1.00 96.31 333 LEU A C 1
ATOM 2533 O O . LEU A 1 333 ? 15.490 -15.852 -20.348 1.00 96.31 333 LEU A O 1
ATOM 2537 N N . ALA A 1 334 ? 14.249 -17.541 -21.134 1.00 95.75 334 ALA A N 1
ATOM 2538 C CA . ALA A 1 334 ? 14.496 -18.419 -19.986 1.00 95.75 334 ALA A CA 1
ATOM 2539 C C . ALA A 1 334 ? 15.987 -18.501 -19.584 1.00 95.75 334 ALA A C 1
ATOM 2541 O O . ALA A 1 334 ? 16.278 -18.352 -18.394 1.00 95.75 334 ALA A O 1
ATOM 2542 N N . PRO A 1 335 ? 16.961 -18.623 -20.516 1.00 95.12 335 PRO A N 1
ATOM 2543 C CA . PRO A 1 335 ? 18.381 -18.634 -20.155 1.00 95.12 335 PRO A CA 1
ATOM 2544 C C . PRO A 1 335 ? 18.889 -17.316 -19.547 1.00 95.12 335 PRO A C 1
ATOM 2546 O O . PRO A 1 335 ? 19.804 -17.340 -18.729 1.00 95.12 335 PRO A O 1
ATOM 2549 N N . LEU A 1 336 ? 18.308 -16.169 -19.920 1.00 92.50 336 LEU A N 1
ATOM 2550 C CA . LEU A 1 336 ? 18.711 -14.846 -19.420 1.00 92.50 336 LEU A CA 1
ATOM 2551 C C . LEU A 1 336 ? 18.270 -14.600 -17.972 1.00 92.50 336 LEU A C 1
ATOM 2553 O O . LEU A 1 336 ? 18.905 -13.822 -17.256 1.00 92.50 336 LEU A O 1
ATOM 2557 N N . PHE A 1 337 ? 17.171 -15.234 -17.562 1.00 92.56 337 PHE A N 1
ATOM 2558 C CA . PHE A 1 337 ? 16.502 -14.988 -16.282 1.00 92.56 337 PHE A CA 1
ATOM 2559 C C . PHE A 1 337 ? 16.541 -16.194 -15.326 1.00 92.56 337 PHE A C 1
ATOM 2561 O O . PHE A 1 337 ? 16.105 -16.077 -14.185 1.00 92.56 337 PHE A O 1
ATOM 2568 N N . GLY A 1 338 ? 17.092 -17.338 -15.745 1.00 86.06 338 GLY A N 1
ATOM 2569 C CA . GLY A 1 338 ? 17.037 -18.596 -14.988 1.00 86.06 338 GLY A CA 1
ATOM 2570 C C . GLY A 1 338 ? 17.740 -18.600 -13.623 1.00 86.06 338 GLY A C 1
ATOM 2571 O O . GLY A 1 338 ? 17.498 -19.501 -12.828 1.00 86.06 338 GLY A O 1
ATOM 2572 N N . SER A 1 339 ? 18.592 -17.612 -13.334 1.00 85.31 339 SER A N 1
ATOM 2573 C CA . SER A 1 339 ? 19.308 -17.473 -12.056 1.00 85.31 339 SER A CA 1
ATOM 2574 C C . SER A 1 339 ? 18.865 -16.255 -11.239 1.00 85.31 339 SER A C 1
ATOM 2576 O O . SER A 1 339 ? 19.633 -15.766 -10.411 1.00 85.31 339 SER A O 1
ATOM 2578 N N . MET A 1 340 ? 17.698 -15.681 -11.535 1.00 86.31 340 MET A N 1
ATOM 2579 C CA . MET A 1 340 ? 17.245 -14.482 -10.838 1.00 86.31 340 MET A CA 1
ATOM 2580 C C . MET A 1 340 ? 16.644 -14.787 -9.474 1.00 86.31 340 MET A C 1
ATOM 2582 O O . MET A 1 340 ? 16.020 -15.825 -9.262 1.00 86.31 340 MET A O 1
ATOM 2586 N N . GLU A 1 341 ? 16.827 -13.835 -8.562 1.00 89.00 341 GLU A N 1
ATOM 2587 C CA . GLU A 1 341 ? 16.215 -13.881 -7.240 1.00 89.00 341 GLU A CA 1
ATOM 2588 C C . GLU A 1 341 ? 14.678 -13.892 -7.342 1.00 89.00 341 GLU A C 1
ATOM 2590 O O . GLU A 1 341 ? 14.123 -13.235 -8.234 1.00 89.00 341 GLU A O 1
ATOM 2595 N N . PRO A 1 342 ? 13.973 -14.578 -6.422 1.00 87.00 342 PRO A N 1
ATOM 2596 C CA . PRO A 1 342 ? 12.513 -14.682 -6.454 1.00 87.00 342 PRO A CA 1
ATOM 2597 C C . PRO A 1 342 ? 11.766 -13.342 -6.419 1.00 87.00 342 PRO A C 1
ATOM 2599 O O . PRO A 1 342 ? 10.631 -13.277 -6.876 1.00 87.00 342 PRO A O 1
ATOM 2602 N N . ASP A 1 343 ? 12.387 -12.281 -5.894 1.00 90.94 343 ASP A N 1
ATOM 2603 C CA . ASP A 1 343 ? 11.814 -10.931 -5.789 1.00 90.94 343 ASP A CA 1
ATOM 2604 C C . ASP A 1 343 ? 12.070 -10.051 -7.032 1.00 90.94 343 ASP A C 1
ATOM 2606 O O . ASP A 1 343 ? 11.816 -8.842 -7.029 1.00 90.94 343 ASP A O 1
ATOM 2610 N N . HIS A 1 344 ? 12.610 -10.621 -8.116 1.00 94.25 344 HIS A N 1
ATOM 2611 C CA . HIS A 1 344 ? 12.838 -9.889 -9.360 1.00 94.25 344 HIS A CA 1
ATOM 2612 C C . HIS A 1 344 ? 11.574 -9.213 -9.939 1.00 94.25 344 HIS A C 1
ATOM 2614 O O . HIS A 1 344 ? 11.682 -8.052 -10.357 1.00 94.25 344 HIS A O 1
ATOM 2620 N N . PRO A 1 345 ? 10.380 -9.845 -9.945 1.00 96.00 345 PRO A N 1
ATOM 2621 C CA . PRO A 1 345 ? 9.158 -9.199 -10.425 1.00 96.00 345 PRO A CA 1
ATOM 2622 C C . PRO A 1 345 ? 8.822 -7.907 -9.669 1.00 96.00 345 PRO A C 1
ATOM 2624 O O . PRO A 1 345 ? 8.439 -6.911 -10.289 1.00 96.00 345 PRO A O 1
ATOM 2627 N N . GLU A 1 346 ? 8.998 -7.896 -8.348 1.00 94.94 346 GLU A N 1
ATOM 2628 C CA . GLU A 1 346 ? 8.768 -6.743 -7.476 1.00 94.94 346 GLU A CA 1
ATOM 2629 C C . GLU A 1 346 ? 9.762 -5.617 -7.767 1.00 94.94 346 GLU A C 1
ATOM 2631 O O . GLU A 1 346 ? 9.368 -4.453 -7.843 1.00 94.94 346 GLU A O 1
ATOM 2636 N N . ARG A 1 347 ? 11.037 -5.953 -8.004 1.00 95.19 347 ARG A N 1
ATOM 2637 C CA . ARG A 1 347 ? 12.077 -4.975 -8.367 1.00 95.19 347 ARG A CA 1
ATOM 2638 C C . ARG A 1 347 ? 11.741 -4.257 -9.670 1.00 95.19 347 ARG A C 1
ATOM 2640 O O . ARG A 1 347 ? 11.860 -3.036 -9.753 1.00 95.19 347 ARG A O 1
ATOM 2647 N N . VAL A 1 348 ? 11.307 -5.000 -10.689 1.00 96.38 348 VAL A N 1
ATOM 2648 C CA . VAL A 1 348 ? 10.930 -4.416 -11.985 1.00 96.38 348 VAL A CA 1
ATOM 2649 C C . VAL A 1 348 ? 9.650 -3.592 -11.857 1.00 96.38 348 VAL A C 1
ATOM 2651 O O . VAL A 1 348 ? 9.582 -2.493 -12.403 1.00 96.38 348 VAL A O 1
ATOM 2654 N N . ALA A 1 349 ? 8.669 -4.053 -11.078 1.00 97.31 349 ALA A N 1
ATOM 2655 C CA . ALA A 1 349 ? 7.458 -3.282 -10.808 1.00 97.31 349 ALA A CA 1
ATOM 2656 C C . ALA A 1 349 ? 7.765 -1.962 -10.086 1.00 97.31 349 ALA A C 1
ATOM 2658 O O . ALA A 1 349 ? 7.213 -0.931 -10.459 1.00 97.31 349 ALA A O 1
ATOM 2659 N N . ALA A 1 350 ? 8.681 -1.966 -9.113 1.00 95.94 350 ALA A N 1
ATOM 2660 C CA . ALA A 1 350 ? 9.126 -0.758 -8.424 1.00 95.94 350 ALA A CA 1
ATOM 2661 C C . ALA A 1 350 ? 9.846 0.222 -9.370 1.00 95.94 350 ALA A C 1
ATOM 2663 O O . ALA A 1 350 ? 9.611 1.427 -9.287 1.00 95.94 350 ALA A O 1
ATOM 2664 N N . TRP A 1 351 ? 10.682 -0.277 -10.291 1.00 96.00 351 TRP A N 1
ATOM 2665 C CA . TRP A 1 351 ? 11.337 0.554 -11.312 1.00 96.00 351 TRP A CA 1
ATOM 2666 C C . TRP A 1 351 ? 10.320 1.229 -12.240 1.00 96.00 351 TRP A C 1
ATOM 2668 O O . TRP A 1 351 ? 10.382 2.441 -12.463 1.00 96.00 351 TRP A O 1
ATOM 2678 N N . LEU A 1 352 ? 9.358 0.454 -12.753 1.00 96.75 352 LEU A N 1
ATOM 2679 C CA . LEU A 1 352 ? 8.274 0.974 -13.589 1.00 96.75 352 LEU A CA 1
ATOM 2680 C C . LEU A 1 352 ? 7.412 1.973 -12.817 1.00 96.75 352 LEU A C 1
ATOM 2682 O O . LEU A 1 352 ? 7.075 3.025 -13.349 1.00 96.75 352 LEU A O 1
ATOM 2686 N N . ALA A 1 353 ? 7.103 1.674 -11.554 1.00 96.19 353 ALA A N 1
ATOM 2687 C CA . ALA A 1 353 ? 6.320 2.549 -10.697 1.00 96.19 353 ALA A CA 1
ATOM 2688 C C . ALA A 1 353 ? 6.985 3.915 -10.534 1.00 96.19 353 ALA A C 1
ATOM 2690 O O . ALA A 1 353 ? 6.344 4.929 -10.790 1.00 96.19 353 ALA A O 1
ATOM 2691 N N . GLU A 1 354 ? 8.267 3.950 -10.167 1.00 95.06 354 GLU A N 1
ATOM 2692 C CA . GLU A 1 354 ? 9.015 5.202 -10.026 1.00 95.06 354 GLU A CA 1
ATOM 2693 C C . GLU A 1 354 ? 9.095 5.962 -11.358 1.00 95.06 354 GLU A C 1
ATOM 2695 O O . GLU A 1 354 ? 8.863 7.172 -11.398 1.00 95.06 354 GLU A O 1
ATOM 2700 N N . THR A 1 355 ? 9.324 5.241 -12.462 1.00 94.00 355 THR A N 1
ATOM 2701 C CA . THR A 1 355 ? 9.388 5.839 -13.802 1.00 94.00 355 THR A CA 1
ATOM 2702 C C . THR A 1 355 ? 8.061 6.490 -14.210 1.00 94.00 355 THR A C 1
ATOM 2704 O O . THR A 1 355 ? 8.044 7.577 -14.785 1.00 94.00 355 THR A O 1
ATOM 2707 N N . PHE A 1 356 ? 6.933 5.866 -13.872 1.00 94.88 356 PHE A N 1
ATOM 2708 C CA . PHE A 1 356 ? 5.583 6.318 -14.225 1.00 94.88 356 PHE A CA 1
ATOM 2709 C C . PHE A 1 356 ? 5.006 7.376 -13.269 1.00 94.88 356 PHE A C 1
ATOM 2711 O O . PHE A 1 356 ? 3.802 7.642 -13.287 1.00 94.88 356 PHE A O 1
ATOM 2718 N N . GLY A 1 357 ? 5.848 7.995 -12.436 1.00 91.81 357 GLY A N 1
ATOM 2719 C CA . GLY A 1 357 ? 5.438 9.042 -11.494 1.00 91.81 357 GLY A CA 1
ATOM 2720 C C . GLY A 1 357 ? 4.877 8.504 -10.175 1.00 91.81 357 GLY A C 1
ATOM 2721 O O . GLY A 1 357 ? 4.105 9.185 -9.500 1.00 91.81 357 GLY A O 1
ATOM 2722 N N . GLY A 1 358 ? 5.217 7.265 -9.827 1.00 92.88 358 GLY A N 1
ATOM 2723 C CA . GLY A 1 358 ? 4.971 6.659 -8.526 1.00 92.88 358 GLY A CA 1
ATOM 2724 C C . GLY A 1 358 ? 6.041 7.017 -7.482 1.00 92.88 358 GLY A C 1
ATOM 2725 O O . GLY A 1 358 ? 6.879 7.895 -7.702 1.00 92.88 358 GLY A O 1
ATOM 2726 N N . PRO A 1 359 ? 6.011 6.361 -6.309 1.00 91.88 359 PRO A N 1
ATOM 2727 C CA . PRO A 1 359 ? 6.964 6.620 -5.233 1.00 91.88 359 PRO A CA 1
ATOM 2728 C C . PRO A 1 359 ? 8.389 6.205 -5.627 1.00 91.88 359 PRO A C 1
ATOM 2730 O O . PRO A 1 359 ? 8.581 5.274 -6.408 1.00 91.88 359 PRO A O 1
ATOM 2733 N N . LYS A 1 360 ? 9.401 6.840 -5.017 1.00 91.62 360 LYS A N 1
ATOM 2734 C CA . LYS A 1 360 ? 10.834 6.535 -5.224 1.00 91.62 360 LYS A CA 1
ATOM 2735 C C . LYS A 1 360 ? 11.295 5.238 -4.541 1.00 91.62 360 LYS A C 1
ATOM 2737 O O . LYS A 1 360 ? 12.373 5.171 -3.947 1.00 91.62 360 LYS A O 1
ATOM 2742 N N . SER A 1 361 ? 10.442 4.217 -4.546 1.00 88.75 361 SER A N 1
ATOM 2743 C CA . SER A 1 361 ? 10.677 2.960 -3.839 1.00 88.75 361 SER A CA 1
ATOM 2744 C C . SER A 1 361 ? 11.840 2.180 -4.442 1.00 88.75 361 SER A C 1
ATOM 2746 O O . SER A 1 361 ? 12.596 1.570 -3.691 1.00 88.75 361 SER A O 1
ATOM 2748 N N . TYR A 1 362 ? 12.034 2.233 -5.766 1.00 92.69 362 TYR A N 1
ATOM 2749 C CA . TYR A 1 362 ? 13.161 1.549 -6.394 1.00 92.69 362 TYR A CA 1
ATOM 2750 C C . TYR A 1 362 ? 14.485 2.214 -6.027 1.00 92.69 362 TYR A C 1
ATOM 2752 O O . TYR A 1 362 ? 15.427 1.538 -5.617 1.00 92.69 362 TYR A O 1
ATOM 2760 N N . THR A 1 363 ? 14.551 3.542 -6.124 1.00 92.38 363 THR A N 1
ATOM 2761 C CA . THR A 1 363 ? 15.734 4.302 -5.724 1.00 92.38 363 THR A CA 1
ATOM 2762 C C . THR A 1 363 ? 16.070 4.079 -4.256 1.00 92.38 363 THR A C 1
ATOM 2764 O O . THR A 1 363 ? 17.212 3.743 -3.950 1.00 92.38 363 THR A O 1
ATOM 2767 N N . GLY A 1 364 ? 15.081 4.185 -3.365 1.00 88.75 364 GLY A N 1
ATOM 2768 C CA . GLY A 1 364 ? 15.291 4.013 -1.928 1.00 88.75 364 GLY A CA 1
ATOM 2769 C C . GLY A 1 364 ? 15.731 2.603 -1.520 1.00 88.75 364 GLY A C 1
ATOM 2770 O O . GLY A 1 364 ? 16.554 2.469 -0.623 1.00 88.75 364 GLY A O 1
ATOM 2771 N N . GLN A 1 365 ? 15.212 1.554 -2.168 1.00 89.31 365 GLN A N 1
ATOM 2772 C CA . GLN A 1 365 ? 15.477 0.163 -1.763 1.00 89.31 365 GLN A CA 1
ATOM 2773 C C . GLN A 1 365 ? 16.623 -0.497 -2.533 1.00 89.31 365 GLN A C 1
ATOM 2775 O O . GLN A 1 365 ? 17.307 -1.364 -1.992 1.00 89.31 365 GLN A O 1
ATOM 2780 N N . TYR A 1 366 ? 16.829 -0.120 -3.796 1.00 90.19 366 TYR A N 1
ATOM 2781 C CA . TYR A 1 366 ? 17.741 -0.825 -4.696 1.00 90.19 366 TYR A CA 1
ATOM 2782 C C . TYR A 1 366 ? 18.878 0.050 -5.234 1.00 90.19 366 TYR A C 1
ATOM 2784 O O . TYR A 1 366 ? 19.792 -0.498 -5.839 1.00 90.19 366 TYR A O 1
ATOM 2792 N N . GLY A 1 367 ? 18.875 1.369 -5.007 1.00 88.69 367 GLY A N 1
ATOM 2793 C CA . GLY A 1 367 ? 19.966 2.263 -5.424 1.00 88.69 367 GLY A CA 1
ATOM 2794 C C . GLY A 1 367 ? 19.763 2.954 -6.778 1.00 88.69 367 GLY A C 1
ATOM 2795 O O . GLY A 1 367 ? 20.701 3.524 -7.330 1.00 88.69 367 GLY A O 1
ATOM 2796 N N . GLY A 1 368 ? 18.546 2.928 -7.327 1.00 90.31 368 GLY A N 1
ATOM 2797 C CA . GLY A 1 368 ? 18.160 3.797 -8.444 1.00 90.31 368 GLY A CA 1
ATOM 2798 C C . GLY A 1 368 ? 18.827 3.447 -9.776 1.00 90.31 368 GLY A C 1
ATOM 2799 O O . GLY A 1 368 ? 19.153 2.293 -10.056 1.00 90.31 368 GLY A O 1
ATOM 2800 N N . TYR A 1 369 ? 19.013 4.452 -10.631 1.00 87.62 369 TYR A N 1
ATOM 2801 C CA . TYR A 1 369 ? 19.530 4.276 -11.993 1.00 87.62 369 TYR A CA 1
ATOM 2802 C C . TYR A 1 369 ? 20.852 3.492 -12.055 1.00 87.62 369 TYR A C 1
ATOM 2804 O O . TYR A 1 369 ? 20.981 2.577 -12.868 1.00 87.62 369 TYR A O 1
ATOM 2812 N N . GLU A 1 370 ? 21.806 3.805 -11.171 1.00 86.88 370 GLU A N 1
ATOM 2813 C CA . GLU A 1 370 ? 23.123 3.153 -11.122 1.00 86.88 370 GLU A CA 1
ATOM 2814 C C . GLU A 1 370 ? 22.982 1.635 -10.963 1.00 86.88 370 GLU A C 1
ATOM 2816 O O . GLU A 1 370 ? 23.563 0.850 -11.723 1.00 86.88 370 GLU A O 1
ATOM 2821 N N . ARG A 1 371 ? 22.114 1.208 -10.036 1.00 90.25 371 ARG A N 1
ATOM 2822 C CA . ARG A 1 371 ? 21.795 -0.206 -9.861 1.00 90.25 371 ARG A CA 1
ATOM 2823 C C . ARG A 1 371 ? 21.212 -0.796 -11.134 1.00 90.25 371 ARG A C 1
ATOM 2825 O O . ARG A 1 371 ? 21.693 -1.841 -11.564 1.00 90.25 371 ARG A O 1
ATOM 2832 N N . MET A 1 372 ? 20.207 -0.167 -11.737 1.00 91.00 372 MET A N 1
ATOM 2833 C CA . MET A 1 372 ? 19.536 -0.716 -12.919 1.00 91.00 372 MET A CA 1
ATOM 2834 C C . MET A 1 372 ? 20.512 -0.944 -14.081 1.00 91.00 372 MET A C 1
ATOM 2836 O O . MET A 1 372 ? 20.527 -2.018 -14.689 1.00 91.00 372 MET A O 1
ATOM 2840 N N . VAL A 1 373 ? 21.381 0.029 -14.350 1.00 88.75 373 VAL A N 1
ATOM 2841 C CA . VAL A 1 373 ? 22.394 -0.075 -15.406 1.00 88.75 373 VAL A CA 1
ATOM 2842 C C . VAL A 1 373 ? 23.399 -1.187 -15.104 1.00 88.75 373 VAL A C 1
ATOM 2844 O O . VAL A 1 373 ? 23.700 -1.985 -15.994 1.00 88.75 373 VAL A O 1
ATOM 2847 N N . SER A 1 374 ? 23.853 -1.318 -13.851 1.00 89.38 374 SER A N 1
ATOM 2848 C CA . SER A 1 374 ? 24.770 -2.399 -13.449 1.00 89.38 374 SER A CA 1
ATOM 2849 C C . SER A 1 374 ? 24.208 -3.798 -13.736 1.00 89.38 374 SER A C 1
ATOM 2851 O O . SER A 1 374 ? 24.962 -4.726 -14.008 1.00 89.38 374 SER A O 1
ATOM 2853 N N . GLN A 1 375 ? 22.877 -3.957 -13.723 1.00 90.38 375 GLN A N 1
ATOM 2854 C CA . GLN A 1 375 ? 22.219 -5.233 -14.017 1.00 90.38 375 GLN A CA 1
ATOM 2855 C C . GLN A 1 375 ? 22.149 -5.561 -15.512 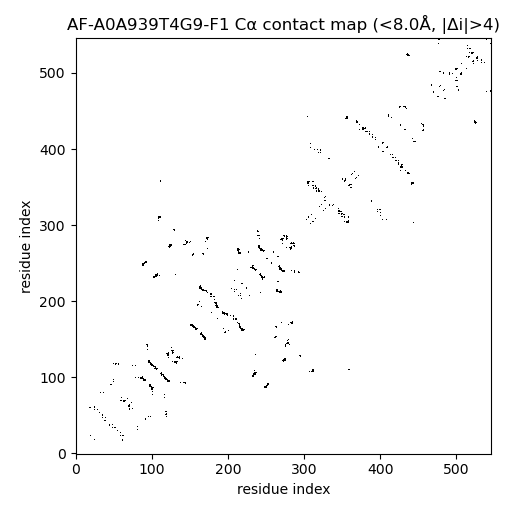1.00 90.38 375 GLN A C 1
ATOM 2857 O O . GLN A 1 375 ? 21.731 -6.666 -15.861 1.00 90.38 375 GLN A O 1
ATOM 2862 N N . HIS A 1 376 ? 22.538 -4.639 -16.391 1.00 91.12 376 HIS A N 1
ATOM 2863 C CA . HIS A 1 376 ? 22.506 -4.816 -17.844 1.00 91.12 376 HIS A CA 1
ATOM 2864 C C . HIS A 1 376 ? 23.903 -4.854 -18.472 1.00 91.12 376 HIS A C 1
ATOM 2866 O O . HIS A 1 376 ? 24.075 -5.507 -19.500 1.00 91.12 376 HIS A O 1
ATOM 2872 N N . GLN A 1 377 ? 24.895 -4.208 -17.852 1.00 89.88 377 GLN A N 1
ATOM 2873 C CA . GLN A 1 377 ? 26.263 -4.137 -18.369 1.00 89.88 377 GLN A CA 1
ATOM 2874 C C . GLN A 1 377 ? 26.880 -5.516 -18.632 1.00 89.88 377 GLN A C 1
ATOM 2876 O O . GLN A 1 377 ? 26.758 -6.442 -17.832 1.00 89.88 377 GLN A O 1
ATOM 2881 N N . GLY A 1 378 ? 27.566 -5.637 -19.772 1.00 88.25 378 GLY A N 1
ATOM 2882 C CA . GLY A 1 378 ? 28.335 -6.830 -20.138 1.00 88.25 378 GLY A CA 1
ATOM 2883 C C . GLY A 1 378 ? 27.505 -8.066 -20.500 1.00 88.25 378 GLY A C 1
ATOM 2884 O O . GLY A 1 378 ? 28.082 -9.133 -20.694 1.00 88.25 378 GLY A O 1
ATOM 2885 N N . LYS A 1 379 ? 26.173 -7.949 -20.605 1.00 91.62 379 LYS A N 1
ATOM 2886 C CA . LYS A 1 379 ? 25.285 -9.075 -20.945 1.00 91.62 379 LYS A CA 1
ATOM 2887 C C . LYS A 1 379 ? 25.182 -9.379 -22.441 1.00 91.62 379 LYS A C 1
ATOM 2889 O O . LYS A 1 379 ? 24.649 -10.429 -22.780 1.00 91.62 379 LYS A O 1
ATOM 2894 N N . ALA A 1 380 ? 25.669 -8.487 -23.309 1.00 94.44 380 ALA A N 1
ATOM 2895 C CA . ALA A 1 380 ? 25.634 -8.630 -24.767 1.00 94.44 380 ALA A CA 1
ATOM 2896 C C . ALA A 1 380 ? 24.249 -9.059 -25.300 1.00 94.44 380 ALA A C 1
ATOM 2898 O O . ALA A 1 380 ? 24.129 -10.015 -26.067 1.00 94.44 380 ALA A O 1
ATOM 2899 N N . LEU A 1 381 ? 23.195 -8.362 -24.860 1.00 95.75 381 LEU A N 1
ATOM 2900 C CA . LEU A 1 381 ? 21.817 -8.658 -25.250 1.00 95.75 381 LEU A CA 1
ATOM 2901 C C . LEU A 1 381 ? 21.640 -8.455 -26.759 1.00 95.75 381 LEU A C 1
ATOM 2903 O O . LEU A 1 381 ? 22.144 -7.481 -27.327 1.00 95.75 381 LEU A O 1
ATOM 2907 N N . THR A 1 382 ? 20.902 -9.359 -27.404 1.00 96.75 382 THR A N 1
ATOM 2908 C CA . THR A 1 382 ? 20.615 -9.280 -28.842 1.00 96.75 382 THR A CA 1
ATOM 2909 C C . THR A 1 382 ? 19.305 -8.543 -29.125 1.00 96.75 382 THR A C 1
ATOM 2911 O O . THR A 1 382 ? 18.407 -8.472 -28.284 1.00 96.75 382 THR A O 1
ATOM 2914 N N . GLU A 1 383 ? 19.157 -8.028 -30.349 1.00 96.81 383 GLU A N 1
ATOM 2915 C CA . GLU A 1 383 ? 17.902 -7.400 -30.791 1.00 96.81 383 GLU A CA 1
ATOM 2916 C C . GLU A 1 383 ? 16.728 -8.393 -30.802 1.00 96.81 383 GLU A C 1
ATOM 2918 O O . GLU A 1 383 ? 15.597 -8.018 -30.499 1.00 96.81 383 GLU A O 1
ATOM 2923 N N . GLU A 1 384 ? 16.990 -9.672 -31.087 1.00 97.69 384 GLU A N 1
ATOM 2924 C CA . GLU A 1 384 ? 15.978 -10.732 -31.040 1.00 97.69 384 GLU A CA 1
ATOM 2925 C C . GLU A 1 384 ? 15.468 -10.957 -29.606 1.00 97.69 384 GLU A C 1
ATOM 2927 O O . GLU A 1 384 ? 14.258 -10.979 -29.372 1.00 97.69 384 GLU A O 1
ATOM 2932 N N . GLN A 1 385 ? 16.382 -11.031 -28.628 1.00 97.75 385 GLN A N 1
ATOM 2933 C CA . GLN A 1 385 ? 16.035 -11.126 -27.207 1.00 97.75 385 GLN A CA 1
ATOM 2934 C C . GLN A 1 385 ? 15.243 -9.897 -26.743 1.00 97.75 385 GLN A C 1
ATOM 2936 O O . GLN A 1 385 ? 14.232 -10.041 -26.056 1.00 97.75 385 GLN A O 1
ATOM 2941 N N . ARG A 1 386 ? 15.655 -8.691 -27.157 1.00 97.62 386 ARG A N 1
ATOM 2942 C CA . ARG A 1 386 ? 14.953 -7.440 -26.840 1.00 97.62 386 ARG A CA 1
ATOM 2943 C C . ARG A 1 386 ? 13.530 -7.428 -27.387 1.00 97.62 386 ARG A C 1
ATOM 2945 O O . ARG A 1 386 ? 12.593 -7.169 -26.635 1.00 97.62 386 ARG A O 1
ATOM 2952 N N . ALA A 1 387 ? 13.363 -7.702 -28.680 1.00 97.69 387 ALA A N 1
ATOM 2953 C CA . ALA A 1 387 ? 12.056 -7.699 -29.328 1.00 97.69 387 ALA A CA 1
ATOM 2954 C C . ALA A 1 387 ? 11.116 -8.721 -28.676 1.00 97.69 387 ALA A C 1
ATOM 2956 O O . ALA A 1 387 ? 9.943 -8.426 -28.434 1.00 97.69 387 ALA A O 1
ATOM 2957 N N . ARG A 1 388 ? 11.643 -9.900 -28.321 1.00 98.06 388 ARG A N 1
ATOM 2958 C CA . ARG A 1 388 ? 10.873 -10.926 -27.621 1.00 98.06 388 ARG A CA 1
ATOM 2959 C C . ARG A 1 388 ? 10.473 -10.503 -26.207 1.00 98.06 388 ARG A C 1
ATOM 2961 O O . ARG A 1 388 ? 9.320 -10.698 -25.823 1.00 98.06 388 ARG A O 1
ATOM 2968 N N . TRP A 1 389 ? 11.390 -9.886 -25.461 1.00 98.06 389 TRP A N 1
ATOM 2969 C CA . TRP A 1 389 ? 11.120 -9.328 -24.134 1.00 98.06 389 TRP A CA 1
ATOM 2970 C C . TRP A 1 389 ? 10.017 -8.263 -24.186 1.00 98.06 389 TRP A C 1
ATOM 2972 O O . TRP A 1 389 ? 9.030 -8.377 -23.460 1.00 98.06 389 TRP A O 1
ATOM 2982 N N . ALA A 1 390 ? 10.133 -7.291 -25.098 1.00 97.62 390 ALA A N 1
ATOM 2983 C CA . ALA A 1 390 ? 9.157 -6.214 -25.267 1.00 97.62 390 ALA A CA 1
ATOM 2984 C C . ALA A 1 390 ? 7.762 -6.758 -25.614 1.00 97.62 390 ALA A C 1
ATOM 2986 O O . ALA A 1 390 ? 6.768 -6.384 -24.993 1.00 97.62 390 ALA A O 1
ATOM 2987 N N . GLN A 1 391 ? 7.682 -7.711 -26.547 1.00 97.69 391 GLN A N 1
ATOM 2988 C CA . GLN A 1 391 ? 6.421 -8.349 -26.921 1.00 97.69 391 GLN A CA 1
ATOM 2989 C C . GLN A 1 391 ? 5.737 -9.034 -25.727 1.00 97.69 391 GLN A C 1
ATOM 2991 O O . GLN A 1 391 ? 4.530 -8.888 -25.529 1.00 97.69 391 GLN A O 1
ATOM 2996 N N . LEU A 1 392 ? 6.491 -9.813 -24.949 1.00 98.06 392 LEU A N 1
ATOM 2997 C CA . LEU A 1 392 ? 5.935 -10.621 -23.868 1.00 98.06 392 LEU A CA 1
ATOM 2998 C C . LEU A 1 392 ? 5.552 -9.784 -22.638 1.00 98.06 392 LEU A C 1
ATOM 3000 O O . LEU A 1 392 ? 4.535 -10.087 -22.015 1.00 98.06 392 LEU A O 1
ATOM 3004 N N . ILE A 1 393 ? 6.287 -8.712 -22.317 1.00 97.44 393 ILE A N 1
ATOM 3005 C CA . ILE A 1 393 ? 5.897 -7.812 -21.218 1.00 97.44 393 ILE A CA 1
ATOM 3006 C C . ILE A 1 393 ? 4.682 -6.945 -21.586 1.00 97.44 393 ILE A C 1
ATOM 3008 O O . ILE A 1 393 ? 3.823 -6.692 -20.748 1.00 97.44 393 ILE A O 1
ATOM 3012 N N . ILE A 1 394 ? 4.531 -6.555 -22.857 1.00 96.81 394 ILE A N 1
ATOM 3013 C CA . ILE A 1 394 ? 3.305 -5.891 -23.332 1.00 96.81 394 ILE A CA 1
ATOM 3014 C C . ILE A 1 394 ? 2.119 -6.860 -23.267 1.00 96.81 394 ILE A C 1
ATOM 3016 O O . ILE A 1 394 ? 1.023 -6.485 -22.856 1.00 96.81 394 ILE A O 1
ATOM 3020 N N . ARG A 1 395 ? 2.327 -8.134 -23.615 1.00 96.25 395 ARG A N 1
ATOM 3021 C CA . ARG A 1 395 ? 1.285 -9.158 -23.482 1.00 96.25 395 ARG A CA 1
ATOM 3022 C C . ARG A 1 395 ? 0.884 -9.392 -22.024 1.00 96.25 395 ARG A C 1
ATOM 3024 O O . ARG A 1 395 ? -0.303 -9.548 -21.746 1.00 96.25 395 ARG A O 1
ATOM 3031 N N . SER A 1 396 ? 1.837 -9.395 -21.092 1.00 97.25 396 SER A N 1
ATOM 3032 C CA . SER A 1 396 ? 1.520 -9.567 -19.672 1.00 97.25 396 SER A CA 1
ATOM 3033 C C . SER A 1 396 ? 0.722 -8.395 -19.095 1.00 97.25 396 SER A C 1
ATOM 3035 O O . SER A 1 396 ? -0.043 -8.611 -18.159 1.00 97.25 396 SER A O 1
ATOM 3037 N N . ALA A 1 397 ? 0.838 -7.186 -19.661 1.00 94.81 397 ALA A N 1
ATOM 3038 C CA . ALA A 1 397 ? 0.006 -6.040 -19.287 1.00 94.81 397 ALA A CA 1
ATOM 3039 C C . ALA A 1 397 ? -1.485 -6.316 -19.537 1.00 94.81 397 ALA A C 1
ATOM 3041 O O . ALA A 1 397 ? -2.312 -6.107 -18.649 1.00 94.81 397 ALA A O 1
ATOM 3042 N N . ALA A 1 398 ? -1.818 -6.856 -20.713 1.00 90.31 398 ALA A N 1
ATOM 3043 C CA . ALA A 1 398 ? -3.190 -7.229 -21.053 1.00 90.31 398 ALA A CA 1
ATOM 3044 C C . ALA A 1 398 ? -3.718 -8.343 -20.132 1.00 90.31 398 ALA A C 1
ATOM 3046 O O . ALA A 1 398 ? -4.802 -8.222 -19.566 1.00 90.31 398 ALA A O 1
ATOM 3047 N N . ASP A 1 399 ? -2.922 -9.392 -19.909 1.00 92.06 399 ASP A N 1
ATOM 3048 C CA . ASP A 1 399 ? -3.293 -10.502 -19.019 1.00 92.06 399 ASP A CA 1
ATOM 3049 C C . ASP A 1 399 ? -3.462 -10.071 -17.553 1.00 92.06 399 ASP A C 1
ATOM 3051 O O . ASP A 1 399 ? -4.232 -10.675 -16.805 1.00 92.06 399 ASP A O 1
ATOM 3055 N N . ALA A 1 400 ? -2.738 -9.035 -17.124 1.00 91.88 400 ALA A N 1
ATOM 3056 C CA . ALA A 1 400 ? -2.848 -8.463 -15.786 1.00 91.88 400 ALA A CA 1
ATOM 3057 C C . ALA A 1 400 ? -4.074 -7.553 -15.606 1.00 91.88 400 ALA A C 1
ATOM 3059 O O . ALA A 1 400 ? -4.322 -7.096 -14.481 1.00 91.88 400 ALA A O 1
ATOM 3060 N N . GLY A 1 401 ? -4.817 -7.294 -16.689 1.00 91.25 401 GLY A N 1
ATOM 3061 C CA . GLY A 1 401 ? -5.959 -6.387 -16.715 1.00 91.25 401 GLY A CA 1
ATOM 3062 C C . GLY A 1 401 ? -5.556 -4.924 -16.546 1.00 91.25 401 GLY A C 1
ATOM 3063 O O . GLY A 1 401 ? -6.278 -4.178 -15.886 1.00 91.25 401 GLY A O 1
ATOM 3064 N N . LEU A 1 402 ? -4.386 -4.525 -17.061 1.00 94.44 402 LEU A N 1
ATOM 3065 C CA . LEU A 1 402 ? -4.020 -3.107 -17.114 1.00 94.44 402 LEU A CA 1
ATOM 3066 C C . LEU A 1 402 ? -4.954 -2.345 -18.075 1.00 94.44 402 LEU A C 1
ATOM 3068 O O . LEU A 1 402 ? -5.564 -2.980 -18.941 1.00 94.44 402 LEU A O 1
ATOM 3072 N N . PRO A 1 403 ? -5.082 -1.008 -17.939 1.00 90.69 403 PRO A N 1
ATOM 3073 C CA . PRO A 1 403 ? -5.903 -0.210 -18.844 1.00 90.69 403 PRO A CA 1
ATOM 3074 C C . PRO A 1 403 ? -5.536 -0.445 -20.314 1.00 90.69 403 PRO A C 1
ATOM 3076 O O . PRO A 1 403 ? -4.376 -0.676 -20.653 1.00 90.69 403 PRO A O 1
ATOM 3079 N N . THR A 1 404 ? -6.540 -0.402 -21.187 1.00 86.31 404 THR A N 1
ATOM 3080 C CA . THR A 1 404 ? -6.391 -0.646 -22.632 1.00 86.31 404 THR A CA 1
ATOM 3081 C C . THR A 1 404 ? -6.859 0.540 -23.467 1.00 86.31 404 THR A C 1
ATOM 3083 O O . THR A 1 404 ? -7.103 0.393 -24.665 1.00 86.31 404 THR A O 1
ATOM 3086 N N . ASP A 1 405 ? -7.051 1.702 -22.845 1.00 87.12 405 ASP A N 1
ATOM 3087 C CA . ASP A 1 405 ? -7.333 2.932 -23.572 1.00 87.12 405 ASP A CA 1
ATOM 3088 C C . ASP A 1 405 ? -6.152 3.289 -24.500 1.00 87.12 405 ASP A C 1
ATOM 3090 O O . ASP A 1 405 ? -4.996 2.942 -24.199 1.00 87.12 405 ASP A O 1
ATOM 3094 N N . PRO A 1 406 ? -6.421 3.905 -25.668 1.00 82.25 406 PRO A N 1
ATOM 3095 C CA . PRO A 1 406 ? -5.385 4.242 -26.642 1.00 82.25 406 PRO A CA 1
ATOM 3096 C C . PRO A 1 406 ? -4.253 5.093 -26.061 1.00 82.25 406 PRO A C 1
ATOM 3098 O O . PRO A 1 406 ? -3.089 4.861 -26.387 1.00 82.25 406 PRO A O 1
ATOM 3101 N N . GLU A 1 407 ? -4.590 6.046 -25.196 1.00 86.31 407 GLU A N 1
ATOM 3102 C CA . GLU A 1 407 ? -3.673 6.991 -24.571 1.00 86.31 407 GLU A CA 1
ATOM 3103 C C . GLU A 1 407 ? -2.646 6.263 -23.697 1.00 86.31 407 GLU A C 1
ATOM 3105 O O . GLU A 1 407 ? -1.436 6.395 -23.912 1.00 86.31 407 GLU A O 1
ATOM 3110 N N . PHE A 1 408 ? -3.109 5.430 -22.760 1.00 89.50 408 PHE A N 1
ATOM 3111 C CA . PHE A 1 408 ? -2.230 4.642 -21.900 1.00 89.50 408 PHE A CA 1
ATOM 3112 C C . PHE A 1 408 ? -1.424 3.627 -22.706 1.00 89.50 408 PHE A C 1
ATOM 3114 O O . PHE A 1 408 ? -0.212 3.504 -22.516 1.00 89.50 408 PHE A O 1
ATOM 3121 N N . SER A 1 409 ? -2.076 2.923 -23.634 1.00 88.75 409 SER A N 1
ATOM 3122 C CA . SER A 1 409 ? -1.427 1.894 -24.450 1.00 88.75 409 SER A CA 1
ATOM 3123 C C . SER A 1 409 ? -0.272 2.476 -25.266 1.00 88.75 409 SER A C 1
ATOM 3125 O O . SER A 1 409 ? 0.810 1.890 -25.305 1.00 88.75 409 SER A O 1
ATOM 3127 N N . ALA A 1 410 ? -0.468 3.649 -25.876 1.00 87.75 410 ALA A N 1
ATOM 3128 C CA . ALA A 1 410 ? 0.576 4.339 -26.623 1.00 87.75 410 ALA A CA 1
ATOM 3129 C C . ALA A 1 410 ? 1.750 4.742 -25.718 1.00 87.75 410 ALA A C 1
ATOM 3131 O O . ALA A 1 410 ? 2.901 4.438 -26.041 1.00 87.75 410 ALA A O 1
ATOM 3132 N N . ALA A 1 411 ? 1.470 5.368 -24.571 1.00 91.19 411 ALA A N 1
ATOM 3133 C CA . ALA A 1 411 ? 2.503 5.818 -23.641 1.00 91.19 411 ALA A CA 1
ATOM 3134 C C . ALA A 1 411 ? 3.311 4.648 -23.049 1.00 91.19 411 ALA A C 1
ATOM 3136 O O . ALA A 1 411 ? 4.543 4.707 -22.992 1.00 91.19 411 ALA A O 1
ATOM 3137 N N . PHE A 1 412 ? 2.634 3.568 -22.651 1.00 93.06 412 PHE A N 1
ATOM 3138 C CA . PHE A 1 412 ? 3.254 2.376 -22.078 1.00 93.06 412 PHE A CA 1
ATOM 3139 C C . PHE A 1 412 ? 4.130 1.638 -23.097 1.00 93.06 412 PHE A C 1
ATOM 3141 O O . PHE A 1 412 ? 5.299 1.362 -22.822 1.00 93.06 412 PHE A O 1
ATOM 3148 N N . VAL A 1 413 ? 3.608 1.358 -24.297 1.00 93.19 413 VAL A N 1
ATOM 3149 C CA . VAL A 1 413 ? 4.366 0.663 -25.351 1.00 93.19 413 VAL A CA 1
ATOM 3150 C C . VAL A 1 413 ? 5.580 1.485 -25.785 1.00 93.19 413 VAL A C 1
ATOM 3152 O O . VAL A 1 413 ? 6.666 0.924 -25.944 1.00 93.19 413 VAL A O 1
ATOM 3155 N N . ALA A 1 414 ? 5.434 2.808 -25.914 1.00 91.56 414 ALA A N 1
ATOM 3156 C CA . ALA A 1 414 ? 6.546 3.694 -26.248 1.00 91.56 414 ALA A CA 1
ATOM 3157 C C . ALA A 1 414 ? 7.676 3.622 -25.208 1.00 91.56 414 ALA A C 1
ATOM 3159 O O . ALA A 1 414 ? 8.844 3.531 -25.589 1.00 91.56 414 ALA A O 1
ATOM 3160 N N . TYR A 1 415 ? 7.345 3.588 -23.911 1.00 93.19 415 TYR A N 1
ATOM 3161 C CA . TYR A 1 415 ? 8.342 3.411 -22.854 1.00 93.19 415 TYR A CA 1
ATOM 3162 C C . TYR A 1 415 ? 9.061 2.063 -22.951 1.00 93.19 415 TYR A C 1
ATOM 3164 O O . TYR A 1 415 ? 10.288 2.013 -22.885 1.00 93.19 415 TYR A O 1
ATOM 3172 N N . ILE A 1 416 ? 8.310 0.969 -23.110 1.00 95.19 416 ILE A N 1
ATOM 3173 C CA . ILE A 1 416 ? 8.876 -0.384 -23.195 1.00 95.19 416 ILE A CA 1
ATOM 3174 C C . ILE A 1 416 ? 9.832 -0.497 -24.392 1.00 95.19 416 ILE A C 1
ATOM 3176 O O . ILE A 1 416 ? 10.938 -1.031 -24.262 1.00 95.19 416 ILE A O 1
ATOM 3180 N N . GLU A 1 417 ? 9.456 0.057 -25.545 1.00 92.94 417 GLU A N 1
ATOM 3181 C CA . GLU A 1 417 ? 10.330 0.123 -26.719 1.00 92.94 417 GLU A CA 1
ATOM 3182 C C . GLU A 1 417 ? 11.573 0.987 -26.471 1.00 92.94 417 GLU A C 1
ATOM 3184 O O . GLU A 1 417 ? 12.691 0.546 -26.741 1.00 92.94 417 GLU A O 1
ATOM 3189 N N . TRP A 1 418 ? 11.406 2.191 -25.921 1.00 91.31 418 TRP A N 1
ATOM 3190 C CA . TRP A 1 418 ? 12.512 3.106 -25.632 1.00 91.31 418 TRP A CA 1
ATOM 3191 C C . TRP A 1 418 ? 13.512 2.510 -24.626 1.00 91.31 418 TRP A C 1
ATOM 3193 O O . TRP A 1 418 ? 14.711 2.432 -24.906 1.00 91.31 418 TRP A O 1
ATOM 3203 N N . GLY A 1 419 ? 13.026 2.021 -23.483 1.00 90.75 419 GLY A N 1
ATOM 3204 C CA . GLY A 1 419 ? 13.854 1.483 -22.404 1.00 90.75 419 GLY A CA 1
ATOM 3205 C C . GLY A 1 419 ? 14.564 0.185 -22.786 1.00 90.75 419 GLY A C 1
ATOM 3206 O O . GLY A 1 419 ? 15.745 0.013 -22.482 1.00 90.75 419 GLY A O 1
ATOM 3207 N N . SER A 1 420 ? 13.890 -0.713 -23.514 1.00 94.31 420 SER A N 1
ATOM 3208 C CA . SER A 1 420 ? 14.498 -1.980 -23.947 1.00 94.31 420 SER A CA 1
ATOM 3209 C C . SER A 1 420 ? 15.648 -1.777 -24.942 1.00 94.31 420 SER A C 1
ATOM 3211 O O . SER A 1 420 ? 16.634 -2.513 -24.899 1.00 94.31 420 SER A O 1
ATOM 3213 N N . ARG A 1 421 ? 15.589 -0.752 -25.804 1.00 92.88 421 ARG A N 1
ATOM 3214 C CA . ARG A 1 421 ? 16.697 -0.403 -26.715 1.00 92.88 421 ARG A CA 1
ATOM 3215 C C . ARG A 1 421 ? 17.917 0.119 -25.963 1.00 92.88 421 ARG A C 1
ATOM 3217 O O . ARG A 1 421 ? 19.036 -0.284 -26.269 1.00 92.88 421 ARG A O 1
ATOM 3224 N N . ILE A 1 422 ? 17.704 0.945 -24.938 1.00 88.75 422 ILE A N 1
ATOM 3225 C CA . ILE A 1 422 ? 18.783 1.420 -24.058 1.00 88.75 422 ILE A CA 1
ATOM 3226 C C . ILE A 1 422 ? 19.420 0.249 -23.303 1.00 88.75 422 ILE A C 1
ATOM 3228 O O . ILE A 1 422 ? 20.640 0.192 -23.173 1.00 88.75 422 ILE A O 1
ATOM 3232 N N . ALA A 1 423 ? 18.623 -0.719 -22.848 1.00 91.69 423 ALA A N 1
ATOM 3233 C CA . ALA A 1 423 ? 19.144 -1.920 -22.199 1.00 91.69 423 ALA A CA 1
ATOM 3234 C C . ALA A 1 423 ? 20.085 -2.720 -23.120 1.00 91.69 423 ALA A C 1
ATOM 3236 O O . ALA A 1 423 ? 21.135 -3.178 -22.665 1.00 91.69 423 ALA A O 1
ATOM 3237 N N . VAL A 1 424 ? 19.757 -2.840 -24.414 1.00 94.19 424 VAL A N 1
ATOM 3238 C CA . VAL A 1 424 ? 20.645 -3.460 -25.413 1.00 94.19 424 VAL A CA 1
ATOM 3239 C C . VAL A 1 424 ? 21.943 -2.675 -25.550 1.00 94.19 424 VAL A C 1
ATOM 3241 O O . VAL A 1 424 ? 23.005 -3.286 -25.432 1.00 94.19 424 VAL A O 1
ATOM 3244 N N . GLU A 1 425 ? 21.884 -1.352 -25.741 1.00 91.38 425 GLU A N 1
ATOM 3245 C CA . GLU A 1 425 ? 23.079 -0.499 -25.855 1.00 91.38 425 GLU A CA 1
ATOM 3246 C C . GLU A 1 425 ? 23.981 -0.617 -24.616 1.00 91.38 425 GLU A C 1
ATOM 3248 O O . GLU A 1 425 ? 25.173 -0.892 -24.744 1.00 91.38 425 GLU A O 1
ATOM 3253 N N . ASN A 1 426 ? 23.406 -0.510 -23.415 1.00 90.81 426 ASN A N 1
ATOM 3254 C CA . ASN A 1 426 ? 24.128 -0.610 -22.143 1.00 90.81 426 ASN A CA 1
ATOM 3255 C C . ASN A 1 426 ? 24.759 -1.988 -21.910 1.00 90.81 426 ASN A C 1
ATOM 3257 O O . ASN A 1 426 ? 25.706 -2.107 -21.134 1.00 90.81 426 ASN A O 1
ATOM 3261 N N . SER A 1 427 ? 24.234 -3.035 -22.549 1.00 93.88 427 SER A N 1
ATOM 3262 C CA . SER A 1 427 ? 24.746 -4.398 -22.403 1.00 93.88 427 SER A CA 1
ATOM 3263 C C . SER A 1 427 ? 25.935 -4.725 -23.302 1.00 93.88 427 SER A C 1
ATOM 3265 O O . SER A 1 427 ? 26.590 -5.746 -23.074 1.00 93.88 427 SER A O 1
ATOM 3267 N N . GLN A 1 428 ? 26.215 -3.895 -24.313 1.00 95.19 428 GLN A N 1
ATOM 3268 C CA . GLN A 1 428 ? 27.257 -4.189 -25.293 1.00 95.19 428 GLN A CA 1
ATOM 3269 C C . GLN A 1 428 ? 28.663 -4.133 -24.672 1.00 95.19 428 GLN A C 1
ATOM 3271 O O . GLN A 1 428 ? 28.929 -3.305 -23.794 1.00 95.19 428 GLN A O 1
ATOM 3276 N N . PRO A 1 429 ? 29.605 -4.971 -25.144 1.00 89.50 429 PRO A N 1
ATOM 3277 C CA . PRO A 1 429 ? 31.006 -4.861 -24.757 1.00 89.50 429 PRO A CA 1
ATOM 3278 C C . PRO A 1 429 ? 31.562 -3.461 -25.051 1.00 89.50 429 PRO A C 1
ATOM 3280 O O . PRO A 1 429 ? 31.465 -2.969 -26.172 1.00 89.50 429 PRO A O 1
ATOM 3283 N N . GLY A 1 430 ? 32.164 -2.824 -24.044 1.00 84.75 430 GLY A N 1
ATOM 3284 C CA . GLY A 1 430 ? 32.751 -1.486 -24.177 1.00 84.75 430 GLY A CA 1
ATOM 3285 C C . GLY A 1 430 ? 31.774 -0.317 -24.014 1.00 84.75 430 GLY A C 1
ATOM 3286 O O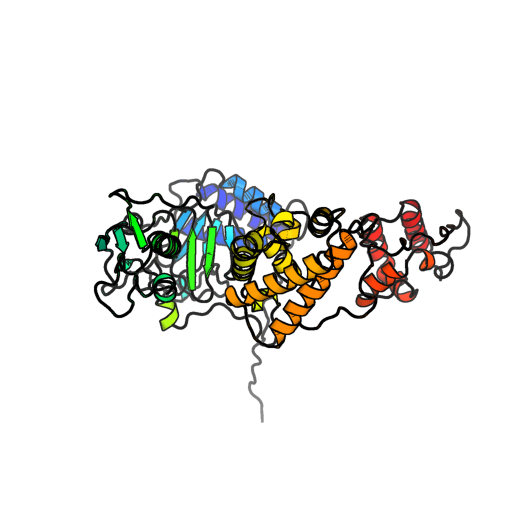 . GLY A 1 430 ? 32.225 0.825 -24.084 1.00 84.75 430 GLY A O 1
ATOM 3287 N N . ALA A 1 431 ? 30.486 -0.573 -23.753 1.00 86.56 431 ALA A N 1
ATOM 3288 C CA . ALA A 1 431 ? 29.523 0.475 -23.421 1.00 86.56 431 ALA A CA 1
ATOM 3289 C C . ALA A 1 431 ? 29.939 1.237 -22.149 1.00 86.56 431 ALA A C 1
ATOM 3291 O O . ALA A 1 431 ? 30.352 0.638 -21.153 1.00 86.56 431 ALA A O 1
ATOM 3292 N N . ARG A 1 432 ? 29.812 2.568 -22.180 1.00 82.81 432 ARG A N 1
ATOM 3293 C CA . ARG A 1 432 ? 30.128 3.485 -21.073 1.00 82.81 432 ARG A CA 1
ATOM 3294 C C . ARG A 1 432 ? 28.899 4.333 -20.727 1.00 82.81 432 ARG A C 1
ATOM 3296 O O . ARG A 1 432 ? 28.885 5.530 -21.009 1.00 82.81 432 ARG A O 1
ATOM 3303 N N . PRO A 1 433 ? 27.836 3.730 -20.165 1.00 81.56 433 PRO A N 1
ATOM 3304 C CA . PRO A 1 433 ? 26.675 4.500 -19.737 1.00 81.56 433 PRO A CA 1
ATOM 3305 C C . PRO A 1 433 ? 27.076 5.520 -18.656 1.00 81.56 433 PRO A C 1
ATOM 3307 O O . PRO A 1 433 ? 27.992 5.238 -17.876 1.00 81.56 433 PRO A O 1
ATOM 3310 N N . PRO A 1 434 ? 26.396 6.679 -18.570 1.00 75.00 434 PRO A N 1
ATOM 3311 C CA . PRO A 1 434 ? 26.659 7.667 -17.528 1.00 75.00 434 PRO A CA 1
ATOM 3312 C C . PRO A 1 434 ? 26.626 7.039 -16.130 1.00 75.00 434 PRO A C 1
ATOM 3314 O O . PRO A 1 434 ? 25.704 6.288 -15.809 1.00 75.00 434 PRO A O 1
ATOM 3317 N N . ALA A 1 435 ? 27.626 7.349 -15.301 1.00 67.00 435 ALA A N 1
ATOM 3318 C CA . ALA A 1 435 ? 27.780 6.728 -13.984 1.00 67.00 435 ALA A CA 1
ATOM 3319 C C . ALA A 1 435 ? 26.652 7.112 -13.013 1.00 67.00 435 ALA A C 1
ATOM 3321 O O . ALA A 1 435 ? 26.271 6.316 -12.158 1.00 67.00 435 ALA A O 1
ATOM 3322 N N . ARG A 1 436 ? 26.099 8.324 -13.152 1.00 72.06 436 ARG A N 1
ATOM 3323 C CA . ARG A 1 436 ? 24.990 8.834 -12.339 1.00 72.06 436 ARG A CA 1
ATOM 3324 C C . ARG A 1 436 ? 23.970 9.533 -13.227 1.00 72.06 436 ARG A C 1
ATOM 3326 O O . ARG A 1 436 ? 24.330 10.384 -14.030 1.00 72.06 436 ARG A O 1
ATOM 3333 N N . MET A 1 437 ? 22.704 9.156 -13.078 1.00 76.31 437 MET A N 1
ATOM 3334 C CA . MET A 1 437 ? 21.545 9.843 -13.653 1.00 76.31 437 MET A CA 1
ATOM 3335 C C . MET A 1 437 ? 20.330 9.635 -12.741 1.00 76.31 437 MET A C 1
ATOM 3337 O O . MET A 1 437 ? 20.279 8.643 -12.010 1.00 76.31 437 MET A O 1
ATOM 3341 N N . PRO A 1 438 ? 19.336 10.538 -12.759 1.00 78.12 438 PRO A N 1
ATOM 3342 C CA . PRO A 1 438 ? 18.054 10.263 -12.123 1.00 78.12 438 PRO A CA 1
ATOM 3343 C C . PRO A 1 438 ? 17.326 9.111 -12.832 1.00 78.12 438 PRO A C 1
ATOM 3345 O O . PRO A 1 438 ? 17.517 8.880 -14.028 1.00 78.12 438 PRO A O 1
ATOM 3348 N N . VAL A 1 439 ? 16.447 8.411 -12.105 1.00 84.06 439 VAL A N 1
ATOM 3349 C CA . VAL A 1 439 ? 15.486 7.490 -12.730 1.00 84.06 439 VAL A CA 1
ATOM 3350 C C . VAL A 1 439 ? 14.658 8.281 -13.755 1.00 84.06 439 VAL A C 1
ATOM 3352 O O . VAL A 1 439 ? 14.191 9.377 -13.419 1.00 84.06 439 VAL A O 1
ATOM 3355 N N . PRO A 1 440 ? 14.496 7.780 -14.996 1.00 84.12 440 PRO A N 1
ATOM 3356 C CA . PRO A 1 440 ? 13.716 8.474 -16.012 1.00 84.12 440 PRO A CA 1
ATOM 3357 C C . PRO A 1 440 ? 12.298 8.734 -15.516 1.00 84.12 440 PRO A C 1
ATOM 3359 O O . PRO A 1 440 ? 11.685 7.850 -14.930 1.00 84.12 440 PRO A O 1
ATOM 3362 N N . LYS A 1 441 ? 11.758 9.922 -15.782 1.00 84.69 441 LYS A N 1
ATOM 3363 C CA . LYS A 1 441 ? 10.327 10.184 -15.618 1.00 84.69 441 LYS A CA 1
ATOM 3364 C C . LYS A 1 441 ? 9.657 10.043 -16.975 1.00 84.69 441 LYS A C 1
ATOM 3366 O O . LYS A 1 441 ? 10.115 10.649 -17.939 1.00 84.69 441 LYS A O 1
ATOM 3371 N N . TRP A 1 442 ? 8.597 9.248 -17.043 1.00 88.69 442 TRP A N 1
ATOM 3372 C CA . TRP A 1 442 ? 7.838 9.016 -18.267 1.00 88.69 442 TRP A CA 1
ATOM 3373 C C . TRP A 1 442 ? 6.407 9.534 -18.120 1.00 88.69 442 TRP A C 1
ATOM 3375 O O . TRP A 1 442 ? 5.772 9.329 -17.084 1.00 88.69 442 TRP A O 1
ATOM 3385 N N . TRP A 1 443 ? 5.912 10.213 -19.154 1.00 86.00 443 TRP A N 1
ATOM 3386 C CA . TRP A 1 443 ? 4.615 10.891 -19.156 1.00 86.00 443 TRP A CA 1
ATOM 3387 C C . TRP A 1 443 ? 3.756 10.489 -20.364 1.00 86.00 443 TRP A C 1
ATOM 3389 O O . TRP A 1 443 ? 4.212 9.756 -21.240 1.00 86.00 443 TRP A O 1
ATOM 3399 N N . TRP A 1 444 ? 2.501 10.952 -20.398 1.00 81.69 444 TRP A N 1
ATOM 3400 C CA . TRP A 1 444 ? 1.517 10.655 -21.452 1.00 81.69 444 TRP A CA 1
ATOM 3401 C C . TRP A 1 444 ? 1.965 11.074 -22.850 1.00 81.69 444 TRP A C 1
ATOM 3403 O O . TRP A 1 444 ? 1.683 10.389 -23.830 1.00 81.69 444 TRP A O 1
ATOM 3413 N N . VAL A 1 445 ? 2.672 12.201 -22.935 1.00 68.94 445 VAL A N 1
ATOM 3414 C CA . VAL A 1 445 ? 3.259 12.704 -24.175 1.00 68.94 445 VAL A CA 1
ATOM 3415 C C . VAL A 1 445 ? 4.744 12.370 -24.151 1.00 68.94 445 VAL A C 1
ATOM 3417 O O . VAL A 1 445 ? 5.440 12.623 -23.169 1.00 68.94 445 VAL A O 1
ATOM 3420 N N . CYS A 1 446 ? 5.224 11.752 -25.227 1.00 55.88 446 CYS A N 1
ATOM 3421 C CA . CYS A 1 446 ? 6.620 11.364 -25.351 1.00 55.88 446 CYS A CA 1
ATOM 3422 C C . CYS A 1 446 ? 7.506 12.610 -25.517 1.00 55.88 446 CYS A C 1
ATOM 3424 O O . CYS A 1 446 ? 7.713 13.065 -26.638 1.00 55.88 446 CYS A O 1
ATOM 3426 N N . ASP A 1 447 ? 8.125 13.088 -24.437 1.00 51.66 447 ASP A N 1
ATOM 3427 C CA . ASP A 1 447 ? 9.221 14.075 -24.502 1.00 51.66 447 ASP A CA 1
ATOM 3428 C C . ASP A 1 447 ? 10.550 13.457 -25.008 1.00 51.66 447 ASP A C 1
ATOM 3430 O O . ASP A 1 447 ? 11.620 14.070 -24.978 1.00 51.66 447 ASP A O 1
ATOM 3434 N N . ALA A 1 448 ? 10.506 12.223 -25.523 1.00 53.41 448 ALA A N 1
ATOM 3435 C CA . ALA A 1 448 ? 11.623 11.505 -26.133 1.00 53.41 448 ALA A CA 1
ATOM 3436 C C . ALA A 1 448 ? 11.936 12.008 -27.561 1.00 53.41 448 ALA A C 1
ATOM 3438 O O . ALA A 1 448 ? 11.950 11.238 -28.523 1.00 53.41 448 ALA A O 1
ATOM 3439 N N . ALA A 1 449 ? 12.187 13.311 -27.710 1.00 58.25 449 ALA A N 1
ATOM 3440 C CA . ALA A 1 449 ? 12.613 13.903 -28.976 1.00 58.25 449 ALA A CA 1
ATOM 3441 C C . ALA A 1 449 ? 14.031 13.429 -29.387 1.00 58.25 449 ALA A C 1
ATOM 3443 O O . ALA A 1 449 ? 14.852 13.101 -28.524 1.00 58.25 449 ALA A O 1
ATOM 3444 N N . PRO A 1 450 ? 14.378 13.399 -30.690 1.00 53.25 450 PRO A N 1
ATOM 3445 C CA . PRO A 1 450 ? 15.731 13.059 -31.128 1.00 53.25 450 PRO A CA 1
ATOM 3446 C C . PRO A 1 450 ? 16.805 13.892 -30.407 1.00 53.25 450 PRO A C 1
ATOM 3448 O O . PRO A 1 450 ? 16.738 15.118 -30.378 1.00 53.25 450 PRO A O 1
ATOM 3451 N N . GLY A 1 451 ? 17.810 13.222 -29.833 1.00 56.69 451 GLY A N 1
ATOM 3452 C CA . GLY A 1 451 ? 18.936 13.873 -29.149 1.00 56.69 451 GLY A CA 1
ATOM 3453 C C . GLY A 1 451 ? 18.735 14.197 -27.661 1.00 56.69 451 GLY A C 1
ATOM 3454 O O . GLY A 1 451 ? 19.653 14.758 -27.061 1.00 56.69 451 GLY A O 1
ATOM 3455 N N . THR A 1 452 ? 17.598 13.834 -27.049 1.00 62.75 452 THR A N 1
ATOM 3456 C CA . THR A 1 452 ? 17.385 13.937 -25.586 1.00 62.75 452 THR A CA 1
ATOM 3457 C C . THR A 1 452 ? 18.046 12.805 -24.791 1.00 62.75 452 THR A C 1
ATOM 3459 O O . THR A 1 452 ? 18.249 12.935 -23.586 1.00 62.75 452 THR A O 1
ATOM 3462 N N . ARG A 1 453 ? 18.424 11.703 -25.455 1.00 66.81 453 ARG A N 1
ATOM 3463 C CA . ARG A 1 453 ? 19.158 10.577 -24.854 1.00 66.81 453 ARG A CA 1
ATOM 3464 C C . ARG A 1 453 ? 20.674 10.780 -24.930 1.00 66.81 453 ARG A C 1
ATOM 3466 O O . ARG A 1 453 ? 21.176 11.279 -25.934 1.00 66.81 453 ARG A O 1
ATOM 3473 N N . VAL A 1 454 ? 21.396 10.299 -23.919 1.00 65.06 454 VAL A N 1
ATOM 3474 C CA . VAL A 1 454 ? 22.859 10.136 -23.961 1.00 65.06 454 VAL A CA 1
ATOM 3475 C C . VAL A 1 454 ? 23.162 8.694 -24.367 1.00 65.06 454 VAL A C 1
ATOM 3477 O O . VAL A 1 454 ? 22.691 7.763 -23.716 1.00 65.06 454 VAL A O 1
ATOM 3480 N N . SER A 1 455 ? 23.893 8.498 -25.465 1.00 72.69 455 SER A N 1
ATOM 3481 C CA . SER A 1 455 ? 24.252 7.162 -25.955 1.00 72.69 455 SER A CA 1
ATOM 3482 C C . SER A 1 455 ? 25.412 6.581 -25.148 1.00 72.69 455 SER A C 1
ATOM 3484 O O . SER A 1 455 ? 26.446 7.226 -25.000 1.00 72.69 455 SER A O 1
ATOM 3486 N N . ALA A 1 456 ? 25.280 5.337 -24.681 1.00 68.12 456 ALA A N 1
ATOM 3487 C CA . ALA A 1 456 ? 26.363 4.626 -23.991 1.00 68.12 456 ALA A CA 1
ATOM 3488 C C . ALA A 1 456 ? 27.497 4.173 -24.932 1.00 68.12 456 ALA A C 1
ATOM 3490 O O . ALA A 1 456 ? 28.542 3.719 -24.464 1.00 68.12 456 ALA A O 1
ATOM 3491 N N . LEU A 1 457 ? 27.277 4.254 -26.249 1.00 74.38 457 LEU A N 1
ATOM 3492 C CA . LEU A 1 457 ? 28.228 3.864 -27.293 1.00 74.38 457 LEU A CA 1
ATOM 3493 C C . LEU A 1 457 ? 28.930 5.067 -27.935 1.00 74.38 457 LEU A C 1
ATOM 3495 O O . LEU A 1 457 ? 29.886 4.882 -28.687 1.00 74.38 457 LEU A O 1
ATOM 3499 N N . GLU A 1 458 ? 28.454 6.288 -27.677 1.00 68.56 458 GLU A N 1
ATOM 3500 C CA . GLU A 1 458 ? 29.151 7.492 -28.124 1.00 68.56 458 GLU A CA 1
ATOM 3501 C C . GLU A 1 458 ? 30.447 7.677 -27.314 1.00 68.56 458 GLU A C 1
ATOM 3503 O O . GLU A 1 458 ? 30.467 7.400 -26.110 1.00 68.56 458 GLU A O 1
ATOM 3508 N N . PRO A 1 459 ? 31.545 8.140 -27.944 1.00 55.88 459 PRO A N 1
ATOM 3509 C CA . PRO A 1 459 ? 32.726 8.545 -27.198 1.00 55.88 459 PRO A CA 1
ATOM 3510 C C . PRO A 1 459 ? 32.326 9.624 -26.187 1.00 55.88 459 PRO A C 1
ATOM 3512 O O . PRO A 1 459 ? 31.563 10.535 -26.511 1.00 55.88 459 PRO A O 1
ATOM 3515 N N . GLY A 1 460 ? 32.812 9.505 -24.948 1.00 54.16 460 GLY A N 1
ATOM 3516 C CA . GLY A 1 460 ? 32.510 10.481 -23.904 1.00 54.16 460 GLY A CA 1
ATOM 3517 C C . GLY A 1 460 ? 32.861 11.889 -24.384 1.00 54.16 460 GLY A C 1
ATOM 3518 O O . GLY A 1 460 ? 33.953 12.113 -24.899 1.00 54.16 460 GLY A O 1
ATOM 3519 N N . PHE A 1 461 ? 31.956 12.851 -24.194 1.00 47.94 461 PHE A N 1
ATOM 3520 C CA . PHE A 1 461 ? 32.131 14.259 -24.594 1.00 47.94 461 PHE A CA 1
ATOM 3521 C C . PHE A 1 461 ? 33.316 14.984 -23.905 1.00 47.94 461 PHE A C 1
ATOM 3523 O O . PHE A 1 461 ? 33.493 16.188 -24.098 1.00 47.94 461 PHE A O 1
ATOM 3530 N N . ASP A 1 462 ? 34.122 14.262 -23.124 1.00 48.00 462 ASP A N 1
ATOM 3531 C CA . ASP A 1 462 ? 35.334 14.707 -22.427 1.00 48.00 462 ASP A CA 1
ATOM 3532 C C . ASP A 1 462 ? 36.569 14.837 -23.341 1.00 48.00 462 ASP A C 1
ATOM 3534 O O . ASP A 1 462 ? 37.647 15.191 -22.878 1.00 48.00 462 ASP A O 1
ATOM 3538 N N . GLU A 1 463 ? 36.437 14.619 -24.653 1.00 46.19 463 GLU A N 1
ATOM 3539 C CA . GLU A 1 463 ? 37.515 14.865 -25.629 1.00 46.19 463 GLU A CA 1
ATOM 3540 C C . GLU A 1 463 ? 37.670 16.349 -26.028 1.00 46.19 463 GLU A C 1
ATOM 3542 O O . GLU A 1 463 ? 38.376 16.673 -26.987 1.00 46.19 463 GLU A O 1
ATOM 3547 N N . ARG A 1 464 ? 37.030 17.289 -25.317 1.00 53.31 464 ARG A N 1
ATOM 3548 C CA . ARG A 1 464 ? 37.373 18.712 -25.470 1.00 53.31 464 ARG A CA 1
ATOM 3549 C C . ARG A 1 464 ? 38.709 18.980 -24.771 1.00 53.31 464 ARG A C 1
ATOM 3551 O O . ARG A 1 464 ? 38.899 18.498 -23.656 1.00 53.31 464 ARG A O 1
ATOM 3558 N N . PRO A 1 465 ? 39.623 19.761 -25.377 1.00 53.59 465 PRO A N 1
ATOM 3559 C CA . PRO A 1 465 ? 40.837 20.173 -24.687 1.00 53.59 465 PRO A CA 1
ATOM 3560 C C . PRO A 1 465 ? 40.463 20.836 -23.351 1.00 53.59 465 PRO A C 1
ATOM 3562 O O . PRO A 1 465 ? 39.465 21.566 -23.303 1.00 53.59 465 PRO A O 1
ATOM 3565 N N . PRO A 1 466 ? 41.204 20.556 -22.264 1.00 60.25 466 PRO A N 1
ATOM 3566 C CA . PRO A 1 466 ? 40.919 21.136 -20.961 1.00 60.25 466 PRO A CA 1
ATOM 3567 C C . PRO A 1 466 ? 40.871 22.660 -21.081 1.00 60.25 466 PRO A C 1
ATOM 3569 O O . PRO A 1 466 ? 41.741 23.270 -21.701 1.00 60.25 466 PRO A O 1
ATOM 3572 N N . VAL A 1 467 ? 39.824 23.266 -20.520 1.00 67.69 467 VAL A N 1
ATOM 3573 C CA . VAL A 1 467 ? 39.713 24.725 -20.431 1.00 67.69 467 VAL A CA 1
ATOM 3574 C C . VAL A 1 467 ? 40.860 25.206 -19.544 1.00 67.69 467 VAL A C 1
ATOM 3576 O O . VAL A 1 467 ? 40.883 24.879 -18.358 1.00 67.69 467 VAL A O 1
ATOM 3579 N N . GLU A 1 468 ? 41.822 25.935 -20.114 1.00 72.62 468 GLU A N 1
ATOM 3580 C CA . GLU A 1 468 ? 42.890 26.573 -19.342 1.00 72.62 468 GLU A CA 1
ATOM 3581 C C . GLU A 1 468 ? 42.281 27.664 -18.457 1.00 72.62 468 GLU A C 1
ATOM 3583 O O . GLU A 1 468 ? 41.699 28.636 -18.943 1.00 72.62 468 GLU A O 1
ATOM 3588 N N . LEU A 1 469 ? 42.379 27.480 -17.140 1.00 79.38 469 LEU A N 1
ATOM 3589 C CA . LEU A 1 469 ? 41.900 28.455 -16.169 1.00 79.38 469 LEU A CA 1
ATOM 3590 C C . LEU A 1 469 ? 42.937 29.583 -16.023 1.00 79.38 469 LEU A C 1
ATOM 3592 O O . LEU A 1 469 ? 44.128 29.299 -15.875 1.00 79.38 469 LEU A O 1
ATOM 3596 N N . PRO A 1 470 ? 42.525 30.863 -16.031 1.00 78.62 470 PRO A N 1
ATOM 3597 C CA . PRO A 1 470 ? 43.455 31.975 -15.903 1.00 78.62 470 PRO A CA 1
ATOM 3598 C C . PRO A 1 470 ? 44.095 32.003 -14.506 1.00 78.62 470 PRO A C 1
ATOM 3600 O O . PRO A 1 470 ? 43.428 31.812 -13.477 1.00 78.62 470 PRO A O 1
ATOM 3603 N N . ALA A 1 471 ? 45.401 32.273 -14.469 1.00 74.31 471 ALA A N 1
ATOM 3604 C CA . ALA A 1 471 ? 46.194 32.335 -13.246 1.00 74.31 471 ALA A CA 1
ATOM 3605 C C . ALA A 1 471 ? 45.711 33.467 -12.310 1.00 74.31 471 ALA A C 1
ATOM 3607 O O . ALA A 1 471 ? 45.095 34.433 -12.773 1.00 74.31 471 ALA A O 1
ATOM 3608 N N . PRO A 1 472 ? 45.988 33.396 -10.992 1.00 68.50 472 PRO A N 1
ATOM 3609 C CA . PRO A 1 472 ? 45.636 34.466 -10.057 1.00 68.50 472 PRO A CA 1
ATOM 3610 C C . PRO A 1 472 ? 46.157 35.838 -10.528 1.00 68.50 472 PRO A C 1
ATOM 3612 O O . PRO A 1 472 ? 47.360 36.012 -10.716 1.00 68.50 472 PRO A O 1
ATOM 3615 N N . GLY A 1 473 ? 45.251 36.804 -10.725 1.00 68.25 473 GLY A N 1
ATOM 3616 C CA . GLY A 1 473 ? 45.568 38.163 -11.192 1.00 68.25 473 GLY A CA 1
ATOM 3617 C C . GLY A 1 473 ? 45.365 38.424 -12.693 1.00 68.25 473 GLY A C 1
ATOM 3618 O O . GLY A 1 473 ? 45.571 39.552 -13.138 1.00 68.25 473 GLY A O 1
ATOM 3619 N N . GLN A 1 474 ? 44.955 37.424 -13.479 1.00 77.62 474 GLN A N 1
ATOM 3620 C CA . GLN A 1 474 ? 44.489 37.617 -14.857 1.00 77.62 474 GLN A CA 1
ATOM 3621 C C . GLN A 1 474 ? 42.988 37.934 -14.894 1.00 77.62 474 GLN A C 1
ATOM 3623 O O . GLN A 1 474 ? 42.221 37.414 -14.088 1.00 77.62 474 GLN A O 1
ATOM 3628 N N . ALA A 1 475 ? 42.572 38.774 -15.846 1.00 77.12 475 ALA A N 1
ATOM 3629 C CA . ALA A 1 475 ? 41.174 39.167 -16.000 1.00 77.12 475 ALA A CA 1
ATOM 3630 C C . ALA A 1 475 ? 40.289 37.960 -16.356 1.00 77.12 475 ALA A C 1
ATOM 3632 O O . ALA A 1 475 ? 40.551 37.251 -17.331 1.00 77.12 475 ALA A O 1
ATOM 3633 N N . ILE A 1 476 ? 39.233 37.751 -15.570 1.00 85.62 476 ILE A N 1
ATOM 3634 C CA . ILE A 1 476 ? 38.224 36.719 -15.804 1.00 85.62 476 ILE A CA 1
ATOM 3635 C C . ILE A 1 476 ? 37.122 37.301 -16.697 1.00 85.62 476 ILE A C 1
ATOM 3637 O O . ILE A 1 476 ? 36.798 38.478 -16.605 1.00 85.62 476 ILE A O 1
ATOM 3641 N N . SER A 1 477 ? 36.552 36.473 -17.569 1.00 86.06 477 SER A N 1
ATOM 3642 C CA . SER A 1 477 ? 35.427 36.824 -18.444 1.00 86.06 477 SER A CA 1
ATOM 3643 C C . SER A 1 477 ? 34.522 35.610 -18.554 1.00 86.06 477 SER A C 1
ATOM 3645 O O . SER A 1 477 ? 35.014 34.472 -18.601 1.00 86.06 477 SER A O 1
ATOM 3647 N N . PHE A 1 478 ? 33.216 35.843 -18.600 1.00 87.00 478 PHE A N 1
ATOM 3648 C CA . PHE A 1 478 ? 32.238 34.786 -18.739 1.00 87.00 478 PHE A CA 1
ATOM 3649 C C . PHE A 1 478 ? 32.406 34.051 -20.067 1.00 87.00 478 PHE A C 1
ATOM 3651 O O . PHE A 1 478 ? 32.560 32.829 -20.057 1.00 87.00 478 PHE A O 1
ATOM 3658 N N . ASP A 1 479 ? 32.460 34.765 -21.193 1.00 84.19 479 ASP A N 1
ATOM 3659 C CA . ASP A 1 479 ? 32.534 34.130 -22.516 1.00 84.19 479 ASP A CA 1
ATOM 3660 C C . ASP A 1 479 ? 33.814 33.308 -22.716 1.00 84.19 479 ASP A C 1
ATOM 3662 O O . ASP A 1 479 ? 33.773 32.229 -23.312 1.00 84.19 479 ASP A O 1
ATOM 3666 N N . SER A 1 480 ? 34.946 33.798 -22.204 1.00 82.62 480 SER A N 1
ATOM 3667 C CA . SER A 1 480 ? 36.253 33.163 -22.432 1.00 82.62 480 SER A CA 1
ATOM 3668 C C . SER A 1 480 ? 36.591 32.077 -21.413 1.00 82.62 480 SER A C 1
ATOM 3670 O O . SER A 1 480 ? 37.335 31.157 -21.745 1.00 82.62 480 SER A O 1
ATOM 3672 N N . HIS A 1 481 ? 36.063 32.160 -20.186 1.00 87.25 481 HIS A N 1
ATOM 3673 C CA . HIS A 1 481 ? 36.544 31.322 -19.084 1.00 87.25 481 HIS A CA 1
ATOM 3674 C C . HIS A 1 481 ? 35.449 30.600 -18.293 1.00 87.25 481 HIS A C 1
ATOM 3676 O O . HIS A 1 481 ? 35.708 29.509 -17.800 1.00 87.25 481 HIS A O 1
ATOM 3682 N N . VAL A 1 482 ? 34.233 31.147 -18.173 1.00 88.38 482 VAL A N 1
ATOM 3683 C CA . VAL A 1 482 ? 33.150 30.518 -17.385 1.00 88.38 482 VAL A CA 1
ATOM 3684 C C . VAL A 1 482 ? 32.246 29.661 -18.265 1.00 88.38 482 VAL A C 1
ATOM 3686 O O . VAL A 1 482 ? 32.036 28.481 -17.992 1.00 88.38 482 VAL A O 1
ATOM 3689 N N . LYS A 1 483 ? 31.760 30.222 -19.371 1.00 88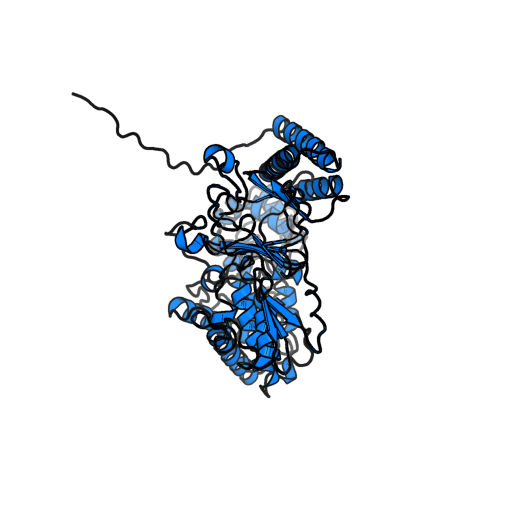.44 483 LYS A N 1
ATOM 3690 C CA . LYS A 1 483 ? 30.908 29.547 -20.355 1.00 88.44 483 LYS A CA 1
ATOM 3691 C C . LYS A 1 483 ? 31.516 28.245 -20.898 1.00 88.44 483 LYS A C 1
ATOM 3693 O O . LYS A 1 483 ? 30.769 27.271 -21.005 1.00 88.44 483 LYS A O 1
ATOM 3698 N N . PRO A 1 484 ? 32.835 28.146 -21.179 1.00 88.12 484 PRO A N 1
ATOM 3699 C CA . PRO A 1 484 ? 33.444 26.890 -21.619 1.00 88.12 484 PRO A CA 1
ATOM 3700 C C . PRO A 1 484 ? 33.443 25.774 -20.564 1.00 88.12 484 PRO A C 1
ATOM 3702 O O . PRO A 1 484 ? 33.584 24.607 -20.934 1.00 88.12 484 PRO A O 1
ATOM 3705 N N . LEU A 1 485 ? 33.276 26.097 -19.273 1.00 87.12 485 LEU A N 1
ATOM 3706 C CA . LEU A 1 485 ? 33.198 25.097 -18.201 1.00 87.12 485 LEU A CA 1
ATOM 3707 C C . LEU A 1 485 ? 31.869 24.334 -18.222 1.00 87.12 485 LEU A C 1
ATOM 3709 O O . LEU A 1 485 ? 31.834 23.170 -17.822 1.00 87.12 485 LEU A O 1
ATOM 3713 N N . PHE A 1 486 ? 30.797 24.951 -18.730 1.00 87.75 486 PHE A N 1
ATOM 3714 C CA . PHE A 1 486 ? 29.505 24.298 -18.925 1.00 87.75 486 PHE A CA 1
ATOM 3715 C C . PHE A 1 486 ? 29.469 23.554 -20.263 1.00 87.75 486 PHE A C 1
ATOM 3717 O O . PHE A 1 486 ? 29.509 24.148 -21.348 1.00 87.75 486 PHE A O 1
ATOM 3724 N N . ARG A 1 487 ? 29.354 22.224 -20.214 1.00 81.94 487 ARG A N 1
ATOM 3725 C CA . ARG A 1 487 ? 29.267 21.379 -21.411 1.00 81.94 487 ARG A CA 1
ATOM 3726 C C . ARG A 1 487 ? 27.911 21.576 -22.092 1.00 81.94 487 ARG A C 1
ATOM 3728 O O . ARG A 1 487 ? 26.920 21.963 -21.477 1.00 81.94 487 ARG A O 1
ATOM 3735 N N . ALA A 1 488 ? 27.826 21.224 -23.376 1.00 75.81 488 ALA A N 1
ATOM 3736 C CA . ALA A 1 488 ? 26.554 21.271 -24.107 1.00 75.81 488 ALA A CA 1
ATOM 3737 C C . ALA A 1 488 ? 25.474 20.373 -23.466 1.00 75.81 488 ALA A C 1
ATOM 3739 O O . ALA A 1 488 ? 24.287 20.682 -23.527 1.00 75.81 488 ALA A O 1
ATOM 3740 N N . MET A 1 489 ? 25.879 19.261 -22.842 1.00 70.94 489 MET A N 1
ATOM 3741 C CA . MET A 1 489 ? 24.985 18.411 -22.053 1.00 70.94 489 MET A CA 1
ATOM 3742 C C . MET A 1 489 ? 24.505 19.100 -20.773 1.00 70.94 489 MET A C 1
ATOM 3744 O O . MET A 1 489 ? 23.317 19.017 -20.474 1.00 70.94 489 MET A O 1
ATOM 3748 N N . ASP A 1 490 ? 25.383 19.816 -20.070 1.00 79.94 490 ASP A N 1
ATOM 3749 C CA . ASP A 1 490 ? 25.027 20.567 -18.861 1.00 79.94 490 ASP A CA 1
ATOM 3750 C C . ASP A 1 490 ? 23.972 21.621 -19.198 1.00 79.94 490 ASP A C 1
ATOM 3752 O O . ASP A 1 490 ? 22.915 21.667 -18.572 1.00 79.94 490 ASP A O 1
ATOM 3756 N N . ARG A 1 491 ? 24.206 22.394 -20.269 1.00 83.12 491 ARG A N 1
ATOM 3757 C CA . ARG A 1 491 ? 23.246 23.378 -20.784 1.00 83.12 491 ARG A CA 1
ATOM 3758 C C . ARG A 1 491 ? 21.906 22.739 -21.134 1.00 83.12 491 ARG A C 1
ATOM 3760 O O . ARG A 1 491 ? 20.878 23.224 -20.684 1.00 83.12 491 ARG A O 1
ATOM 3767 N N . ARG A 1 492 ? 21.899 21.642 -21.903 1.00 71.00 492 ARG A N 1
ATOM 3768 C CA . ARG A 1 492 ? 20.656 20.926 -22.252 1.00 71.00 492 ARG A CA 1
ATOM 3769 C C . ARG A 1 492 ? 19.906 20.435 -21.016 1.00 71.00 492 ARG A C 1
ATOM 3771 O O . ARG A 1 492 ? 18.687 20.526 -20.982 1.00 71.00 492 ARG A O 1
ATOM 3778 N N . SER A 1 493 ? 20.634 19.951 -20.012 1.00 70.00 493 SER A N 1
ATOM 3779 C CA . SER A 1 493 ? 20.051 19.433 -18.771 1.00 70.00 493 SER A CA 1
ATOM 3780 C C . SER A 1 493 ? 19.462 20.535 -17.895 1.00 70.00 493 SER A C 1
ATOM 3782 O O . SER A 1 493 ? 18.603 20.240 -17.079 1.00 70.00 493 SER A O 1
ATOM 3784 N N . MET A 1 494 ? 19.901 21.785 -18.060 1.00 79.88 494 MET A N 1
ATOM 3785 C CA . MET A 1 494 ? 19.425 22.940 -17.293 1.00 79.88 494 MET A CA 1
ATOM 3786 C C . MET A 1 494 ? 18.484 23.859 -18.073 1.00 79.88 494 MET A C 1
ATOM 3788 O O . MET A 1 494 ? 17.814 24.674 -17.452 1.00 79.88 494 MET A O 1
ATOM 3792 N N . ALA A 1 495 ? 18.369 23.696 -19.396 1.00 78.31 495 ALA A N 1
ATOM 3793 C CA . ALA A 1 495 ? 17.623 24.596 -20.282 1.00 78.31 495 ALA A CA 1
ATOM 3794 C C . ALA A 1 495 ? 16.129 24.753 -19.940 1.00 78.31 495 ALA A C 1
ATOM 3796 O O . ALA A 1 495 ? 15.502 25.701 -20.398 1.00 78.31 495 ALA A O 1
ATOM 3797 N N . PHE A 1 496 ? 15.552 23.842 -19.149 1.00 66.88 496 PHE A N 1
ATOM 3798 C CA . PHE A 1 496 ? 14.179 23.963 -18.644 1.00 66.88 496 PHE A CA 1
ATOM 3799 C C . PHE A 1 496 ? 14.053 24.899 -17.425 1.00 66.88 496 PHE A C 1
ATOM 3801 O O . PHE A 1 496 ? 12.944 25.291 -17.076 1.00 66.88 496 PHE A O 1
ATOM 3808 N N . VAL A 1 497 ? 15.173 25.219 -16.768 1.00 75.81 497 VAL A N 1
ATOM 3809 C CA . VAL A 1 497 ? 15.272 26.145 -15.630 1.00 75.81 497 VAL A CA 1
ATOM 3810 C C . VAL A 1 497 ? 15.838 27.487 -16.103 1.00 75.81 497 VAL A C 1
ATOM 3812 O O . VAL A 1 497 ? 15.203 28.510 -15.880 1.00 75.81 497 VAL A O 1
ATOM 3815 N N . PHE A 1 498 ? 17.005 27.477 -16.760 1.00 85.69 498 PHE A N 1
ATOM 3816 C CA . PHE A 1 498 ? 17.682 28.644 -17.350 1.00 85.69 498 PHE A CA 1
ATOM 3817 C C . PHE A 1 498 ? 18.861 28.206 -18.250 1.00 85.69 498 PHE A C 1
ATOM 3819 O O . PHE A 1 498 ? 19.293 27.049 -18.217 1.00 85.69 498 PHE A O 1
ATOM 3826 N N . ASP A 1 499 ? 19.406 29.105 -19.074 1.00 87.19 499 ASP A N 1
ATOM 3827 C CA . ASP A 1 499 ? 20.475 28.798 -20.028 1.00 87.19 499 ASP A CA 1
ATOM 3828 C C . ASP A 1 499 ? 21.883 29.003 -19.430 1.00 87.19 499 ASP A C 1
ATOM 3830 O O . ASP A 1 499 ? 22.349 30.121 -19.238 1.00 87.19 499 ASP A O 1
ATOM 3834 N N . LEU A 1 500 ? 22.632 27.912 -19.225 1.00 88.94 500 LEU A N 1
ATOM 3835 C CA . LEU A 1 500 ? 24.017 27.956 -18.719 1.00 88.94 500 LEU A CA 1
ATOM 3836 C C . LEU A 1 500 ? 25.041 28.633 -19.650 1.00 88.94 500 LEU A C 1
ATOM 3838 O O . LEU A 1 500 ? 26.195 28.813 -19.264 1.00 88.94 500 LEU A O 1
ATOM 3842 N N . TRP A 1 501 ? 24.670 28.968 -20.885 1.00 92.62 501 TRP A N 1
ATOM 3843 C CA . TRP A 1 501 ? 25.499 29.766 -21.795 1.00 92.62 501 TRP A CA 1
ATOM 3844 C C . TRP A 1 501 ? 25.023 31.218 -21.932 1.00 92.62 501 TRP A C 1
ATOM 3846 O O . TRP A 1 501 ? 25.639 31.973 -22.691 1.00 92.62 501 TRP A O 1
ATOM 3856 N N . SER A 1 502 ? 23.974 31.604 -21.201 1.00 92.62 502 SER A N 1
ATOM 3857 C CA . SER A 1 502 ? 23.531 32.988 -21.036 1.00 92.62 502 SER A CA 1
ATOM 3858 C C . SER A 1 502 ? 24.242 33.608 -19.835 1.00 92.62 502 SER A C 1
ATOM 3860 O O . SER A 1 502 ? 24.201 33.068 -18.730 1.00 92.62 502 SER A O 1
ATOM 3862 N N . TYR A 1 503 ? 24.911 34.741 -20.053 1.00 91.38 503 TYR A N 1
ATOM 3863 C CA . TYR A 1 503 ? 25.574 35.482 -18.978 1.00 91.38 503 TYR A CA 1
ATOM 3864 C C . TYR A 1 503 ? 24.564 35.909 -17.904 1.00 91.38 503 TYR A C 1
ATOM 3866 O O . TYR A 1 503 ? 24.778 35.640 -16.725 1.00 91.38 503 TYR A O 1
ATOM 3874 N N . ASP A 1 504 ? 23.440 36.497 -18.321 1.00 90.62 504 ASP A N 1
ATOM 3875 C CA . ASP A 1 504 ? 22.425 37.032 -17.410 1.00 90.62 504 ASP A CA 1
ATOM 3876 C C . ASP A 1 504 ? 21.828 35.937 -16.514 1.00 90.62 504 ASP A C 1
ATOM 3878 O O . ASP A 1 504 ? 21.698 36.127 -15.304 1.00 90.62 504 ASP A O 1
ATOM 3882 N N . ASP A 1 505 ? 21.550 34.761 -17.082 1.00 90.50 505 ASP A N 1
ATOM 3883 C CA . ASP A 1 505 ? 21.004 33.620 -16.339 1.00 90.50 505 ASP A CA 1
ATOM 3884 C C . ASP A 1 505 ? 22.019 33.072 -15.329 1.00 90.50 505 ASP A C 1
ATOM 3886 O O . ASP A 1 505 ? 21.687 32.822 -14.168 1.00 90.50 505 ASP A O 1
ATOM 3890 N N . VAL A 1 506 ? 23.278 32.899 -15.747 1.00 91.81 506 VAL A N 1
ATOM 3891 C CA . VAL A 1 506 ? 24.322 32.365 -14.863 1.00 91.81 506 VAL A CA 1
ATOM 3892 C C . VAL A 1 506 ? 24.640 33.340 -13.731 1.00 91.81 506 VAL A C 1
ATOM 3894 O O . VAL A 1 506 ? 24.854 32.889 -12.608 1.00 91.81 506 VAL A O 1
ATOM 3897 N N . VAL A 1 507 ? 24.625 34.653 -13.982 1.00 92.44 507 VAL A N 1
ATOM 3898 C CA . VAL A 1 507 ? 24.781 35.678 -12.936 1.00 92.44 507 VAL A CA 1
ATOM 3899 C C . VAL A 1 507 ? 23.595 35.667 -11.977 1.00 92.44 507 VAL A C 1
ATOM 3901 O O . VAL A 1 507 ? 23.793 35.630 -10.764 1.00 92.44 507 VAL A O 1
ATOM 3904 N N . HIS A 1 508 ? 22.365 35.647 -12.497 1.00 92.31 508 HIS A N 1
ATOM 3905 C CA . HIS A 1 508 ? 21.155 35.660 -11.672 1.00 92.31 508 HIS A CA 1
ATOM 3906 C C . HIS A 1 508 ? 21.069 34.447 -10.731 1.00 92.31 508 HIS A C 1
ATOM 3908 O O . HIS A 1 508 ? 20.560 34.554 -9.615 1.00 92.31 508 HIS A O 1
ATOM 3914 N N . HIS A 1 509 ? 21.612 33.304 -11.155 1.00 92.62 509 HIS A N 1
ATOM 3915 C CA . HIS A 1 509 ? 21.589 32.052 -10.399 1.00 92.62 509 HIS A CA 1
ATOM 3916 C C . HIS A 1 509 ? 22.948 31.648 -9.801 1.00 92.62 509 HIS A C 1
ATOM 3918 O O . HIS A 1 509 ? 23.097 30.511 -9.345 1.00 92.62 509 HIS A O 1
ATOM 3924 N N . ALA A 1 510 ? 23.936 32.546 -9.771 1.00 90.69 510 ALA A N 1
ATOM 3925 C CA . ALA A 1 510 ? 25.329 32.210 -9.480 1.00 90.69 510 ALA A CA 1
ATOM 3926 C C . ALA A 1 510 ? 25.532 31.500 -8.126 1.00 90.69 510 ALA A C 1
ATOM 3928 O O . ALA A 1 510 ? 26.196 30.462 -8.067 1.00 90.69 510 ALA A O 1
ATOM 3929 N N . ASP A 1 511 ? 24.902 31.993 -7.056 1.00 89.81 511 ASP A N 1
ATOM 3930 C CA . ASP A 1 511 ? 25.001 31.395 -5.716 1.00 89.81 511 ASP A CA 1
ATOM 3931 C C . ASP A 1 511 ? 24.369 29.998 -5.652 1.00 89.81 511 ASP A C 1
ATOM 3933 O O . ASP A 1 511 ? 24.922 29.075 -5.046 1.00 89.81 511 ASP A O 1
ATOM 3937 N N . ALA A 1 512 ? 23.229 29.810 -6.324 1.00 87.69 512 ALA A N 1
ATOM 3938 C CA . ALA A 1 512 ? 22.542 28.524 -6.391 1.00 87.69 512 ALA A CA 1
ATOM 3939 C C . ALA A 1 512 ? 23.354 27.495 -7.194 1.00 87.69 512 ALA A C 1
ATOM 3941 O O . ALA A 1 512 ? 23.468 26.337 -6.784 1.00 87.69 512 ALA A O 1
ATOM 3942 N N . ILE A 1 513 ? 23.962 27.922 -8.306 1.00 90.19 513 ILE A N 1
ATOM 3943 C CA . ILE A 1 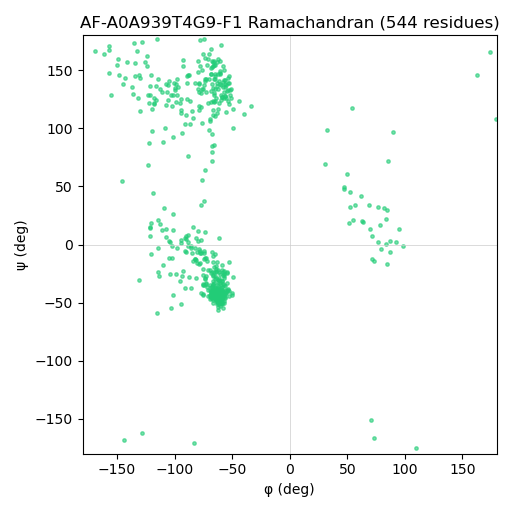513 ? 24.871 27.094 -9.106 1.00 90.19 513 ILE A CA 1
ATOM 3944 C C . ILE A 1 513 ? 26.092 26.709 -8.263 1.00 90.19 513 ILE A C 1
ATOM 3946 O O . ILE A 1 513 ? 26.409 25.524 -8.161 1.00 90.19 513 ILE A O 1
ATOM 3950 N N . LEU A 1 514 ? 26.740 27.668 -7.590 1.00 91.12 514 LEU A N 1
ATOM 3951 C CA . LEU A 1 514 ? 27.909 27.401 -6.747 1.00 91.12 514 LEU A CA 1
ATOM 3952 C C . LEU A 1 514 ? 27.585 26.430 -5.601 1.00 91.12 514 LEU A C 1
ATOM 3954 O O . LEU A 1 514 ? 28.376 25.526 -5.324 1.00 91.12 514 LEU A O 1
ATOM 3958 N N . ALA A 1 515 ? 26.423 26.570 -4.957 1.00 87.06 515 ALA A N 1
ATOM 3959 C CA . ALA A 1 515 ? 25.974 25.644 -3.920 1.00 87.06 515 ALA A CA 1
ATOM 3960 C C . ALA A 1 515 ? 25.841 24.208 -4.458 1.00 87.06 515 ALA A C 1
ATOM 3962 O O . ALA A 1 515 ? 26.336 23.264 -3.840 1.00 87.06 515 ALA A O 1
ATOM 3963 N N . ARG A 1 516 ? 25.243 24.040 -5.645 1.00 86.12 516 ARG A N 1
ATOM 3964 C CA . ARG A 1 516 ? 25.083 22.732 -6.301 1.00 86.12 516 ARG A CA 1
ATOM 3965 C C . ARG A 1 516 ? 26.415 22.122 -6.739 1.00 86.12 516 ARG A C 1
ATOM 3967 O O . ARG A 1 516 ? 26.603 20.917 -6.548 1.00 86.12 516 ARG A O 1
ATOM 3974 N N . LEU A 1 517 ? 27.326 22.942 -7.272 1.00 89.12 517 LEU A N 1
ATOM 3975 C CA . LEU A 1 517 ? 28.687 22.548 -7.653 1.00 89.12 517 LEU A CA 1
ATOM 3976 C C . LEU A 1 517 ? 29.489 22.066 -6.432 1.00 89.12 517 LEU A C 1
ATOM 3978 O O . LEU A 1 517 ? 30.077 20.989 -6.481 1.00 89.12 517 LEU A O 1
ATOM 3982 N N . ARG A 1 518 ? 29.449 22.797 -5.307 1.00 87.62 518 ARG A N 1
ATOM 3983 C CA . ARG A 1 518 ? 30.108 22.399 -4.043 1.00 87.62 518 ARG A CA 1
ATOM 3984 C C . ARG A 1 518 ? 29.545 21.109 -3.453 1.00 87.62 518 ARG A C 1
ATOM 3986 O O . ARG A 1 518 ? 30.286 20.320 -2.881 1.00 87.62 518 ARG A O 1
ATOM 3993 N N . GLN A 1 519 ? 28.244 20.882 -3.607 1.00 81.50 519 GLN A N 1
ATOM 3994 C CA . GLN A 1 519 ? 27.590 19.634 -3.203 1.00 81.50 519 GLN A CA 1
ATOM 3995 C C . GLN A 1 519 ? 27.895 18.463 -4.153 1.00 81.50 519 GLN A C 1
ATOM 3997 O O . GLN A 1 519 ? 27.474 17.339 -3.886 1.00 81.50 519 GLN A O 1
ATOM 4002 N N . GLY A 1 520 ? 28.570 18.707 -5.283 1.00 80.38 520 GLY A N 1
ATOM 4003 C CA . GLY A 1 520 ? 28.820 17.699 -6.315 1.00 80.38 520 GLY A CA 1
ATOM 4004 C C . GLY A 1 520 ? 27.542 17.172 -6.977 1.00 80.38 520 GLY A C 1
ATOM 4005 O O . GLY A 1 520 ? 27.549 16.088 -7.555 1.00 80.38 520 GLY A O 1
ATOM 4006 N N . SER A 1 521 ? 26.438 17.917 -6.867 1.00 72.38 521 SER A N 1
ATOM 4007 C CA . SER A 1 521 ? 25.124 17.551 -7.420 1.00 72.38 521 SER A CA 1
ATOM 4008 C C . SER A 1 521 ? 24.900 18.087 -8.837 1.00 72.38 521 SER A C 1
ATOM 4010 O O . SER A 1 521 ? 23.893 17.774 -9.472 1.00 72.38 521 SER A O 1
ATOM 4012 N N . MET A 1 522 ? 25.843 18.893 -9.328 1.00 77.62 522 MET A N 1
ATOM 4013 C CA . MET A 1 522 ? 25.876 19.435 -10.674 1.00 77.62 522 MET A CA 1
ATOM 4014 C C . MET A 1 522 ? 27.309 19.334 -11.221 1.00 77.62 522 MET A C 1
ATOM 4016 O O . MET A 1 522 ? 28.245 19.700 -10.504 1.00 77.62 522 MET A O 1
ATOM 4020 N N . PRO A 1 523 ? 27.488 18.896 -12.479 1.00 74.88 523 PRO A N 1
ATOM 4021 C CA . PRO A 1 523 ? 26.475 18.325 -13.372 1.00 74.88 523 PRO A CA 1
ATOM 4022 C C . PRO A 1 523 ? 25.998 16.925 -12.938 1.00 74.88 523 PRO A C 1
ATOM 4024 O O . PRO A 1 523 ? 26.596 16.274 -12.084 1.00 74.88 523 PRO A O 1
ATOM 4027 N N . CYS A 1 524 ? 24.861 16.481 -13.486 1.00 64.44 524 CYS A N 1
ATOM 4028 C CA . CYS A 1 524 ? 24.145 15.283 -13.017 1.00 64.44 524 CYS A CA 1
ATOM 4029 C C . CYS A 1 524 ? 24.921 13.958 -13.172 1.00 64.44 524 CYS A C 1
ATOM 4031 O O . CYS A 1 524 ? 24.600 12.980 -12.501 1.00 64.44 524 CYS A O 1
ATOM 4033 N N . ASP A 1 525 ? 25.943 13.950 -14.024 1.00 64.19 525 ASP A N 1
ATOM 4034 C CA . ASP A 1 525 ? 26.782 12.816 -14.411 1.00 64.19 525 ASP A CA 1
ATOM 4035 C C . ASP A 1 525 ? 28.162 12.795 -13.724 1.00 64.19 525 ASP A C 1
ATOM 4037 O O . ASP A 1 525 ? 28.919 11.847 -13.930 1.00 64.19 525 ASP A O 1
ATOM 4041 N N . GLY A 1 526 ? 28.496 13.785 -12.887 1.00 71.06 526 GLY A N 1
ATOM 4042 C CA . GLY A 1 526 ? 29.746 13.798 -12.119 1.00 71.06 526 GLY A CA 1
ATOM 4043 C C . GLY A 1 526 ? 30.121 15.177 -11.574 1.00 71.06 526 GLY A C 1
ATOM 4044 O O . GLY A 1 526 ? 29.877 16.190 -12.217 1.00 71.06 526 GLY A O 1
ATOM 4045 N N . ALA A 1 527 ? 30.738 15.224 -10.390 1.00 80.12 527 ALA A N 1
ATOM 4046 C CA . ALA A 1 527 ? 31.148 16.480 -9.762 1.00 80.12 527 ALA A CA 1
ATOM 4047 C C . ALA A 1 527 ? 32.288 17.170 -10.531 1.00 80.12 527 ALA A C 1
ATOM 4049 O O . ALA A 1 527 ? 33.177 16.513 -11.080 1.00 80.12 527 ALA A O 1
ATOM 4050 N N . TRP A 1 528 ? 32.295 18.505 -10.526 1.00 84.38 528 TRP A N 1
ATOM 4051 C CA . TRP A 1 528 ? 33.445 19.269 -11.006 1.00 84.38 528 TRP A CA 1
ATOM 4052 C C . TRP A 1 528 ? 34.681 19.041 -10.118 1.00 84.38 528 TRP A C 1
ATOM 4054 O O . TRP A 1 528 ? 34.540 18.937 -8.898 1.00 84.38 528 TRP A O 1
ATOM 4064 N N . PRO A 1 529 ? 35.897 19.024 -10.699 1.00 85.38 529 PRO A N 1
ATOM 4065 C CA . PRO A 1 529 ? 37.132 19.168 -9.937 1.00 85.38 529 PRO A CA 1
ATOM 4066 C C . PRO A 1 529 ? 37.111 20.433 -9.073 1.00 85.38 529 PRO A C 1
ATOM 4068 O O . PRO A 1 529 ? 36.621 21.474 -9.519 1.00 85.38 529 PRO A O 1
ATOM 4071 N N . GLU A 1 530 ? 37.694 20.352 -7.876 1.00 84.75 530 GLU A N 1
ATOM 4072 C CA . GLU A 1 530 ? 37.722 21.438 -6.883 1.00 84.75 530 GLU A CA 1
ATOM 4073 C C . GLU A 1 530 ? 38.247 22.756 -7.473 1.00 84.75 530 GLU A C 1
ATOM 4075 O O . GLU A 1 530 ? 37.627 23.800 -7.299 1.00 84.75 530 GLU A O 1
ATOM 4080 N N . GLU A 1 531 ? 39.280 22.686 -8.315 1.00 86.69 531 GLU A N 1
ATOM 4081 C CA . GLU A 1 531 ? 39.864 23.835 -9.019 1.00 86.69 531 GLU A CA 1
ATOM 4082 C C . GLU A 1 531 ? 38.841 24.622 -9.867 1.00 86.69 531 GLU A C 1
ATOM 4084 O O . GLU A 1 531 ? 38.837 25.854 -9.870 1.00 86.69 531 GLU A O 1
ATOM 4089 N N . LYS A 1 532 ? 37.914 23.935 -10.554 1.00 88.12 532 LYS A N 1
ATOM 4090 C CA . LYS A 1 532 ? 36.859 24.595 -11.348 1.00 88.12 532 LYS A CA 1
ATOM 4091 C C . LYS A 1 532 ? 35.796 25.235 -10.456 1.00 88.12 532 LYS A C 1
ATOM 4093 O O . LYS A 1 532 ? 35.242 26.276 -10.809 1.00 88.12 532 LYS A O 1
ATOM 4098 N N . VAL A 1 533 ? 35.503 24.615 -9.312 1.00 90.31 533 VAL A N 1
ATOM 4099 C CA . VAL A 1 533 ? 34.539 25.134 -8.329 1.00 90.31 533 VAL A CA 1
ATOM 4100 C C . VAL A 1 533 ? 35.091 26.392 -7.661 1.00 90.31 533 VAL A C 1
ATOM 4102 O O . VAL A 1 533 ? 34.384 27.394 -7.552 1.00 90.31 533 VAL A O 1
ATOM 4105 N N . GLU A 1 534 ? 36.363 26.370 -7.265 1.00 88.81 534 GLU A N 1
ATOM 4106 C CA . GLU A 1 534 ? 37.064 27.531 -6.714 1.00 88.81 534 GLU A CA 1
ATOM 4107 C C . GLU A 1 534 ? 37.170 28.666 -7.733 1.00 88.81 534 GLU A C 1
ATOM 4109 O O . GLU A 1 534 ? 36.933 29.827 -7.394 1.00 88.81 534 GLU A O 1
ATOM 4114 N N . PHE A 1 535 ? 37.446 28.342 -8.997 1.00 89.62 535 PHE A N 1
ATOM 4115 C CA . PHE A 1 535 ? 37.455 29.323 -10.074 1.00 89.62 535 PHE A CA 1
ATOM 4116 C C . PHE A 1 535 ? 36.088 29.999 -10.265 1.00 89.62 535 PHE A C 1
ATOM 4118 O O . PHE A 1 535 ? 36.017 31.226 -10.349 1.00 89.62 535 PHE A O 1
ATOM 4125 N N . PHE A 1 536 ? 34.996 29.228 -10.284 1.00 91.31 536 PHE A N 1
ATOM 4126 C CA . PHE A 1 536 ? 33.644 29.785 -10.392 1.00 91.31 536 PHE A CA 1
ATOM 4127 C C . PHE A 1 536 ? 33.302 30.673 -9.185 1.00 91.31 536 PHE A C 1
ATOM 4129 O O . PHE A 1 536 ? 32.770 31.768 -9.354 1.00 91.31 536 PHE A O 1
ATOM 4136 N N . ALA A 1 537 ? 33.693 30.265 -7.971 1.00 90.56 537 ALA A N 1
ATOM 4137 C CA . ALA A 1 537 ? 33.550 31.094 -6.774 1.00 90.56 537 ALA A CA 1
ATOM 4138 C C . ALA A 1 537 ? 34.353 32.405 -6.868 1.00 90.56 537 ALA A C 1
ATOM 4140 O O . ALA A 1 537 ? 33.872 33.458 -6.453 1.00 90.56 537 ALA A O 1
ATOM 4141 N N . ARG A 1 538 ? 35.564 32.363 -7.439 1.00 88.56 538 ARG A N 1
ATOM 4142 C CA . ARG A 1 538 ? 36.386 33.557 -7.678 1.00 88.56 538 ARG A CA 1
ATOM 4143 C C . ARG A 1 538 ? 35.713 34.520 -8.657 1.00 88.56 538 ARG A C 1
ATOM 4145 O O . ARG A 1 538 ? 35.671 35.711 -8.377 1.00 88.56 538 ARG A O 1
ATOM 4152 N N . TRP A 1 539 ? 35.141 34.013 -9.749 1.00 91.06 539 TRP A N 1
ATOM 4153 C CA . TRP A 1 539 ? 34.398 34.831 -10.714 1.00 91.06 539 TRP A CA 1
ATOM 4154 C C . TRP A 1 539 ? 33.204 35.561 -10.074 1.00 91.06 539 TRP A C 1
ATOM 4156 O O . TRP A 1 539 ? 32.994 36.741 -10.349 1.00 91.06 539 TRP A O 1
ATOM 4166 N N . ILE A 1 540 ? 32.479 34.902 -9.162 1.00 90.06 540 ILE A N 1
ATOM 4167 C CA . ILE A 1 540 ? 31.400 35.534 -8.381 1.00 90.06 540 ILE A CA 1
ATOM 4168 C C . ILE A 1 540 ? 31.959 36.646 -7.483 1.00 90.06 540 ILE A C 1
ATOM 4170 O O . ILE A 1 540 ? 31.453 37.767 -7.493 1.00 90.06 540 ILE A O 1
ATOM 4174 N N . ASN A 1 541 ? 33.041 36.365 -6.752 1.00 87.62 541 ASN A N 1
ATOM 4175 C CA . ASN A 1 541 ? 33.662 37.323 -5.831 1.00 87.62 541 ASN A CA 1
ATOM 4176 C C . ASN A 1 541 ? 34.251 38.563 -6.533 1.00 87.62 541 ASN A C 1
ATOM 4178 O O . ASN A 1 541 ? 34.325 39.627 -5.923 1.00 87.62 541 ASN A O 1
ATOM 4182 N N . GLU A 1 542 ? 34.661 38.445 -7.799 1.00 86.12 542 GLU A N 1
ATOM 4183 C CA . GLU A 1 542 ? 35.164 39.559 -8.620 1.00 86.12 542 GLU A CA 1
ATOM 4184 C C . GLU A 1 542 ? 34.045 40.413 -9.250 1.00 86.12 542 GLU A C 1
ATOM 4186 O O . GLU A 1 542 ? 34.325 41.334 -10.016 1.00 86.12 542 GLU A O 1
ATOM 4191 N N . GLY A 1 543 ? 32.778 40.151 -8.907 1.00 84.19 543 GLY A N 1
ATOM 4192 C CA . GLY A 1 543 ? 31.632 40.910 -9.410 1.00 84.19 543 GLY A CA 1
ATOM 4193 C C . GLY A 1 543 ? 31.163 40.459 -10.792 1.00 84.19 543 GLY A C 1
ATOM 4194 O O . GLY A 1 543 ? 30.686 41.287 -11.565 1.00 84.19 543 GLY A O 1
ATOM 4195 N N . THR A 1 544 ? 31.329 39.166 -11.098 1.00 86.81 544 THR A N 1
ATOM 4196 C CA . THR A 1 544 ? 30.839 38.495 -12.314 1.00 86.81 544 THR A CA 1
ATOM 4197 C C . THR A 1 544 ? 31.193 39.223 -13.618 1.00 86.81 544 THR A C 1
ATOM 4199 O O . THR A 1 544 ? 30.297 39.633 -14.346 1.00 86.81 544 THR A O 1
ATOM 4202 N N . PRO A 1 545 ? 32.479 39.421 -13.953 1.00 79.31 545 PRO A N 1
ATOM 4203 C CA . PRO A 1 545 ? 32.862 40.071 -15.207 1.00 79.31 545 PRO A CA 1
ATOM 4204 C C . PRO A 1 545 ? 32.388 39.271 -16.439 1.00 79.31 545 PRO A C 1
ATOM 4206 O O . PRO A 1 545 ? 32.559 38.048 -16.493 1.00 79.31 545 PRO A O 1
ATOM 4209 N N . ALA A 1 546 ? 31.792 39.970 -17.412 1.00 76.56 546 ALA A N 1
ATOM 4210 C CA . ALA A 1 546 ? 31.241 39.400 -18.651 1.00 76.56 546 ALA A CA 1
ATOM 4211 C C . ALA A 1 546 ? 32.303 38.816 -19.598 1.00 76.56 546 ALA A C 1
ATOM 4213 O O . ALA A 1 546 ? 33.461 39.287 -19.621 1.00 76.56 546 ALA A O 1
#

Organism: NCBI:txid1427535